Protein AF-0000000080437087 (afdb_homodimer)

Sequence (402 aa):
MSLYTFFGCLLLAYGPILSIFFLYIAPNAQYVLLMVSSAFFCLIALLLSSVIWYFAKSAQSMHFVSITYSVAIQEICRWGFYLLLNKAEAGLNTVSANPKSPFNRSVFALVSGFGYALMSSLVGYISLLVESIGPGVIMCPSCPKATLYFISAITTSLFSLMHIFWMMISFEGFSELPLMKGWLKIAWVIASHYGASFAVSMSLYTFFGCLLLAYGPILSIFFLYIAPNAQYVLLMVSSAFFCLIALLLSSVIWYFAKSAQSMHFVSITYSVAIQEICRWGFYLLLNKAEAGLNTVSANPKSPFNRSVFALVSGFGYALMSSLVGYISLLVESIGPGVIMCPSCPKATLYFISAITTSLFSLMHIFWMMISFEGFSELPLMKGWLKIAWVIASHYGASFAVS

Solvent-accessible surface area (backbone atoms only — not comparable to full-atom values): 20137 Å² total; per-residue (Å²): 110,31,62,61,52,31,54,51,33,49,45,54,27,39,40,68,62,51,49,47,37,67,73,60,34,62,81,36,40,62,44,43,42,45,17,41,29,32,20,39,43,39,46,50,25,52,48,54,39,50,52,51,45,68,70,32,65,72,39,66,75,34,66,68,56,48,50,52,54,34,52,51,40,41,51,51,37,50,52,52,49,48,54,48,46,61,65,27,41,69,52,52,30,68,57,39,95,58,51,84,46,85,56,51,63,55,49,50,24,39,38,29,8,44,15,33,15,50,42,52,38,48,72,70,39,46,66,58,49,58,48,40,54,44,92,62,79,59,62,22,87,88,42,80,90,42,43,40,55,52,54,49,16,51,50,39,30,52,49,28,54,44,37,20,50,40,33,35,43,36,52,54,11,63,70,40,54,88,39,66,68,12,52,50,37,38,48,48,42,55,50,48,51,51,50,54,55,62,71,77,105,110,32,61,59,49,31,54,51,33,48,45,56,28,39,40,67,62,51,50,48,36,67,73,59,34,63,81,36,41,63,44,44,42,45,14,41,29,32,21,39,42,41,45,50,25,52,49,53,39,50,50,51,46,68,71,32,65,73,41,66,75,34,66,67,57,48,50,52,54,34,52,50,40,40,52,53,37,50,51,51,49,47,54,47,45,60,64,27,41,66,50,51,29,66,59,39,96,57,50,85,45,86,56,51,63,55,50,53,25,40,37,30,8,43,14,32,16,51,42,53,37,49,72,70,38,46,67,58,49,58,49,40,53,43,92,61,78,56,64,22,88,87,42,81,90,42,42,40,56,51,54,51,16,51,51,37,28,52,49,27,53,44,37,20,49,41,34,35,44,36,51,54,9,62,70,41,54,91,39,67,70,12,53,50,38,39,51,47,43,54,50,48,49,50,50,53,55,60,71,76,104

InterPro domains:
  IPR009294 Gamma-secretase subunit Aph-1 [PF06105] (5-198)
  IPR009294 Gamma-secretase subunit Aph-1 [PTHR12889] (1-199)

Secondary structure (DSSP, 8-state):
-HHHHHHHHHHHHHHHHHHHIIIIITT-HHHHHHHHHHHHHHHHHHHHHHHHHHH-HHHHH-HHHHHHHHHHHHHHHHHHHHHHHHHHHHHHHHHSSSTT-TTHHHHHHHHHHHHHHHHHHHHHHHHHHHHTTSS---B-SS-TTSBHHHHHHHHHHHHHHHHHHHHHHHHHHHHTTTSHHHHHHHHHHHHHHHHHHHHH-/-HHHHHHHHHHHHHHHHHHHIIIIITT-HHHHHHHHHHHHHHHHHHHHHHHHHHH-HHHHH-HHHHHHHHHHHHHHHHHHHHHHHHHHHHHHHHHSSSTT-TTHHHHHHHHHHHHHHHHHHHHHHHHHHHHTTSS---B-SS-TTSBHHHHHHHHHHHHHHHHHHHHHHHHHHHHHTTSHHHHHHHHHHHHHHHHHHHHH-

pLDDT: mean 88.61, std 10.44, range [51.12, 97.44]

Structure (mmCIF, N/CA/C/O backbone):
data_AF-0000000080437087-model_v1
#
loop_
_entity.id
_entity.type
_entity.pdbx_description
1 polymer 'Gamma-secretase subunit Aph-1'
#
loop_
_atom_site.group_PDB
_atom_site.id
_atom_site.type_symbol
_atom_site.label_atom_id
_atom_site.label_alt_id
_atom_site.label_comp_id
_atom_site.label_asym_id
_atom_site.label_entity_id
_atom_site.label_seq_id
_atom_site.pdbx_PDB_ins_code
_atom_site.Cartn_x
_atom_site.Cartn_y
_atom_site.Cartn_z
_atom_site.occupancy
_atom_site.B_iso_or_equiv
_ato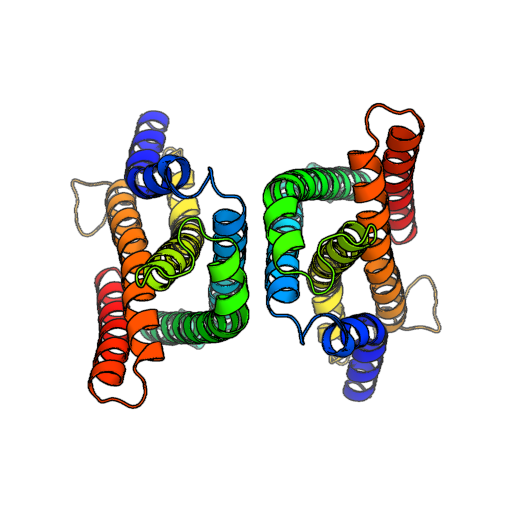m_site.auth_seq_id
_atom_site.auth_comp_id
_atom_site.auth_asym_id
_atom_site.auth_atom_id
_atom_site.pdbx_PDB_model_num
ATOM 1 N N . MET A 1 1 ? -21.672 -0.048 28.547 1 58.47 1 MET A N 1
ATOM 2 C CA . MET A 1 1 ? -22.484 -0.322 27.375 1 58.47 1 MET A CA 1
ATOM 3 C C . MET A 1 1 ? -21.75 0.039 26.094 1 58.47 1 MET A C 1
ATOM 5 O O . MET A 1 1 ? -21.844 -0.671 25.094 1 58.47 1 MET A O 1
ATOM 9 N N . SER A 1 2 ? -20.672 0.918 26.344 1 73.94 2 SER A N 1
ATOM 10 C CA . SER A 1 2 ? -19.984 1.504 25.203 1 73.94 2 SER A CA 1
ATOM 11 C C . SER A 1 2 ? -18.984 0.524 24.594 1 73.94 2 SER A C 1
ATOM 13 O O . SER A 1 2 ? -18.922 0.358 23.375 1 73.94 2 SER A O 1
ATOM 15 N N . LEU A 1 3 ? -18.5 -0.413 25.516 1 81.19 3 LEU A N 1
ATOM 16 C CA . LEU A 1 3 ? -17.5 -1.34 25 1 81.19 3 LEU A CA 1
ATOM 17 C C . LEU A 1 3 ? -18.172 -2.514 24.281 1 81.19 3 LEU A C 1
ATOM 19 O O . LEU A 1 3 ? -17.641 -3.006 23.281 1 81.19 3 LEU A O 1
ATOM 23 N N . TYR A 1 4 ? -19.297 -2.9 24.891 1 81.19 4 TYR A N 1
ATOM 24 C CA . TYR A 1 4 ? -20.031 -3.992 24.25 1 81.19 4 TYR A CA 1
ATOM 25 C C . TYR A 1 4 ? -20.5 -3.588 22.859 1 81.19 4 TYR A C 1
ATOM 27 O O . TYR A 1 4 ? -20.453 -4.391 21.938 1 81.19 4 TYR A O 1
ATOM 35 N N . THR A 1 5 ? -20.922 -2.371 22.828 1 82.62 5 THR A N 1
ATOM 36 C CA . THR A 1 5 ? -21.375 -1.868 21.531 1 82.62 5 THR A CA 1
ATOM 37 C C . THR A 1 5 ? -20.203 -1.767 20.547 1 82.62 5 THR A C 1
ATOM 39 O O . THR A 1 5 ? -20.344 -2.09 19.375 1 82.62 5 THR A O 1
ATOM 42 N N . PHE A 1 6 ? -19.141 -1.438 21.062 1 85.75 6 PHE A N 1
ATOM 43 C CA . PHE A 1 6 ? -17.953 -1.306 20.234 1 85.75 6 PHE A CA 1
ATOM 44 C C . PHE A 1 6 ? -17.547 -2.654 19.656 1 85.75 6 PHE A C 1
ATOM 46 O O . PHE A 1 6 ? -17.375 -2.785 18.438 1 85.75 6 PHE A O 1
ATOM 53 N N . PHE A 1 7 ? -17.438 -3.635 20.516 1 89.25 7 PHE A N 1
ATOM 54 C CA . PHE A 1 7 ? -16.984 -4.941 20.047 1 89.25 7 PHE A CA 1
ATOM 55 C C . PHE A 1 7 ? -18.062 -5.609 19.188 1 89.25 7 PHE A C 1
ATOM 57 O O . PHE A 1 7 ? -17.75 -6.352 18.266 1 89.25 7 PHE A O 1
ATOM 64 N N . GLY A 1 8 ? -19.25 -5.387 19.562 1 89.31 8 GLY A N 1
ATOM 65 C CA . GLY A 1 8 ? -20.328 -5.91 18.734 1 89.31 8 GLY A CA 1
ATOM 66 C C . GLY A 1 8 ? -20.312 -5.355 17.312 1 89.31 8 GLY A C 1
ATOM 67 O O . GLY A 1 8 ? -20.406 -6.113 16.344 1 89.31 8 GLY A O 1
ATOM 68 N N . CYS A 1 9 ? -20.141 -4.078 17.188 1 90.19 9 CYS A N 1
ATOM 69 C CA . CYS A 1 9 ? -20.109 -3.424 15.875 1 90.19 9 CYS A CA 1
ATOM 70 C C . CYS A 1 9 ? -18.844 -3.791 15.109 1 90.19 9 CYS A C 1
ATOM 72 O O . CYS A 1 9 ? -18.875 -3.951 13.891 1 90.19 9 CYS A O 1
ATOM 74 N N . LEU A 1 10 ? -17.797 -3.895 15.859 1 90.88 10 LEU A N 1
ATOM 75 C CA . LEU A 1 10 ? -16.531 -4.277 15.25 1 90.88 10 LEU A CA 1
ATOM 76 C C . LEU A 1 10 ? -16.625 -5.66 14.609 1 90.88 10 LEU A C 1
ATOM 78 O O . LEU A 1 10 ? -16.25 -5.836 13.445 1 90.88 10 LEU A O 1
ATOM 82 N N . LEU A 1 11 ? -17.203 -6.598 15.336 1 92.75 11 LEU A N 1
ATOM 83 C CA . LEU A 1 11 ? -17.281 -7.969 14.836 1 92.75 11 LEU A CA 1
ATOM 84 C C . LEU A 1 11 ? -18.328 -8.086 13.734 1 92.75 11 LEU A C 1
ATOM 86 O O . LEU A 1 11 ? -18.172 -8.883 12.812 1 92.75 11 LEU A O 1
ATOM 90 N N . LEU A 1 12 ? -19.281 -7.277 13.859 1 91.62 12 LEU A N 1
ATOM 91 C CA . LEU A 1 12 ? -20.297 -7.281 12.812 1 91.62 12 LEU A CA 1
ATOM 92 C C . LEU A 1 12 ? -19.75 -6.715 11.508 1 91.62 12 LEU A C 1
ATOM 94 O O . LEU A 1 12 ? -19.969 -7.281 10.438 1 91.62 12 LEU A O 1
ATOM 98 N N . ALA A 1 13 ? -19.078 -5.66 11.578 1 93.44 13 ALA A N 1
ATOM 99 C CA . ALA A 1 13 ? -18.578 -4.973 10.398 1 93.44 13 ALA A CA 1
ATOM 100 C C . ALA A 1 13 ? -17.438 -5.762 9.75 1 93.44 13 ALA A C 1
ATOM 102 O O . ALA A 1 13 ? -17.375 -5.883 8.523 1 93.44 13 ALA A O 1
ATOM 103 N N . TYR A 1 14 ? -16.594 -6.391 10.602 1 95.06 14 TYR A N 1
ATOM 104 C CA . TYR A 1 14 ? -15.359 -6.941 10.055 1 95.06 14 TYR A CA 1
ATOM 105 C C . TYR A 1 14 ? -15.312 -8.453 10.227 1 95.06 14 TYR A C 1
ATOM 107 O O . TYR A 1 14 ? -14.383 -9.109 9.758 1 95.06 14 TYR A O 1
ATOM 115 N N . GLY A 1 15 ? -16.266 -9.039 10.867 1 93 15 GLY A N 1
ATOM 116 C CA . GLY A 1 15 ? -16.297 -10.477 11.102 1 93 15 GLY A CA 1
ATOM 117 C C . GLY A 1 15 ? -16.062 -11.289 9.836 1 93 15 GLY A C 1
ATOM 118 O O . GLY A 1 15 ? -15.141 -12.094 9.773 1 93 15 GLY A O 1
ATOM 119 N N . PRO A 1 16 ? -16.812 -11.047 8.828 1 92.81 16 PRO A N 1
ATOM 120 C CA . PRO A 1 16 ? -16.688 -11.828 7.598 1 92.81 16 PRO A CA 1
ATOM 121 C C . PRO A 1 16 ? -15.32 -11.664 6.93 1 92.81 16 PRO A C 1
ATOM 123 O O . PRO A 1 16 ? -14.711 -12.648 6.508 1 92.81 16 PRO A O 1
ATOM 126 N N . ILE A 1 17 ? -14.805 -10.453 6.848 1 93.5 17 ILE A N 1
ATOM 127 C CA . ILE A 1 17 ? -13.539 -10.234 6.145 1 93.5 17 ILE A CA 1
ATOM 128 C C . ILE A 1 17 ? -12.383 -10.727 7 1 93.5 17 ILE A C 1
ATOM 130 O O . ILE A 1 17 ? -11.359 -11.188 6.477 1 93.5 17 ILE A O 1
ATOM 134 N N . LEU A 1 18 ? -12.547 -10.695 8.32 1 93.75 18 LEU A N 1
ATOM 135 C CA . LEU A 1 18 ? -11.516 -11.25 9.18 1 93.75 18 LEU A CA 1
ATOM 136 C C . LEU A 1 18 ? -11.422 -12.766 9.023 1 93.75 18 LEU A C 1
ATOM 138 O O . LEU A 1 18 ? -10.328 -13.328 9.031 1 93.75 18 LEU A O 1
ATOM 142 N N . SER A 1 19 ? -12.523 -13.398 8.852 1 94 19 SER A N 1
ATOM 143 C CA . SER A 1 19 ? -12.539 -14.844 8.641 1 94 19 SER A CA 1
ATOM 144 C C . SER A 1 19 ? -11.852 -15.219 7.332 1 94 19 SER A C 1
ATOM 146 O O . SER A 1 19 ? -11.047 -16.156 7.293 1 94 19 SER A O 1
ATOM 148 N N . ILE A 1 20 ? -12.148 -14.477 6.367 1 94.88 20 ILE A N 1
ATOM 149 C CA . ILE A 1 20 ? -11.539 -14.734 5.066 1 94.88 20 ILE A CA 1
ATOM 150 C C . ILE A 1 20 ? -10.031 -14.516 5.152 1 94.88 20 ILE A C 1
ATOM 152 O O . ILE A 1 20 ? -9.25 -15.305 4.621 1 94.88 20 ILE A O 1
ATOM 156 N N . PHE A 1 21 ? -9.609 -13.57 5.816 1 95.62 21 PHE A N 1
ATOM 157 C CA . PHE A 1 21 ? -8.195 -13.234 5.918 1 95.62 21 PHE A CA 1
ATOM 158 C C . PHE A 1 21 ? -7.43 -14.344 6.629 1 95.62 21 PHE A C 1
ATOM 160 O O . PHE A 1 21 ? -6.438 -14.852 6.105 1 95.62 21 PHE A O 1
ATOM 167 N N . PHE A 1 22 ? -7.871 -14.766 7.75 1 93.31 22 PHE A N 1
ATOM 168 C CA . PHE A 1 22 ? -7.113 -15.695 8.586 1 93.31 22 PHE A CA 1
ATOM 169 C C . PHE A 1 22 ? -7.191 -17.109 8.023 1 93.31 22 PHE A C 1
ATOM 171 O O . PHE A 1 22 ? -6.242 -17.891 8.148 1 93.31 22 PHE A O 1
ATOM 178 N N . LEU A 1 23 ? -8.289 -17.406 7.312 1 91.88 23 LEU A N 1
ATOM 179 C CA . LEU A 1 23 ? -8.484 -18.781 6.867 1 91.88 23 LEU A CA 1
ATOM 180 C C . LEU A 1 23 ? -7.918 -18.984 5.465 1 91.88 23 LEU A C 1
ATOM 182 O O . LEU A 1 23 ? -7.48 -20.078 5.121 1 91.88 23 LEU A O 1
ATOM 186 N N . TYR A 1 24 ? -7.852 -17.922 4.793 1 92.56 24 TYR A N 1
ATOM 187 C CA . TYR A 1 24 ? -7.555 -18.172 3.387 1 92.56 24 TYR A CA 1
ATOM 188 C C . TYR A 1 24 ? -6.367 -17.344 2.926 1 92.56 24 TYR A C 1
ATOM 190 O O . TYR A 1 24 ? -5.465 -17.844 2.254 1 92.56 24 TYR A O 1
ATOM 198 N N . ILE A 1 25 ? -6.191 -16.125 3.264 1 95 25 ILE A N 1
ATOM 199 C CA . ILE A 1 25 ? -5.219 -15.219 2.68 1 95 25 ILE A CA 1
ATOM 200 C C . ILE A 1 25 ? -3.932 -15.234 3.504 1 95 25 ILE A C 1
ATOM 202 O O . ILE A 1 25 ? -2.836 -15.367 2.953 1 95 25 ILE A O 1
ATOM 206 N N . ALA A 1 26 ? -4.02 -15.289 4.801 1 93.25 26 ALA A N 1
ATOM 207 C CA . ALA A 1 26 ? -2.906 -15.102 5.73 1 93.25 26 ALA A CA 1
ATOM 208 C C . ALA A 1 26 ? -1.861 -16.203 5.566 1 93.25 26 ALA A C 1
ATOM 210 O O . ALA A 1 26 ? -0.659 -15.938 5.645 1 93.25 26 ALA A O 1
ATOM 211 N N . PRO A 1 27 ? -2.254 -17.375 5.215 1 92.62 27 PRO A N 1
ATOM 212 C CA . PRO A 1 27 ? -1.251 -18.438 5.137 1 92.62 27 PRO A CA 1
ATOM 213 C C . PRO A 1 27 ? -0.368 -18.328 3.895 1 92.62 27 PRO A C 1
ATOM 215 O O . PRO A 1 27 ? 0.702 -18.938 3.838 1 92.62 27 PRO A O 1
ATOM 218 N N . ASN A 1 28 ? -0.803 -17.688 2.941 1 93.06 28 ASN A N 1
ATOM 219 C CA . ASN A 1 28 ? -0.053 -17.531 1.699 1 93.06 28 ASN A CA 1
ATOM 220 C C . ASN A 1 28 ? 0.519 -16.125 1.559 1 93.06 28 ASN A C 1
ATOM 222 O O . ASN A 1 28 ? -0.224 -15.172 1.33 1 93.06 28 ASN A O 1
ATOM 226 N N . ALA A 1 29 ? 1.855 -16.062 1.586 1 91.06 29 ALA A N 1
ATOM 227 C CA . ALA A 1 29 ? 2.531 -14.773 1.562 1 91.06 29 ALA A CA 1
ATOM 228 C C . ALA A 1 29 ? 2.287 -14.055 0.239 1 91.06 29 ALA A C 1
ATOM 230 O O . ALA A 1 29 ? 2.229 -12.82 0.197 1 91.06 29 ALA A O 1
ATOM 231 N N . GLN A 1 30 ? 2.123 -14.742 -0.811 1 91.62 30 GLN A N 1
ATOM 232 C CA . GLN A 1 30 ? 1.847 -14.141 -2.113 1 91.62 30 GLN A CA 1
ATOM 233 C C . GLN A 1 30 ? 0.497 -13.43 -2.115 1 91.62 30 GLN A C 1
ATOM 235 O O . GLN A 1 30 ? 0.366 -12.336 -2.676 1 91.62 30 GLN A O 1
ATOM 240 N N . TYR A 1 31 ? -0.429 -14.094 -1.474 1 95.19 31 TYR A N 1
ATOM 241 C CA . TYR A 1 31 ? -1.753 -13.484 -1.379 1 95.19 31 TYR A CA 1
ATOM 242 C C . TYR A 1 31 ? -1.715 -12.219 -0.533 1 95.19 31 TYR A C 1
ATOM 244 O O . TYR A 1 31 ? -2.373 -11.227 -0.858 1 95.19 31 TYR A O 1
ATOM 252 N N . VAL A 1 32 ? -0.887 -12.266 0.416 1 94.69 32 VAL A N 1
ATOM 253 C CA . VAL A 1 32 ? -0.794 -11.109 1.296 1 94.69 32 VAL A CA 1
ATOM 254 C C . VAL A 1 32 ? -0.158 -9.938 0.547 1 94.69 32 VAL A C 1
ATOM 256 O O . VAL A 1 32 ? -0.611 -8.797 0.663 1 94.69 32 VAL A O 1
ATOM 259 N N . LEU A 1 33 ? 0.833 -10.219 -0.233 1 94.5 33 LEU A N 1
ATOM 260 C CA . LEU A 1 33 ? 1.48 -9.18 -1.028 1 94.5 33 LEU A CA 1
ATOM 261 C C . LEU A 1 33 ? 0.503 -8.57 -2.029 1 94.5 33 LEU A C 1
ATOM 263 O O . LEU A 1 33 ? 0.458 -7.352 -2.195 1 94.5 33 LEU A O 1
ATOM 267 N N . LEU A 1 34 ? -0.252 -9.445 -2.588 1 95.44 34 LEU A N 1
ATOM 268 C CA . LEU A 1 34 ? -1.242 -8.992 -3.559 1 95.44 34 LEU A CA 1
ATOM 269 C C . LEU A 1 34 ? -2.318 -8.148 -2.885 1 95.44 34 LEU A C 1
ATOM 271 O O . LEU A 1 34 ? -2.684 -7.086 -3.389 1 95.44 34 LEU A O 1
ATOM 275 N N . MET A 1 35 ? -2.754 -8.602 -1.771 1 97 35 MET A N 1
ATOM 276 C CA . MET A 1 35 ? -3.771 -7.902 -0.999 1 97 35 MET A CA 1
ATOM 277 C C . MET A 1 35 ? -3.289 -6.508 -0.604 1 97 35 MET A C 1
ATOM 279 O O . MET A 1 35 ? -4.02 -5.527 -0.763 1 97 35 MET A O 1
ATOM 283 N N . VAL A 1 36 ? -2.07 -6.48 -0.133 1 95.88 36 VAL A N 1
ATOM 284 C CA . VAL A 1 36 ? -1.516 -5.211 0.334 1 95.88 36 VAL A CA 1
ATOM 285 C C . VAL A 1 36 ? -1.355 -4.254 -0.843 1 95.88 36 VAL A C 1
ATOM 287 O O . VAL A 1 36 ? -1.619 -3.055 -0.716 1 95.88 36 VAL A O 1
ATOM 290 N N . SER A 1 37 ? -0.962 -4.727 -1.962 1 95.81 37 SER A N 1
ATOM 291 C CA . SER A 1 37 ? -0.824 -3.9 -3.158 1 95.81 37 SER A CA 1
ATOM 292 C C . SER A 1 37 ? -2.166 -3.316 -3.584 1 95.81 37 SER A C 1
ATOM 294 O O . SER A 1 37 ? -2.256 -2.131 -3.912 1 95.81 37 SER A O 1
ATOM 296 N N . SER A 1 38 ? -3.131 -4.152 -3.561 1 97.44 38 SER A N 1
ATOM 297 C CA . SER A 1 38 ? -4.465 -3.684 -3.922 1 97.44 38 SER A CA 1
ATOM 298 C C . SER A 1 38 ? -4.988 -2.674 -2.904 1 97.44 38 SER A C 1
ATOM 300 O O . SER A 1 38 ? -5.652 -1.703 -3.273 1 97.44 38 SER A O 1
ATOM 302 N N . ALA A 1 39 ? -4.723 -2.979 -1.664 1 96.88 39 ALA A N 1
ATOM 303 C CA . ALA A 1 39 ? -5.109 -2.053 -0.604 1 96.88 39 ALA A CA 1
ATOM 304 C C . ALA A 1 39 ? -4.488 -0.676 -0.826 1 96.88 39 ALA A C 1
ATOM 306 O O . ALA A 1 39 ? -5.129 0.348 -0.573 1 96.88 39 ALA A O 1
ATOM 307 N N . PHE A 1 40 ? -3.312 -0.663 -1.306 1 96.12 40 PHE A N 1
ATOM 308 C CA . PHE A 1 40 ? -2.627 0.594 -1.581 1 96.12 40 PHE A CA 1
ATOM 309 C C . PHE A 1 40 ? -3.348 1.376 -2.672 1 96.12 40 PHE A C 1
ATOM 311 O O . PHE A 1 40 ? -3.551 2.586 -2.547 1 96.12 40 PHE A O 1
ATOM 318 N N . PHE A 1 41 ? -3.744 0.74 -3.691 1 95.38 41 PHE A N 1
ATOM 319 C CA . PHE A 1 41 ? -4.465 1.384 -4.785 1 95.38 41 PHE A CA 1
ATOM 320 C C . PHE A 1 41 ? -5.785 1.966 -4.293 1 95.38 41 PHE A C 1
ATOM 322 O O . PHE A 1 41 ? -6.164 3.07 -4.688 1 95.38 41 PHE A O 1
ATOM 329 N N . CYS A 1 42 ? -6.383 1.159 -3.445 1 95.62 42 CYS A N 1
ATOM 330 C CA . CYS A 1 42 ? -7.625 1.659 -2.871 1 95.62 42 CYS A CA 1
ATOM 331 C C . CYS A 1 42 ? -7.375 2.895 -2.016 1 95.62 42 CYS A C 1
ATOM 333 O O . CYS A 1 42 ? -8.125 3.867 -2.082 1 95.62 42 CYS A O 1
ATOM 335 N N . LEU A 1 43 ? -6.344 2.889 -1.265 1 93.94 43 LEU A N 1
ATOM 336 C CA . LEU A 1 43 ? -6.008 4.02 -0.408 1 93.94 43 LEU A CA 1
ATOM 337 C C . LEU A 1 43 ? -5.715 5.262 -1.241 1 93.94 43 LEU A C 1
ATOM 339 O O . LEU A 1 43 ? -6.137 6.367 -0.888 1 93.94 43 LEU A O 1
ATOM 343 N N . ILE A 1 44 ? -5.023 5.051 -2.324 1 93.5 44 ILE A N 1
ATOM 344 C CA . ILE A 1 44 ? -4.738 6.152 -3.236 1 93.5 44 ILE A CA 1
ATOM 345 C C . ILE A 1 44 ? -6.043 6.734 -3.773 1 93.5 44 ILE A C 1
ATOM 347 O O . ILE A 1 44 ? -6.211 7.953 -3.83 1 93.5 44 ILE A O 1
ATOM 351 N N . ALA A 1 45 ? -6.918 5.867 -4.137 1 95.31 45 ALA A N 1
ATOM 352 C CA . ALA A 1 45 ? -8.211 6.301 -4.66 1 95.31 45 ALA A CA 1
ATOM 353 C C . ALA A 1 45 ? -8.977 7.117 -3.625 1 95.31 45 ALA A C 1
ATOM 355 O O . ALA A 1 45 ? -9.523 8.172 -3.945 1 95.31 45 ALA A O 1
ATOM 356 N N . LEU A 1 46 ? -8.953 6.668 -2.426 1 93.25 46 LEU A N 1
ATOM 357 C CA . LEU A 1 46 ? -9.672 7.352 -1.354 1 93.25 46 LEU A CA 1
ATOM 358 C C . LEU A 1 46 ? -9 8.68 -1.016 1 93.25 46 LEU A C 1
ATOM 360 O O . LEU A 1 46 ? -9.68 9.672 -0.765 1 93.25 46 LEU A O 1
ATOM 364 N N . LEU A 1 47 ? -7.738 8.672 -1.038 1 90.25 47 LEU A N 1
ATOM 365 C CA . LEU A 1 47 ? -7 9.898 -0.752 1 90.25 47 LEU A CA 1
ATOM 366 C C . LEU A 1 47 ? -7.238 10.945 -1.834 1 90.25 47 LEU A C 1
ATOM 368 O O . LEU A 1 47 ? -7.469 12.117 -1.528 1 90.25 47 LEU A O 1
ATOM 372 N N . LEU A 1 48 ? -7.16 10.539 -3.078 1 91.75 48 LEU A N 1
ATOM 373 C CA . LEU A 1 48 ? -7.418 11.453 -4.184 1 91.75 48 LEU A CA 1
ATOM 374 C C . LEU A 1 48 ? -8.828 12.039 -4.09 1 91.75 48 LEU A C 1
ATOM 376 O O . LEU A 1 48 ? -9.016 13.242 -4.301 1 91.75 48 LEU A O 1
ATOM 380 N N . SER A 1 49 ? -9.75 11.18 -3.742 1 91.19 49 SER A N 1
ATOM 381 C CA . SER A 1 49 ? -11.125 11.633 -3.572 1 91.19 49 SER A CA 1
ATOM 382 C C . SER A 1 49 ? -11.234 12.648 -2.439 1 91.19 49 SER A C 1
ATOM 384 O O . SER A 1 49 ? -11.961 13.641 -2.553 1 91.19 49 SER A O 1
ATOM 386 N N . SER A 1 50 ? -10.492 12.414 -1.38 1 89.06 50 SER A N 1
ATOM 387 C CA . SER A 1 50 ? -10.531 13.312 -0.234 1 89.06 50 SER A CA 1
ATOM 388 C C . SER A 1 50 ? -9.891 14.664 -0.571 1 89.06 50 SER A C 1
ATOM 390 O O . SER A 1 50 ? -10.352 15.703 -0.105 1 89.06 50 SER A O 1
ATOM 392 N N . VAL A 1 51 ? -8.883 14.672 -1.326 1 85.38 51 VAL A N 1
ATOM 393 C CA . VAL A 1 51 ? -8.195 15.898 -1.735 1 85.38 51 VAL A CA 1
ATOM 394 C C . VAL A 1 51 ? -9.109 16.719 -2.643 1 85.38 51 VAL A C 1
ATOM 396 O O . VAL A 1 51 ? -9.195 17.938 -2.5 1 85.38 51 VAL A O 1
ATOM 399 N N . ILE A 1 52 ? -9.75 16.078 -3.564 1 87.56 52 ILE A N 1
ATOM 400 C CA . ILE A 1 52 ? -10.672 16.766 -4.457 1 87.56 52 ILE A CA 1
ATOM 401 C C . ILE A 1 52 ? -11.812 17.375 -3.643 1 87.56 52 ILE A C 1
ATOM 403 O O . ILE A 1 52 ? -12.234 18.5 -3.898 1 87.56 52 ILE A O 1
ATOM 407 N N . TRP A 1 53 ? -12.266 16.656 -2.662 1 85.75 53 TRP A N 1
ATOM 408 C CA . TRP A 1 53 ? -13.32 17.156 -1.79 1 85.75 53 TRP A CA 1
ATOM 409 C C . TRP A 1 53 ? -12.852 18.391 -1.007 1 85.75 53 TRP A C 1
ATOM 411 O O . TRP A 1 53 ? -13.617 19.328 -0.814 1 85.75 53 TRP A O 1
ATOM 421 N N . TYR A 1 54 ? -11.617 18.391 -0.578 1 82.75 54 TYR A N 1
ATOM 422 C CA . TYR A 1 54 ? -11.07 19.469 0.222 1 82.75 54 TYR A CA 1
ATOM 423 C C . TYR A 1 54 ? -10.922 20.75 -0.61 1 82.75 54 TYR A C 1
ATOM 425 O O . TYR A 1 54 ? -11.203 21.844 -0.129 1 82.75 54 TYR A O 1
ATOM 433 N N . PHE A 1 55 ? -10.578 20.688 -1.816 1 82.12 55 PHE A N 1
ATOM 434 C CA . PHE A 1 55 ? -10.328 21.844 -2.67 1 82.12 55 PHE A CA 1
ATOM 435 C C . PHE A 1 55 ? -11.617 22.312 -3.33 1 82.12 55 PHE A C 1
ATOM 437 O O . PHE A 1 55 ? -11.766 23.5 -3.645 1 82.12 55 PHE A O 1
ATOM 444 N N . ALA A 1 56 ? -12.422 21.438 -3.66 1 79.62 56 ALA A N 1
ATOM 445 C CA . ALA A 1 56 ? -13.664 21.812 -4.332 1 79.62 56 ALA A CA 1
ATOM 446 C C . ALA A 1 56 ? -14.758 22.141 -3.318 1 79.62 56 ALA A C 1
ATOM 448 O O . ALA A 1 56 ? -15.539 21.266 -2.934 1 79.62 56 ALA A O 1
ATOM 449 N N . LYS A 1 57 ? -14.828 23.469 -2.881 1 74.5 57 LYS A N 1
ATOM 450 C CA . LYS A 1 57 ? -15.828 23.953 -1.934 1 74.5 57 LYS A CA 1
ATOM 451 C C . LYS A 1 57 ? -17.234 23.641 -2.42 1 74.5 57 LYS A C 1
ATOM 453 O O . LYS A 1 57 ? -18.125 23.344 -1.617 1 74.5 57 LYS A O 1
ATOM 458 N N . SER A 1 58 ? -17.297 23.766 -3.775 1 69.25 58 SER A N 1
ATOM 459 C CA . SER A 1 58 ? -18.609 23.516 -4.344 1 69.25 58 SER A CA 1
ATOM 460 C C . SER A 1 58 ? -19.031 22.062 -4.152 1 69.25 58 SER A C 1
ATOM 462 O O . SER A 1 58 ? -20.219 21.766 -3.961 1 69.25 58 SER A O 1
ATOM 464 N N . ALA A 1 59 ? -18.125 21.141 -4.113 1 68.38 59 ALA A N 1
ATOM 465 C CA . ALA A 1 59 ? -18.375 19.719 -3.938 1 68.38 59 ALA A CA 1
ATOM 466 C C . ALA A 1 59 ? -18.828 19.422 -2.508 1 68.38 59 ALA A C 1
ATOM 468 O O . ALA A 1 59 ? -19.5 18.422 -2.26 1 68.38 59 ALA A O 1
ATOM 469 N N . GLN A 1 60 ? -18.469 20.203 -1.706 1 70.81 60 GLN A N 1
ATOM 470 C CA . GLN A 1 60 ? -18.812 20.016 -0.304 1 70.81 60 GLN A CA 1
ATOM 471 C C . GLN A 1 60 ? -20.312 20.203 -0.078 1 70.81 60 GLN A C 1
ATOM 473 O O . GLN A 1 60 ? -20.891 19.625 0.841 1 70.81 60 GLN A O 1
ATOM 478 N N . SER A 1 61 ? -20.859 20.938 -0.941 1 71.75 61 SER A N 1
ATOM 479 C CA . SER A 1 61 ? -22.266 21.25 -0.762 1 71.75 61 SER A CA 1
ATOM 480 C C . SER A 1 61 ? -23.156 20.219 -1.447 1 71.75 61 SER A C 1
ATOM 482 O O . SER A 1 61 ? -24.312 20.031 -1.058 1 71.75 61 SER A O 1
ATOM 484 N N . MET A 1 62 ? -22.531 19.547 -2.395 1 76.25 62 MET A N 1
ATOM 485 C CA . MET A 1 62 ? -23.328 18.578 -3.139 1 76.25 62 MET A CA 1
ATOM 486 C C . MET A 1 62 ? -22.781 17.156 -2.945 1 76.25 62 MET A C 1
ATOM 488 O O . MET A 1 62 ? -21.781 16.797 -3.545 1 76.25 62 MET A O 1
ATOM 492 N N . HIS A 1 63 ? -23.406 16.344 -2.133 1 80.88 63 HIS A N 1
ATOM 493 C CA . HIS A 1 63 ? -23.016 14.984 -1.819 1 80.88 63 HIS A CA 1
ATOM 494 C C . HIS A 1 63 ? -23 14.109 -3.07 1 80.88 63 HIS A C 1
ATOM 496 O O . HIS A 1 63 ? -22.156 13.219 -3.197 1 80.88 63 HIS A O 1
ATOM 502 N N . PHE A 1 64 ? -23.859 14.531 -4.02 1 85.25 64 PHE A N 1
ATOM 503 C CA . PHE A 1 64 ? -23.984 13.758 -5.25 1 85.25 64 PHE A CA 1
ATOM 504 C C . PHE A 1 64 ? -22.703 13.836 -6.066 1 85.25 64 PHE A C 1
ATOM 506 O O . PHE A 1 64 ? -22.25 12.836 -6.617 1 85.25 64 PHE A O 1
ATOM 513 N N . VAL A 1 65 ? -22.125 14.883 -6.09 1 86.69 65 VAL A N 1
ATOM 514 C CA . VAL A 1 65 ? -20.922 15.094 -6.891 1 86.69 65 VAL A CA 1
ATOM 515 C C . VAL A 1 65 ? -19.734 14.367 -6.246 1 86.69 65 VAL A C 1
ATOM 517 O O . VAL A 1 65 ? -18.922 13.766 -6.941 1 86.69 65 VAL A O 1
ATOM 520 N N . SER A 1 66 ? -19.719 14.336 -4.938 1 88.19 66 SER A N 1
ATOM 521 C CA . SER A 1 66 ? -18.625 13.68 -4.223 1 88.19 66 SER A CA 1
ATOM 522 C C . SER A 1 66 ? -18.641 12.172 -4.453 1 88.19 66 SER A C 1
ATOM 524 O O . SER A 1 66 ? -17.594 11.555 -4.641 1 88.19 66 SER A O 1
ATOM 526 N N . ILE A 1 67 ? -19.844 11.656 -4.473 1 91.44 67 ILE A N 1
ATOM 527 C CA . ILE A 1 67 ? -19.984 10.219 -4.684 1 91.44 67 ILE A CA 1
ATOM 528 C C . ILE A 1 67 ? -19.578 9.867 -6.113 1 91.44 67 ILE A C 1
ATOM 530 O O . ILE A 1 67 ? -18.875 8.883 -6.34 1 91.44 67 ILE A O 1
ATOM 534 N N . THR A 1 68 ? -19.969 10.688 -7.012 1 91.25 68 THR A N 1
ATOM 535 C CA . THR A 1 68 ? -19.734 10.414 -8.43 1 91.25 68 THR A CA 1
ATOM 536 C C . THR A 1 68 ? -18.234 10.359 -8.727 1 91.25 68 THR A C 1
ATOM 538 O O . THR A 1 68 ? -17.75 9.391 -9.305 1 91.25 68 THR A O 1
ATOM 541 N N . TYR A 1 69 ? -17.547 11.312 -8.312 1 92.69 69 TYR A N 1
ATOM 542 C CA . TYR A 1 69 ? -16.125 11.289 -8.664 1 92.69 69 TYR A CA 1
ATOM 543 C C . TYR A 1 69 ? -15.367 10.281 -7.812 1 92.69 69 TYR A C 1
ATOM 545 O O . TYR A 1 69 ? -14.367 9.719 -8.25 1 92.69 69 TYR A O 1
ATOM 553 N N . SER A 1 70 ? -15.781 10.047 -6.539 1 93.56 70 SER A N 1
ATOM 554 C CA . SER A 1 70 ? -15.117 9.07 -5.691 1 93.56 70 SER A CA 1
ATOM 555 C C . SER A 1 70 ? -15.211 7.664 -6.285 1 93.56 70 SER A C 1
ATOM 557 O O . SER A 1 70 ? -14.219 6.941 -6.34 1 93.56 70 SER A O 1
ATOM 559 N N . VAL A 1 71 ? -16.406 7.336 -6.754 1 95.12 71 VAL A N 1
ATOM 560 C CA . VAL A 1 71 ? -16.625 6.02 -7.348 1 95.12 71 VAL A CA 1
ATOM 561 C C . VAL A 1 71 ? -15.836 5.914 -8.656 1 95.12 71 VAL A C 1
ATOM 563 O O . VAL A 1 71 ? -15.227 4.879 -8.938 1 95.12 71 VAL A O 1
ATOM 566 N N . ALA A 1 72 ? -15.805 6.973 -9.422 1 95 72 ALA A N 1
ATOM 567 C CA . ALA A 1 72 ? -15.07 6.98 -10.68 1 95 72 ALA A CA 1
ATOM 568 C C . ALA A 1 72 ? -13.578 6.762 -10.445 1 95 72 ALA A C 1
ATOM 570 O O . ALA A 1 72 ? -12.938 5.969 -11.148 1 95 72 ALA A O 1
ATOM 571 N N . ILE A 1 73 ? -13.078 7.402 -9.453 1 95.62 73 ILE A N 1
ATOM 572 C CA . ILE A 1 73 ? -11.656 7.289 -9.148 1 95.62 73 ILE A CA 1
ATOM 573 C C . ILE A 1 73 ? -11.344 5.875 -8.664 1 95.62 73 ILE A C 1
ATOM 575 O O . ILE A 1 73 ? -10.328 5.293 -9.047 1 95.62 73 ILE A O 1
ATOM 579 N N . GLN A 1 74 ? -12.203 5.348 -7.867 1 95.62 74 GLN A N 1
ATOM 580 C CA . GLN A 1 74 ? -12.008 3.988 -7.375 1 95.62 74 GLN A CA 1
ATOM 581 C C . GLN A 1 74 ? -12.008 2.982 -8.523 1 95.62 74 GLN A C 1
ATOM 583 O O . GLN A 1 74 ? -11.219 2.039 -8.523 1 95.62 74 GLN A O 1
ATOM 588 N N . GLU A 1 75 ? -12.883 3.164 -9.484 1 95.62 75 GLU A N 1
ATOM 589 C CA . GLU A 1 75 ? -12.969 2.26 -10.633 1 95.62 75 GLU A CA 1
ATOM 590 C C . GLU A 1 75 ? -11.75 2.408 -11.539 1 95.62 75 GLU A C 1
ATOM 592 O O . GLU A 1 75 ? -11.273 1.426 -12.109 1 95.62 75 GLU A O 1
ATOM 597 N N . ILE A 1 76 ? -11.25 3.596 -11.688 1 95.44 76 ILE A N 1
ATOM 598 C CA . ILE A 1 76 ? -10.047 3.816 -12.477 1 95.44 76 ILE A CA 1
ATOM 599 C C . ILE A 1 76 ? -8.859 3.113 -11.828 1 95.44 76 ILE A C 1
ATOM 601 O O . ILE A 1 76 ? -8.047 2.486 -12.508 1 95.44 76 ILE A O 1
ATOM 605 N N . CYS A 1 77 ? -8.797 3.195 -10.508 1 95.81 77 CYS A N 1
ATOM 606 C CA . CYS A 1 77 ? -7.73 2.523 -9.773 1 95.81 77 CYS A CA 1
ATOM 607 C C . CYS A 1 77 ? -7.875 1.01 -9.867 1 95.81 77 CYS A C 1
ATOM 609 O O . CYS A 1 77 ? -6.879 0.289 -9.93 1 95.81 77 CYS A O 1
ATOM 611 N N . ARG A 1 78 ? -9.109 0.593 -9.82 1 96.44 78 ARG A N 1
ATOM 612 C CA . ARG A 1 78 ? -9.352 -0.835 -9.992 1 96.44 78 ARG A CA 1
ATOM 613 C C . ARG A 1 78 ? -8.852 -1.315 -11.352 1 96.44 78 ARG A C 1
ATOM 615 O O . ARG A 1 78 ? -8.242 -2.385 -11.453 1 96.44 78 ARG A O 1
ATOM 622 N N . TRP A 1 79 ? -9.094 -0.572 -12.352 1 95.5 79 TRP A N 1
ATOM 623 C CA . TRP A 1 79 ? -8.602 -0.887 -13.688 1 95.5 79 TRP A CA 1
ATOM 624 C C . TRP A 1 79 ? -7.078 -0.869 -13.719 1 95.5 79 TRP A C 1
ATOM 626 O O . TRP A 1 79 ? -6.457 -1.734 -14.344 1 95.5 79 TRP A O 1
ATOM 636 N N . GLY A 1 80 ? -6.516 0.104 -13.141 1 95.25 80 GLY A N 1
ATOM 637 C CA . GLY A 1 80 ? -5.062 0.163 -13.055 1 95.25 80 GLY A CA 1
ATOM 638 C C . GLY A 1 80 ? -4.457 -1.054 -12.375 1 95.25 80 GLY A C 1
ATOM 639 O O . GLY A 1 80 ? -3.438 -1.575 -12.836 1 95.25 80 GLY A O 1
ATOM 640 N N . PHE A 1 81 ? -5.062 -1.441 -11.305 1 96.44 81 PHE A N 1
ATOM 641 C CA . PHE A 1 81 ? -4.555 -2.613 -10.602 1 96.44 81 PHE A CA 1
ATOM 642 C C . PHE A 1 81 ? -4.699 -3.865 -11.461 1 96.44 81 PHE A C 1
ATOM 644 O O . PHE A 1 81 ? -3.854 -4.762 -11.406 1 96.44 81 PHE A O 1
ATOM 651 N N . TYR A 1 82 ? -5.789 -3.951 -12.172 1 95.88 82 TYR A N 1
ATOM 652 C CA . TYR A 1 82 ? -5.961 -5.078 -13.086 1 95.88 82 TYR A CA 1
ATOM 653 C C . TYR A 1 82 ? -4.812 -5.148 -14.086 1 95.88 82 TYR A C 1
ATOM 655 O O . TYR A 1 82 ? -4.301 -6.234 -14.375 1 95.88 82 TYR A O 1
ATOM 663 N N . LEU A 1 83 ? -4.43 -3.984 -14.609 1 94.88 83 LEU A N 1
ATOM 664 C CA . LEU A 1 83 ? -3.332 -3.947 -15.562 1 94.88 83 LEU A CA 1
ATOM 665 C C . LEU A 1 83 ? -2.045 -4.465 -14.938 1 94.88 83 LEU A C 1
ATOM 667 O O . LEU A 1 83 ? -1.289 -5.203 -15.578 1 94.88 83 LEU A O 1
ATOM 671 N N . LEU A 1 84 ? -1.877 -4.035 -13.773 1 93.5 84 LEU A N 1
ATOM 672 C CA . LEU A 1 84 ? -0.7 -4.492 -13.047 1 93.5 84 LEU A CA 1
ATOM 673 C C . LEU A 1 84 ? -0.755 -6 -12.812 1 93.5 84 LEU A C 1
ATOM 675 O O . LEU A 1 84 ? 0.233 -6.703 -13.031 1 93.5 84 LEU A O 1
ATOM 679 N N . LEU A 1 85 ? -1.871 -6.488 -12.352 1 93.62 85 LEU A N 1
ATOM 680 C CA . LEU A 1 85 ? -2.039 -7.91 -12.078 1 93.62 85 LEU A CA 1
ATOM 681 C C . LEU A 1 85 ? -1.889 -8.734 -13.352 1 93.62 85 LEU A C 1
ATOM 683 O O . LEU A 1 85 ? -1.3 -9.82 -13.328 1 93.62 85 LEU A O 1
ATOM 687 N N . ASN A 1 86 ? -2.457 -8.188 -14.383 1 93.56 86 ASN A N 1
ATOM 688 C CA . ASN A 1 86 ? -2.355 -8.891 -15.656 1 93.56 86 ASN A CA 1
ATOM 689 C C . ASN A 1 86 ? -0.902 -9.086 -16.078 1 93.56 86 ASN A C 1
ATOM 691 O O . ASN A 1 86 ? -0.541 -10.148 -16.594 1 93.56 86 ASN A O 1
ATOM 695 N N . LYS A 1 87 ? -0.109 -8.172 -15.859 1 92.81 87 LYS A N 1
ATOM 696 C CA . LYS A 1 87 ? 1.314 -8.266 -16.172 1 92.81 87 LYS A CA 1
ATOM 697 C C . LYS A 1 87 ? 2.021 -9.234 -15.227 1 92.81 87 LYS A C 1
ATOM 699 O O . LYS A 1 87 ? 3.004 -9.875 -15.617 1 92.81 87 LYS A O 1
ATOM 704 N N . ALA A 1 88 ? 1.513 -9.422 -14.086 1 92.56 88 ALA A N 1
ATOM 705 C CA . ALA A 1 88 ? 2.16 -10.242 -13.07 1 92.56 88 ALA A CA 1
ATOM 706 C C . ALA A 1 88 ? 1.571 -11.656 -13.047 1 92.56 88 ALA A C 1
ATOM 708 O O . ALA A 1 88 ? 2.076 -12.531 -12.344 1 92.56 88 ALA A O 1
ATOM 709 N N . GLU A 1 89 ? 0.553 -11.836 -13.766 1 91.62 89 GLU A N 1
ATOM 710 C CA . GLU A 1 89 ? -0.251 -13.055 -13.688 1 91.62 89 GLU A CA 1
ATOM 711 C C . GLU A 1 89 ? 0.59 -14.289 -13.984 1 91.62 89 GLU A C 1
ATOM 713 O O . GLU A 1 89 ? 0.456 -15.32 -13.312 1 91.62 89 GLU A O 1
ATOM 718 N N . ALA A 1 90 ? 1.445 -14.273 -14.961 1 90.06 90 ALA A N 1
ATOM 719 C CA . ALA A 1 90 ? 2.273 -15.414 -15.328 1 90.06 90 ALA A CA 1
ATOM 720 C C . ALA A 1 90 ? 3.16 -15.852 -14.164 1 90.06 90 ALA A C 1
ATOM 722 O O . ALA A 1 90 ? 3.27 -17.047 -13.867 1 90.06 90 ALA A O 1
ATOM 723 N N . GLY A 1 91 ? 3.762 -14.891 -13.5 1 87.75 91 GLY A N 1
ATOM 724 C CA . GLY A 1 91 ? 4.594 -15.188 -12.352 1 87.75 91 GLY A CA 1
ATOM 725 C C . GLY A 1 91 ? 3.811 -15.727 -11.172 1 87.75 91 GLY A C 1
ATOM 726 O O . GLY A 1 91 ? 4.254 -16.656 -10.492 1 87.75 91 GLY A O 1
ATOM 727 N N . LEU A 1 92 ? 2.652 -15.242 -11.023 1 89.88 92 LEU A N 1
ATOM 728 C CA . LEU A 1 92 ? 1.81 -15.68 -9.914 1 89.88 92 LEU A CA 1
ATOM 729 C C . LEU A 1 92 ? 1.309 -17.109 -10.141 1 89.88 92 LEU A C 1
ATOM 731 O O . LEU A 1 92 ? 1.249 -17.906 -9.203 1 89.88 92 LEU A O 1
ATOM 735 N N . ASN A 1 93 ? 0.997 -17.359 -11.328 1 91.88 93 ASN A N 1
ATOM 736 C CA . ASN A 1 93 ? 0.547 -18.703 -11.68 1 91.88 93 ASN A CA 1
ATOM 737 C C . ASN A 1 93 ? 1.645 -19.734 -11.453 1 91.88 93 ASN A C 1
ATOM 739 O O . ASN A 1 93 ? 1.369 -20.859 -11.016 1 91.88 93 ASN A O 1
ATOM 743 N N . THR A 1 94 ? 2.889 -19.344 -11.727 1 89.94 94 THR A N 1
ATOM 744 C CA . THR A 1 94 ? 4.012 -20.266 -11.578 1 89.94 94 THR A CA 1
ATOM 745 C C . THR A 1 94 ? 4.191 -20.656 -10.109 1 89.94 94 THR A C 1
ATOM 747 O O . THR A 1 94 ? 4.613 -21.781 -9.812 1 89.94 94 THR A O 1
ATOM 750 N N . VAL A 1 95 ? 3.857 -19.859 -9.258 1 89.06 95 VAL A N 1
ATOM 751 C CA . VAL A 1 95 ? 4.086 -20.109 -7.836 1 89.06 95 VAL A CA 1
ATOM 752 C C . VAL A 1 95 ? 2.85 -20.75 -7.211 1 89.06 95 VAL A C 1
ATOM 754 O O . VAL A 1 95 ? 2.914 -21.281 -6.105 1 89.06 95 VAL A O 1
ATOM 757 N N . SER A 1 96 ? 1.751 -20.75 -7.902 1 88.25 96 SER A N 1
ATOM 758 C CA . SER A 1 96 ? 0.514 -21.312 -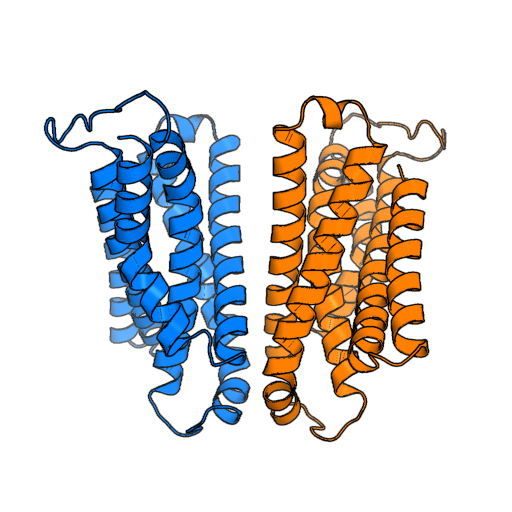7.371 1 88.25 96 SER A CA 1
ATOM 759 C C . SER A 1 96 ? 0.611 -22.828 -7.215 1 88.25 96 SER A C 1
ATOM 761 O O . SER A 1 96 ? 1.452 -23.469 -7.848 1 88.25 96 SER A O 1
ATOM 763 N N . ALA A 1 97 ? -0.18 -23.375 -6.266 1 85.12 97 ALA A N 1
ATOM 764 C CA . ALA A 1 97 ? -0.199 -24.828 -6.035 1 85.12 97 ALA A CA 1
ATOM 765 C C . ALA A 1 97 ? -0.529 -25.578 -7.32 1 85.12 97 ALA A C 1
ATOM 767 O O . ALA A 1 97 ? 0.058 -26.625 -7.598 1 85.12 97 ALA A O 1
ATOM 768 N N . ASN A 1 98 ? -1.539 -25.016 -7.984 1 87.69 98 ASN A N 1
ATOM 769 C CA . ASN A 1 98 ? -1.907 -25.531 -9.297 1 87.69 98 ASN A CA 1
ATOM 770 C C . ASN A 1 98 ? -1.729 -24.469 -10.383 1 87.69 98 ASN A C 1
ATOM 772 O O . ASN A 1 98 ? -2.664 -23.734 -10.703 1 87.69 98 ASN A O 1
ATOM 776 N N . PRO A 1 99 ? -0.595 -24.453 -10.953 1 86.5 99 PRO A N 1
ATOM 777 C CA . PRO A 1 99 ? -0.231 -23.406 -11.891 1 86.5 99 PRO A CA 1
ATOM 778 C C . PRO A 1 99 ? -1.142 -23.359 -13.117 1 86.5 99 PRO A C 1
ATOM 780 O O . PRO A 1 99 ? -1.296 -22.312 -13.742 1 86.5 99 PRO A O 1
ATOM 783 N N . LYS A 1 100 ? -1.746 -24.531 -13.5 1 87.94 100 LYS A N 1
ATOM 784 C CA . LYS A 1 100 ? -2.562 -24.562 -14.711 1 87.94 100 LYS A CA 1
ATOM 785 C C . LYS A 1 100 ? -4.047 -24.484 -14.375 1 87.94 100 LYS A C 1
ATOM 787 O O . LYS A 1 100 ? -4.898 -24.609 -15.258 1 87.94 100 LYS A O 1
ATOM 792 N N . SER A 1 101 ? -4.332 -24.156 -13.211 1 87.31 101 SER A N 1
ATOM 793 C CA . SER A 1 101 ? -5.734 -24.094 -12.82 1 87.31 101 SER A CA 1
ATOM 794 C C . SER A 1 101 ? -6.41 -22.844 -13.391 1 87.31 101 SER A C 1
ATOM 796 O O . SER A 1 101 ? -5.871 -21.75 -13.297 1 87.31 101 SER A O 1
ATOM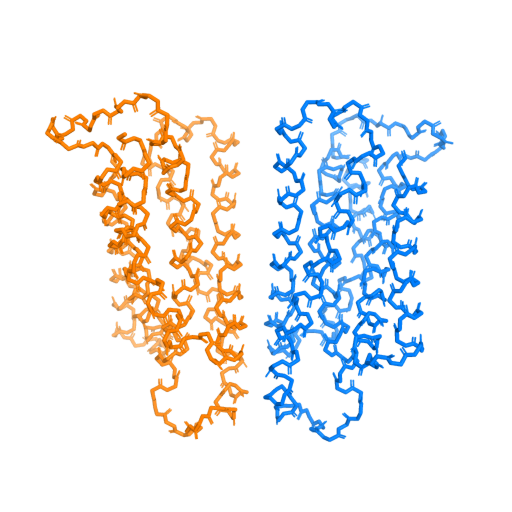 798 N N . PRO A 1 102 ? -7.656 -23 -13.953 1 85.75 102 PRO A N 1
ATOM 799 C CA . PRO A 1 102 ? -8.391 -21.844 -14.477 1 85.75 102 PRO A CA 1
ATOM 800 C C . PRO A 1 102 ? -8.93 -20.938 -13.375 1 85.75 102 PRO A C 1
ATOM 802 O O . PRO A 1 102 ? -9.344 -19.812 -13.648 1 85.75 102 PRO A O 1
ATOM 805 N N . PHE A 1 103 ? -8.828 -21.297 -12.148 1 86.25 103 PHE A N 1
ATOM 806 C CA . PHE A 1 103 ? -9.398 -20.547 -11.039 1 86.25 103 PHE A CA 1
ATOM 807 C C . PHE A 1 103 ? -8.359 -19.625 -10.422 1 86.25 103 PHE A C 1
ATOM 809 O O . PHE A 1 103 ? -8.672 -18.859 -9.508 1 86.25 103 PHE A O 1
ATOM 816 N N . ASN A 1 104 ? -7.18 -19.703 -10.891 1 91 104 ASN A N 1
ATOM 817 C CA . ASN A 1 104 ? -6.125 -18.875 -10.336 1 91 104 ASN A CA 1
ATOM 818 C C . ASN A 1 104 ? -6.461 -17.391 -10.461 1 91 104 ASN A C 1
ATOM 820 O O . ASN A 1 104 ? -6.312 -16.625 -9.5 1 91 104 ASN A O 1
ATOM 824 N N . ARG A 1 105 ? -6.988 -17.094 -11.586 1 90.81 105 ARG A N 1
ATOM 825 C CA . ARG A 1 105 ? -7.324 -15.703 -11.812 1 90.81 105 ARG A CA 1
ATOM 826 C C . ARG A 1 105 ? -8.43 -15.242 -10.867 1 90.81 105 ARG A C 1
ATOM 828 O O . ARG A 1 105 ? -8.398 -14.117 -10.359 1 90.81 105 ARG A O 1
ATOM 835 N N . SER A 1 106 ? -9.344 -16.078 -10.656 1 92.12 106 SER A N 1
ATOM 836 C CA . SER A 1 106 ? -10.445 -15.766 -9.75 1 92.12 106 SER A CA 1
ATOM 837 C C . SER A 1 106 ? -9.953 -15.602 -8.312 1 92.12 106 SER A C 1
ATOM 839 O O . SER A 1 106 ? -10.445 -14.742 -7.578 1 92.12 106 SER A O 1
ATOM 841 N N . VAL A 1 107 ? -9 -16.391 -7.992 1 93.69 107 VAL A N 1
ATOM 842 C CA . VAL A 1 107 ? -8.445 -16.312 -6.645 1 93.69 107 VAL A CA 1
ATOM 843 C C . VAL A 1 107 ? -7.668 -15.016 -6.473 1 93.69 107 VAL A C 1
ATOM 845 O O . VAL A 1 107 ? -7.805 -14.328 -5.457 1 93.69 107 VAL A O 1
ATOM 848 N N . PHE A 1 108 ? -6.965 -14.672 -7.469 1 95.38 108 PHE A N 1
ATOM 849 C CA . PHE A 1 108 ? -6.223 -13.414 -7.422 1 95.38 108 PHE A CA 1
ATOM 850 C C . PHE A 1 108 ? -7.168 -12.227 -7.336 1 95.38 108 PHE A C 1
ATOM 852 O O . PHE A 1 108 ? -6.902 -11.258 -6.617 1 95.38 108 PHE A O 1
ATOM 859 N N . ALA A 1 109 ? -8.227 -12.375 -8.031 1 96.06 109 ALA A N 1
ATOM 860 C CA . ALA A 1 109 ? -9.227 -11.312 -8.008 1 96.06 109 ALA A CA 1
ATOM 861 C C . ALA A 1 109 ? -9.875 -11.211 -6.629 1 96.06 109 ALA A C 1
ATOM 863 O O . ALA A 1 109 ? -10.141 -10.109 -6.137 1 96.06 109 ALA A O 1
ATOM 864 N N . LEU A 1 110 ? -10.109 -12.312 -6.066 1 95.81 110 LEU A N 1
ATOM 865 C CA . LEU A 1 110 ? -10.711 -12.352 -4.738 1 95.81 110 LEU A CA 1
ATOM 866 C C . LEU A 1 110 ? -9.797 -11.695 -3.709 1 95.81 110 LEU A C 1
ATOM 868 O O . LEU A 1 110 ? -10.242 -10.859 -2.924 1 95.81 110 LEU A O 1
ATOM 872 N N . VAL A 1 111 ? -8.547 -12.078 -3.787 1 96.5 111 VAL A N 1
ATOM 873 C CA . VAL A 1 111 ? -7.559 -11.547 -2.854 1 96.5 111 VAL A CA 1
ATOM 874 C C . VAL A 1 111 ? -7.395 -10.047 -3.068 1 96.5 111 VAL A C 1
ATOM 876 O O . VAL A 1 111 ? -7.32 -9.281 -2.105 1 96.5 111 VAL A O 1
ATOM 879 N N . SER A 1 112 ? -7.367 -9.633 -4.27 1 96.88 112 SER A N 1
ATOM 880 C CA . SER A 1 112 ? -7.27 -8.211 -4.602 1 96.88 112 SER A CA 1
ATOM 881 C C . SER A 1 112 ? -8.508 -7.449 -4.145 1 96.88 112 SER A C 1
ATOM 883 O O . SER A 1 112 ? -8.406 -6.324 -3.652 1 96.88 112 SER A O 1
ATOM 885 N N . GLY A 1 113 ? -9.633 -8.055 -4.395 1 97.12 113 GLY A N 1
ATOM 886 C CA . GLY A 1 113 ? -10.859 -7.445 -3.914 1 97.12 113 GLY A CA 1
ATOM 887 C C . GLY A 1 113 ? -10.906 -7.289 -2.406 1 97.12 113 GLY A C 1
ATOM 888 O O . GLY A 1 113 ? -11.438 -6.301 -1.894 1 97.12 113 GLY A O 1
ATOM 889 N N . PHE A 1 114 ? -10.336 -8.242 -1.726 1 96.94 114 PHE A N 1
ATOM 890 C CA . PHE A 1 114 ? -10.242 -8.172 -0.272 1 96.94 114 PHE A CA 1
ATOM 891 C C . PHE A 1 114 ? -9.453 -6.945 0.162 1 96.94 114 PHE A C 1
ATOM 893 O O . PHE A 1 114 ? -9.844 -6.254 1.106 1 96.94 114 PHE A O 1
ATOM 900 N N . GLY A 1 115 ? -8.375 -6.723 -0.549 1 96.25 115 GLY A N 1
ATOM 901 C CA . GLY A 1 115 ? -7.594 -5.535 -0.232 1 96.25 115 GLY A CA 1
ATOM 902 C C . GLY A 1 115 ? -8.391 -4.25 -0.361 1 96.25 115 GLY A C 1
ATOM 903 O O . GLY A 1 115 ? -8.32 -3.379 0.507 1 96.25 115 GLY A O 1
ATOM 904 N N . TYR A 1 116 ? -9.086 -4.148 -1.364 1 96.19 116 TYR A N 1
ATOM 905 C CA . TYR A 1 116 ? -9.961 -3.004 -1.594 1 96.19 116 TYR A CA 1
ATOM 906 C C . TYR A 1 116 ? -11.008 -2.885 -0.489 1 96.19 116 TYR A C 1
ATOM 908 O O . TYR A 1 116 ? -11.266 -1.787 0.013 1 96.19 116 TYR A O 1
ATOM 916 N N . ALA A 1 117 ? -11.578 -4.016 -0.17 1 96.06 117 ALA A N 1
ATOM 917 C CA . ALA A 1 117 ? -12.617 -4.062 0.858 1 96.06 117 ALA A CA 1
ATOM 918 C C . ALA A 1 117 ? -12.055 -3.648 2.217 1 96.06 117 ALA A C 1
ATOM 920 O O . ALA A 1 117 ? -12.688 -2.877 2.943 1 96.06 117 ALA A O 1
ATOM 921 N N . LEU A 1 118 ? -10.961 -4.102 2.475 1 95.06 118 LEU A N 1
ATOM 922 C CA . LEU A 1 118 ? -10.328 -3.824 3.764 1 95.06 118 LEU A CA 1
ATOM 923 C C . LEU A 1 118 ? -10.062 -2.332 3.926 1 95.06 118 LEU A C 1
ATOM 925 O O . LEU A 1 118 ? -10.43 -1.736 4.938 1 95.06 118 LEU A O 1
ATOM 929 N N . MET A 1 119 ? -9.469 -1.75 2.914 1 94.69 119 MET A N 1
ATOM 930 C CA . MET A 1 119 ? -9.102 -0.34 3.012 1 94.69 119 MET A CA 1
ATOM 931 C C . MET A 1 119 ? -10.344 0.548 2.986 1 94.69 119 MET A C 1
ATOM 933 O O . MET A 1 119 ? -10.438 1.504 3.756 1 94.69 119 MET A O 1
ATOM 937 N N . SER A 1 120 ? -11.312 0.24 2.168 1 93.75 120 SER A N 1
ATOM 938 C CA . SER A 1 120 ? -12.539 1.019 2.088 1 93.75 120 SER A CA 1
ATOM 939 C C . SER A 1 120 ? -13.305 0.977 3.404 1 93.75 120 SER A C 1
ATOM 941 O O . SER A 1 120 ? -13.828 1.999 3.861 1 93.75 120 SER A O 1
ATOM 943 N N . SER A 1 121 ? -13.352 -0.175 3.998 1 94.12 121 SER A N 1
ATOM 944 C CA . SER A 1 121 ? -14.102 -0.31 5.242 1 94.12 121 SER A CA 1
ATOM 945 C C . SER A 1 121 ? -13.359 0.335 6.41 1 94.12 121 SER A C 1
ATOM 947 O O . SER A 1 121 ? -13.977 0.903 7.309 1 94.12 121 SER A O 1
ATOM 949 N N . LEU A 1 122 ? -12.102 0.247 6.418 1 92.06 122 LEU A N 1
ATOM 950 C CA . LEU A 1 122 ? -11.32 0.859 7.488 1 92.06 122 LEU A CA 1
ATOM 951 C C . LEU A 1 122 ? -11.453 2.379 7.453 1 92.06 122 LEU A C 1
ATOM 953 O O . LEU A 1 122 ? -11.742 3.006 8.477 1 92.06 122 LEU A O 1
ATOM 957 N N . VAL A 1 123 ? -11.297 2.916 6.305 1 89.88 123 VAL A N 1
ATOM 958 C CA . VAL A 1 123 ? -11.328 4.367 6.164 1 89.88 123 VAL A CA 1
ATOM 959 C C . VAL A 1 123 ? -12.75 4.879 6.344 1 89.88 123 VAL A C 1
ATOM 961 O O . VAL A 1 123 ? -12.969 5.945 6.926 1 89.88 123 VAL A O 1
ATOM 964 N N . GLY A 1 124 ? -13.68 4.168 5.973 1 89.19 124 GLY A N 1
ATOM 965 C CA . GLY A 1 124 ? -15.055 4.637 5.953 1 89.19 124 GLY A CA 1
ATOM 966 C C . GLY A 1 124 ? -15.773 4.426 7.273 1 89.19 124 GLY A C 1
ATOM 967 O O . GLY A 1 124 ? -16.75 5.113 7.566 1 89.19 124 GLY A O 1
ATOM 968 N N . TYR A 1 125 ? -15.242 3.504 8.055 1 91.19 125 TYR A N 1
ATOM 969 C CA . TYR A 1 125 ? -16.094 3.115 9.18 1 91.19 125 TYR A CA 1
ATOM 970 C C . TYR A 1 125 ? -15.336 3.246 10.492 1 91.19 125 TYR A C 1
ATOM 972 O O . TYR A 1 125 ? -15.953 3.33 11.562 1 91.19 125 TYR A O 1
ATOM 980 N N . ILE A 1 126 ? -14.094 3.34 10.523 1 86.62 126 ILE A N 1
ATOM 981 C CA . ILE A 1 126 ? -13.328 3.293 11.766 1 86.62 126 ILE A CA 1
ATOM 982 C C . ILE A 1 126 ? -13.648 4.516 12.617 1 86.62 126 ILE A C 1
ATOM 984 O O . ILE A 1 126 ? -13.711 4.426 13.844 1 86.62 126 ILE A O 1
ATOM 988 N N . SER A 1 127 ? -13.828 5.66 12.008 1 84.69 127 SER A N 1
ATOM 989 C CA . SER A 1 127 ? -14.141 6.867 12.773 1 84.69 127 SER A CA 1
ATOM 990 C C . SER A 1 127 ? -15.461 6.73 13.516 1 84.69 127 SER A C 1
ATOM 992 O O . SER A 1 127 ? -15.555 7.066 14.695 1 84.69 127 SER A O 1
ATOM 994 N N . LEU A 1 128 ? -16.422 6.234 12.844 1 84.75 128 LEU A N 1
ATOM 995 C CA . LEU A 1 128 ? -17.734 6.023 13.445 1 84.75 128 LEU A CA 1
ATOM 996 C C . LEU A 1 128 ? -17.656 4.961 14.539 1 84.75 128 LEU A C 1
ATOM 998 O O . LEU A 1 128 ? -18.328 5.078 15.562 1 84.75 128 LEU A O 1
ATOM 1002 N N . LEU A 1 129 ? -16.875 3.973 14.312 1 85.56 129 LEU A N 1
ATOM 1003 C CA . LEU A 1 129 ? -16.719 2.891 15.281 1 85.56 129 LEU A CA 1
ATOM 1004 C C . LEU A 1 129 ? -16.078 3.402 16.562 1 85.56 129 LEU A C 1
ATOM 1006 O O . LEU A 1 129 ? -16.5 3.041 17.672 1 85.56 129 LEU A O 1
ATOM 1010 N N . VAL A 1 130 ? -15.078 4.27 16.469 1 82.12 130 VAL A N 1
ATOM 1011 C CA . VAL A 1 130 ? -14.391 4.82 17.625 1 82.12 130 VAL A CA 1
ATOM 1012 C C . VAL A 1 130 ? -15.336 5.746 18.391 1 82.12 130 VAL A C 1
ATOM 1014 O O . VAL A 1 130 ? -15.297 5.805 19.625 1 82.12 130 VAL A O 1
ATOM 1017 N N . GLU A 1 131 ? -16.172 6.48 17.672 1 82 131 GLU A N 1
ATOM 1018 C CA . GLU A 1 131 ? -17.141 7.379 18.297 1 82 131 GLU A CA 1
ATOM 1019 C C . GLU A 1 131 ? -18.172 6.605 19.109 1 82 131 GLU A C 1
ATOM 1021 O O . GLU A 1 131 ? -18.797 7.16 20.016 1 82 131 GLU A O 1
ATOM 1026 N N . SER A 1 132 ? -18.328 5.422 18.844 1 79.69 132 SER A N 1
ATOM 1027 C CA . SER A 1 132 ? -19.297 4.598 19.562 1 79.69 132 SER A CA 1
ATOM 1028 C C . SER A 1 132 ? -18.844 4.332 21 1 79.69 132 SER A C 1
ATOM 1030 O O . SER A 1 132 ? -19.656 3.949 21.844 1 79.69 132 SER A O 1
ATOM 1032 N N . ILE A 1 133 ? -17.562 4.453 21.219 1 77.81 133 ILE A N 1
ATOM 1033 C CA . ILE A 1 133 ? -17.031 4.277 22.562 1 77.81 133 ILE A CA 1
ATOM 1034 C C . ILE A 1 133 ? -17.469 5.453 23.438 1 77.81 133 ILE A C 1
ATOM 1036 O O . ILE A 1 133 ? -17.625 5.305 24.656 1 77.81 133 ILE A O 1
ATOM 1040 N N . GLY A 1 134 ? -17.688 6.598 22.781 1 70.69 134 GLY A N 1
ATOM 1041 C CA . GLY A 1 134 ? -18.062 7.785 23.531 1 70.69 134 GLY A CA 1
ATOM 1042 C C . GLY A 1 134 ? -19.516 7.766 24 1 70.69 134 GLY A C 1
ATOM 1043 O O . GLY A 1 134 ? -20.25 6.824 23.703 1 70.69 134 GLY A O 1
ATOM 1044 N N . PRO A 1 135 ? -19.859 8.562 25.031 1 63.34 135 PRO A N 1
ATOM 1045 C CA . PRO A 1 135 ? -21.188 8.617 25.656 1 63.34 135 PRO A CA 1
ATOM 1046 C C . PRO A 1 135 ? -22.281 8.938 24.641 1 63.34 135 PRO A C 1
ATOM 1048 O O . PRO A 1 135 ? -23.469 8.695 24.922 1 63.34 135 PRO A O 1
ATOM 1051 N N . GLY A 1 136 ? -22.016 9.453 23.469 1 57.81 136 GLY A N 1
ATOM 1052 C CA . GLY A 1 136 ? -23.062 9.953 22.609 1 57.81 136 GLY A CA 1
ATOM 1053 C C . GLY A 1 136 ? -23.656 8.891 21.703 1 57.81 136 GLY A C 1
ATOM 1054 O O . GLY A 1 136 ? -22.922 8.062 21.156 1 57.81 136 GLY A O 1
ATOM 1055 N N . VAL A 1 137 ? -24.906 8.492 22.078 1 57.53 137 VAL A N 1
ATOM 1056 C CA . VAL A 1 137 ? -25.656 7.602 21.203 1 57.53 137 VAL A CA 1
ATOM 1057 C C . VAL A 1 137 ? -26.219 8.391 20.016 1 57.53 137 VAL A C 1
ATOM 1059 O O . VAL A 1 137 ? -26.891 9.406 20.188 1 57.53 137 VAL A O 1
ATOM 1062 N N . ILE A 1 138 ? -25.453 8.492 18.875 1 57.66 138 ILE A N 1
ATOM 1063 C CA . ILE A 1 138 ? -26.078 9.141 17.719 1 57.66 138 ILE A CA 1
ATOM 1064 C C . ILE A 1 138 ? -27.078 8.188 17.078 1 57.66 138 ILE A C 1
ATOM 1066 O O . ILE A 1 138 ? -26.719 7.082 16.656 1 57.66 138 ILE A O 1
ATOM 1070 N N . MET A 1 139 ? -28.344 8.508 17.375 1 51.12 139 MET A N 1
ATOM 1071 C CA . MET A 1 139 ? -29.453 7.703 16.844 1 51.12 139 MET A CA 1
ATOM 1072 C C . MET A 1 139 ? -29.547 7.828 15.336 1 51.12 139 MET A C 1
ATOM 1074 O O . MET A 1 139 ? -29.188 8.859 14.766 1 51.12 139 MET A O 1
ATOM 1078 N N . CYS A 1 140 ? -29.719 6.812 14.586 1 53.03 140 CYS A N 1
ATOM 1079 C CA . CYS A 1 140 ? -29.938 6.859 13.148 1 53.03 140 CYS A CA 1
ATOM 1080 C C . CYS A 1 140 ? -31.266 7.555 12.828 1 53.03 140 CYS A C 1
ATOM 1082 O O . CYS A 1 140 ? -32.312 7.207 13.383 1 53.03 140 CYS A O 1
ATOM 1084 N N . PRO A 1 141 ? -31.25 8.703 12.18 1 52.03 141 PRO A N 1
ATOM 1085 C CA . PRO A 1 141 ? -32.531 9.391 11.891 1 52.03 141 PRO A CA 1
ATOM 1086 C C . PRO A 1 141 ? -33.531 8.484 11.203 1 52.03 141 PRO A C 1
ATOM 1088 O O . PRO A 1 141 ? -34.75 8.625 11.422 1 52.03 141 PRO A O 1
ATOM 1091 N N . SER A 1 142 ? -33.062 7.574 10.398 1 51.25 142 SER A N 1
ATOM 1092 C CA . SER A 1 142 ? -34 6.793 9.602 1 51.25 142 SER A CA 1
ATOM 1093 C C . SER A 1 142 ? -34.531 5.609 10.391 1 51.25 142 SER A C 1
ATOM 1095 O O . SER A 1 142 ? -35.594 5.07 10.047 1 51.25 142 SER A O 1
ATOM 1097 N N . CYS A 1 143 ? -33.719 5 11.289 1 52.5 143 CYS A N 1
ATOM 1098 C CA . CYS A 1 143 ? -34.219 3.908 12.102 1 52.5 143 CYS A CA 1
ATOM 1099 C C . CYS A 1 143 ? -34.125 4.234 13.586 1 52.5 143 CYS A C 1
ATOM 1101 O O . CYS A 1 143 ? -33.094 3.943 14.211 1 52.5 143 CYS A O 1
ATOM 1103 N N . PRO A 1 144 ? -35.156 4.871 14.18 1 56.56 144 PRO A N 1
ATOM 1104 C CA . PRO A 1 144 ? -35.156 5.34 15.562 1 56.56 144 PRO A CA 1
ATOM 1105 C C . PRO A 1 144 ? -34.688 4.273 16.547 1 56.56 144 PRO A C 1
ATOM 1107 O O . PRO A 1 144 ? -34.312 4.594 17.672 1 56.56 144 PRO A O 1
ATOM 1110 N N . LYS A 1 145 ? -34.844 2.984 16.219 1 55.09 145 LYS A N 1
ATOM 1111 C CA . LYS A 1 145 ? -34.594 1.973 17.25 1 55.09 145 LYS A CA 1
ATOM 1112 C C . LYS A 1 145 ? -33.156 1.442 17.156 1 55.09 145 LYS A C 1
ATOM 1114 O O . LYS A 1 145 ? -32.719 0.665 18 1 55.09 145 LYS A O 1
ATOM 1119 N N . ALA A 1 146 ? -32.406 1.854 15.977 1 60.69 146 ALA A N 1
ATOM 1120 C CA . ALA A 1 146 ? -31.047 1.307 15.836 1 60.69 146 ALA A CA 1
ATOM 1121 C C . ALA A 1 146 ? -30.016 2.42 15.805 1 60.69 146 ALA A C 1
ATOM 1123 O O . ALA A 1 146 ? -30.266 3.498 15.266 1 60.69 146 ALA A O 1
ATOM 1124 N N . THR A 1 147 ? -28.984 2.168 16.453 1 72.56 147 THR A N 1
ATOM 1125 C CA . THR A 1 147 ? -27.938 3.182 16.562 1 72.56 147 THR A CA 1
ATOM 1126 C C . THR A 1 147 ? -27.188 3.33 15.25 1 72.56 147 THR A C 1
ATOM 1128 O O . THR A 1 147 ? -27.125 2.391 14.453 1 72.56 147 THR A O 1
ATOM 1131 N N . LEU A 1 148 ? -26.969 4.488 14.82 1 79.12 148 LEU A N 1
ATOM 1132 C CA . LEU A 1 148 ? -26.219 4.812 13.617 1 79.12 148 LEU A CA 1
ATOM 1133 C C . LEU A 1 148 ? -24.953 3.955 13.516 1 79.12 148 LEU A C 1
ATOM 1135 O O . LEU A 1 148 ? -24.547 3.559 12.422 1 79.12 148 LEU A O 1
ATOM 1139 N N . TYR A 1 149 ? -24.562 3.492 14.633 1 81.88 149 TYR A N 1
ATOM 1140 C CA . TYR A 1 149 ? -23.344 2.688 14.672 1 81.88 149 TYR A CA 1
ATOM 1141 C C . TYR A 1 149 ? -23.609 1.271 14.172 1 81.88 149 TYR A C 1
ATOM 1143 O O . TYR A 1 149 ? -22.812 0.708 13.43 1 81.88 149 TYR A O 1
ATOM 1151 N N . PHE A 1 150 ? -24.797 0.845 14.539 1 83.88 150 PHE A N 1
ATOM 1152 C CA . PHE A 1 150 ? -25.141 -0.527 14.188 1 83.88 150 PHE A CA 1
ATOM 1153 C C . PHE A 1 150 ? -25.469 -0.644 12.703 1 83.88 150 PHE A C 1
ATOM 1155 O O . PHE A 1 150 ? -25 -1.566 12.031 1 83.88 150 PHE A O 1
ATOM 1162 N N . ILE A 1 151 ? -26.125 0.272 12.172 1 86.31 151 ILE A N 1
ATOM 1163 C CA . ILE A 1 151 ? -26.5 0.25 10.766 1 86.31 151 ILE A CA 1
ATOM 1164 C C . ILE A 1 151 ? -25.25 0.443 9.906 1 86.31 151 ILE A C 1
ATOM 1166 O O . ILE A 1 151 ? -25.094 -0.209 8.867 1 86.31 151 ILE A O 1
ATOM 1170 N N . SER A 1 152 ? -24.406 1.275 10.359 1 90.06 152 SER A N 1
ATOM 1171 C CA . SER A 1 152 ? -23.172 1.506 9.617 1 90.06 152 SER A CA 1
ATOM 1172 C C . SER A 1 152 ? -22.281 0.266 9.625 1 90.06 152 SER A C 1
ATOM 1174 O O . SER A 1 152 ? -21.562 0.005 8.664 1 90.06 152 SER A O 1
ATOM 1176 N N . ALA A 1 153 ? -22.422 -0.468 10.68 1 91.81 153 ALA A N 1
ATOM 1177 C CA . ALA A 1 153 ? -21.656 -1.707 10.758 1 91.81 153 ALA A CA 1
ATOM 1178 C C . ALA A 1 153 ? -22.156 -2.725 9.734 1 91.81 153 ALA A C 1
ATOM 1180 O O . ALA A 1 153 ? -21.344 -3.381 9.062 1 91.81 153 ALA A O 1
ATOM 1181 N N . ILE A 1 154 ? -23.422 -2.809 9.617 1 91.75 154 ILE A N 1
ATOM 1182 C CA . ILE A 1 154 ? -24.016 -3.738 8.664 1 91.75 154 ILE A CA 1
ATOM 1183 C C . ILE A 1 154 ? -23.688 -3.305 7.238 1 91.75 154 ILE A C 1
ATOM 1185 O O . ILE A 1 154 ? -23.281 -4.125 6.41 1 91.75 154 ILE A O 1
ATOM 1189 N N . THR A 1 155 ? -23.781 -2.059 7.004 1 92.25 155 THR A N 1
ATOM 1190 C CA . THR A 1 155 ? -23.516 -1.539 5.668 1 92.25 155 THR A CA 1
ATOM 1191 C C . THR A 1 155 ? -22.047 -1.715 5.312 1 92.25 155 THR A C 1
ATOM 1193 O O . THR A 1 155 ? -21.703 -2.031 4.168 1 92.25 155 THR A O 1
ATOM 1196 N N . THR A 1 156 ? -21.219 -1.505 6.266 1 94.12 156 THR A N 1
ATOM 1197 C CA . THR A 1 156 ? -19.797 -1.7 6.043 1 94.12 156 THR A CA 1
ATOM 1198 C C . THR A 1 156 ? -19.5 -3.152 5.688 1 94.12 156 THR A C 1
ATOM 1200 O O . THR A 1 156 ? -18.719 -3.426 4.77 1 94.12 156 THR A O 1
ATOM 1203 N N . SER A 1 157 ? -20.109 -4.102 6.41 1 94.94 157 SER A N 1
ATOM 1204 C CA . SER A 1 157 ? -19.922 -5.52 6.129 1 94.94 157 SER A CA 1
ATOM 1205 C C . SER A 1 157 ? -20.391 -5.871 4.719 1 94.94 157 SER A C 1
ATOM 1207 O O . SER A 1 157 ? -19.672 -6.551 3.977 1 94.94 157 SER A O 1
ATOM 1209 N N . LEU A 1 158 ? -21.516 -5.371 4.363 1 93.94 158 LEU A N 1
ATOM 1210 C CA . LEU A 1 158 ? -22.078 -5.66 3.049 1 93.94 158 LEU A CA 1
ATOM 1211 C C . LEU A 1 158 ? -21.25 -5.02 1.943 1 93.94 158 LEU A C 1
ATOM 1213 O O . LEU A 1 158 ? -20.984 -5.652 0.921 1 93.94 158 LEU A O 1
ATOM 1217 N N . PHE A 1 159 ? -20.812 -3.83 2.168 1 94.5 159 PHE A N 1
ATOM 1218 C CA . PHE A 1 159 ? -20.016 -3.133 1.168 1 94.5 159 PHE A CA 1
ATOM 1219 C C . PHE A 1 159 ? -18.656 -3.809 0.989 1 94.5 159 PHE A C 1
ATOM 1221 O O . PHE A 1 159 ? -18.109 -3.832 -0.115 1 94.5 159 PHE A O 1
ATOM 1228 N N . SER A 1 160 ? -18.125 -4.285 2.037 1 95.44 160 SER A N 1
ATOM 1229 C CA . SER A 1 160 ? -16.859 -5.004 1.949 1 95.44 160 SER A CA 1
ATOM 1230 C C . SER A 1 160 ? -16.969 -6.234 1.057 1 95.44 160 SER A C 1
ATOM 1232 O O . SER A 1 160 ? -16.109 -6.477 0.208 1 95.44 160 SER A O 1
ATOM 1234 N N . LEU A 1 161 ? -18.031 -6.941 1.251 1 94.75 161 LEU A N 1
ATOM 1235 C CA . LEU A 1 161 ? -18.25 -8.125 0.426 1 94.75 161 LEU A CA 1
ATOM 1236 C C . LEU A 1 161 ? -18.516 -7.734 -1.024 1 94.75 161 LEU A C 1
ATOM 1238 O O . LEU A 1 161 ? -18.078 -8.422 -1.948 1 94.75 161 LEU A O 1
ATOM 1242 N N . MET A 1 162 ? -19.188 -6.656 -1.135 1 95.81 162 MET A N 1
ATOM 1243 C CA . MET A 1 162 ? -19.484 -6.184 -2.484 1 95.81 162 MET A CA 1
ATOM 1244 C C . MET A 1 162 ? -18.203 -5.805 -3.219 1 95.81 162 MET A C 1
ATOM 1246 O O . MET A 1 162 ? -18.062 -6.078 -4.41 1 95.81 162 MET A O 1
ATOM 1250 N N . HIS A 1 163 ? -17.266 -5.195 -2.545 1 95.69 163 HIS A N 1
ATOM 1251 C CA . HIS A 1 163 ? -15.992 -4.836 -3.166 1 95.69 163 HIS A CA 1
ATOM 1252 C C . HIS A 1 163 ? -15.25 -6.074 -3.66 1 95.69 163 HIS A C 1
ATOM 1254 O O . HIS A 1 163 ? -14.594 -6.035 -4.703 1 95.69 163 HIS A O 1
ATOM 1260 N N . ILE A 1 164 ? -15.352 -7.117 -2.926 1 96.25 164 ILE A N 1
ATOM 1261 C CA . ILE A 1 164 ? -14.719 -8.367 -3.334 1 96.25 164 ILE A CA 1
ATOM 1262 C C . ILE A 1 164 ? -15.383 -8.891 -4.605 1 96.25 164 ILE A C 1
ATOM 1264 O O . ILE A 1 164 ? -14.703 -9.234 -5.574 1 96.25 164 ILE A O 1
ATOM 1268 N N . PHE A 1 165 ? -16.688 -8.82 -4.582 1 96 165 PHE A N 1
ATOM 1269 C CA . PHE A 1 165 ? -17.438 -9.312 -5.734 1 96 165 PHE A CA 1
ATOM 1270 C C . PHE A 1 165 ? -17.219 -8.414 -6.949 1 96 165 PHE A C 1
ATOM 1272 O O . PHE A 1 165 ? -17.062 -8.906 -8.07 1 96 165 PHE A O 1
ATOM 1279 N N . TRP A 1 166 ? -17.281 -7.176 -6.73 1 96.12 166 TRP A N 1
ATOM 1280 C CA . TRP A 1 166 ? -17.047 -6.238 -7.824 1 96.12 166 TRP A CA 1
ATOM 1281 C C . TRP A 1 166 ? -15.68 -6.465 -8.453 1 96.12 166 TRP A C 1
ATOM 1283 O O . TRP A 1 166 ? -15.523 -6.367 -9.68 1 96.12 166 TRP A O 1
ATOM 1293 N N . MET A 1 167 ? -14.719 -6.715 -7.629 1 96.56 167 MET A N 1
ATOM 1294 C CA . MET A 1 167 ? -13.383 -6.961 -8.156 1 96.56 167 MET A CA 1
ATOM 1295 C C . MET A 1 167 ? -13.352 -8.227 -9.008 1 96.56 167 MET A C 1
ATOM 1297 O O . MET A 1 167 ? -12.781 -8.227 -10.102 1 96.56 167 MET A O 1
ATOM 1301 N N . MET A 1 168 ? -14.023 -9.211 -8.516 1 95.81 168 MET A N 1
ATOM 1302 C CA . MET A 1 168 ? -14.047 -10.484 -9.234 1 95.81 168 MET A CA 1
ATOM 1303 C C . MET A 1 168 ? -14.734 -10.328 -10.586 1 95.81 168 MET A C 1
ATOM 1305 O O . MET A 1 168 ? -14.234 -10.805 -11.602 1 95.81 168 MET A O 1
ATOM 1309 N N . ILE A 1 169 ? -15.789 -9.688 -10.562 1 96.06 169 ILE A N 1
ATOM 1310 C CA . ILE A 1 169 ? -16.562 -9.5 -11.789 1 96.06 169 ILE A CA 1
ATOM 1311 C C . ILE A 1 169 ? -15.812 -8.57 -12.734 1 96.06 169 ILE A C 1
ATOM 1313 O O . ILE A 1 169 ? -15.766 -8.805 -13.945 1 96.06 169 ILE A O 1
ATOM 1317 N N . SER A 1 170 ? -15.258 -7.562 -12.219 1 95.62 170 SER A N 1
ATOM 1318 C CA . SER A 1 170 ? -14.516 -6.613 -13.039 1 95.62 170 SER A CA 1
ATOM 1319 C C . SER A 1 170 ? -13.32 -7.277 -13.711 1 95.62 170 SER A C 1
ATOM 1321 O O . SER A 1 170 ? -13.047 -7.043 -14.891 1 95.62 170 SER A O 1
ATOM 1323 N N . PHE A 1 171 ? -12.68 -8.016 -12.93 1 94.88 171 PHE A N 1
ATOM 1324 C CA . PHE A 1 171 ? -11.516 -8.688 -13.484 1 94.88 171 PHE A CA 1
ATOM 1325 C C . PHE A 1 171 ? -11.922 -9.648 -14.602 1 94.88 171 PHE A C 1
ATOM 1327 O O . PHE A 1 171 ? -11.242 -9.742 -15.625 1 94.88 171 PHE A O 1
ATOM 1334 N N . GLU A 1 172 ? -13.031 -10.367 -14.414 1 93.69 172 GLU A N 1
ATOM 1335 C CA . GLU A 1 172 ? -13.555 -11.219 -15.477 1 93.69 172 GLU A CA 1
ATOM 1336 C C . GLU A 1 172 ? -13.984 -10.383 -16.688 1 93.69 172 GLU A C 1
ATOM 1338 O O . GLU A 1 172 ? -13.758 -10.781 -17.828 1 93.69 172 GLU A O 1
ATOM 1343 N N . GLY A 1 173 ? -14.508 -9.305 -16.391 1 94.69 173 GLY A N 1
ATOM 1344 C CA . GLY A 1 173 ? -14.938 -8.422 -17.453 1 94.69 173 GLY A CA 1
ATOM 1345 C C . GLY A 1 173 ? -13.781 -7.855 -18.266 1 94.69 173 GLY A C 1
ATOM 1346 O O . GLY A 1 173 ? -13.812 -7.859 -19.5 1 94.69 173 GLY A O 1
ATOM 1347 N N . PHE A 1 174 ? -12.789 -7.43 -17.609 1 94.25 174 PHE A N 1
ATOM 1348 C CA . PHE A 1 174 ? -11.625 -6.863 -18.281 1 94.25 174 PHE A CA 1
ATOM 1349 C C . PHE A 1 174 ? -10.922 -7.918 -19.141 1 94.25 174 PHE A C 1
ATOM 1351 O O . PHE A 1 174 ? -10.383 -7.609 -20.203 1 94.25 174 PHE A O 1
ATOM 1358 N N . SER A 1 175 ? -10.938 -9.133 -18.641 1 91.12 175 SER A N 1
ATOM 1359 C CA . SER A 1 175 ? -10.258 -10.211 -19.344 1 91.12 175 SER A CA 1
ATOM 1360 C C . SER A 1 175 ? -11.008 -10.602 -20.625 1 91.12 175 SER A C 1
ATOM 1362 O O . SER A 1 175 ? -10.422 -11.148 -21.562 1 91.12 175 SER A O 1
ATOM 1364 N N . GLU A 1 176 ? -12.25 -10.289 -20.625 1 92.88 176 GLU A N 1
ATOM 1365 C CA . GLU A 1 176 ? -13.086 -10.695 -21.75 1 92.88 176 GLU A CA 1
ATOM 1366 C C . GLU A 1 176 ? -13.242 -9.555 -22.766 1 92.88 176 GLU A C 1
ATOM 1368 O O . GLU A 1 176 ? -13.898 -9.711 -23.797 1 92.88 176 GLU A O 1
ATOM 1373 N N . LEU A 1 177 ? -12.672 -8.492 -22.484 1 89.88 177 LEU A N 1
ATOM 1374 C CA . LEU A 1 177 ? -12.727 -7.395 -23.438 1 89.88 177 LEU A CA 1
ATOM 1375 C C . LEU A 1 177 ? -11.961 -7.75 -24.719 1 89.88 177 LEU A C 1
ATOM 1377 O O . LEU A 1 177 ? -10.969 -8.477 -24.672 1 89.88 177 LEU A O 1
ATOM 1381 N N . PRO A 1 178 ? -12.625 -7.355 -25.875 1 91.5 178 PRO A N 1
ATOM 1382 C CA . PRO A 1 178 ? -13.664 -6.371 -26.172 1 91.5 178 PRO A CA 1
ATOM 1383 C C . PRO A 1 178 ? -15.023 -7.012 -26.453 1 91.5 178 PRO A C 1
ATOM 1385 O O . PRO A 1 178 ? -15.836 -6.449 -27.188 1 91.5 178 PRO A O 1
ATOM 1388 N N . LEU A 1 179 ? -15.211 -8.219 -25.953 1 91.5 179 LEU A N 1
ATOM 1389 C CA . LEU A 1 179 ? -16.5 -8.875 -26.125 1 91.5 179 LEU A CA 1
ATOM 1390 C C . LEU A 1 179 ? -17.594 -8.109 -25.391 1 91.5 179 LEU A C 1
ATOM 1392 O O . LEU A 1 179 ? -17.328 -7.465 -24.375 1 91.5 179 LEU A O 1
ATOM 1396 N N . MET A 1 180 ? -18.766 -8.188 -25.938 1 93.62 180 MET A N 1
ATOM 1397 C CA . MET A 1 180 ? -19.906 -7.496 -25.328 1 93.62 180 MET A CA 1
ATOM 1398 C C . MET A 1 180 ? -20.141 -7.957 -23.906 1 93.62 180 MET A C 1
ATOM 1400 O O . MET A 1 180 ? -20.5 -7.164 -23.031 1 93.62 180 MET A O 1
ATOM 1404 N N . LYS A 1 181 ? -19.938 -9.203 -23.75 1 93.25 181 LYS A N 1
ATOM 1405 C CA . LYS A 1 181 ? -20.109 -9.75 -22.406 1 93.25 181 LYS A CA 1
ATOM 1406 C C . LYS A 1 181 ? -19.188 -9.07 -21.406 1 93.25 181 LYS A C 1
ATOM 1408 O O . LYS A 1 181 ? -19.562 -8.828 -20.25 1 93.25 181 LYS A O 1
ATOM 1413 N N . GLY A 1 182 ? -18.031 -8.766 -21.797 1 93.94 182 GLY A N 1
ATOM 1414 C CA . GLY A 1 182 ? -17.078 -8.062 -20.938 1 93.94 182 GLY A CA 1
ATOM 1415 C C . GLY A 1 182 ? -17.516 -6.656 -20.594 1 93.94 182 GLY A C 1
ATOM 1416 O O . GLY A 1 182 ? -17.453 -6.25 -19.422 1 93.94 182 GLY A O 1
ATOM 1417 N N . TRP A 1 183 ? -17.969 -5.988 -21.578 1 93.75 183 TRP A N 1
ATOM 1418 C CA . TRP A 1 183 ? -18.453 -4.629 -21.359 1 93.75 183 TRP A CA 1
ATOM 1419 C C . TRP A 1 183 ? -19.672 -4.617 -20.438 1 93.75 183 TRP A C 1
ATOM 1421 O O . TRP A 1 183 ? -19.812 -3.713 -19.609 1 93.75 183 TRP A O 1
ATOM 1431 N N . LEU A 1 184 ? -20.453 -5.574 -20.562 1 94.62 184 LEU A N 1
ATOM 1432 C CA . LEU A 1 184 ? -21.656 -5.66 -19.734 1 94.62 184 LEU A CA 1
ATOM 1433 C C . LEU A 1 184 ? -21.281 -5.898 -18.281 1 94.62 184 LEU A C 1
ATOM 1435 O O . LEU A 1 184 ? -21.906 -5.332 -17.375 1 94.62 184 LEU A O 1
ATOM 1439 N N . LYS A 1 185 ? -20.359 -6.727 -18.125 1 95.62 185 LYS A N 1
ATOM 1440 C CA . LYS A 1 185 ? -19.906 -6.992 -16.766 1 95.62 185 LYS A CA 1
ATOM 1441 C C . LYS A 1 185 ? -19.328 -5.734 -16.125 1 95.62 185 LYS A C 1
ATOM 1443 O O . LYS A 1 185 ? -19.641 -5.422 -14.969 1 95.62 185 LYS A O 1
ATOM 1448 N N . ILE A 1 186 ? -18.531 -5.078 -16.844 1 95.69 186 ILE A N 1
ATOM 1449 C CA . ILE A 1 186 ? -17.906 -3.852 -16.359 1 95.69 186 ILE A CA 1
ATOM 1450 C C . ILE A 1 186 ? -18.984 -2.809 -16.062 1 95.69 186 ILE A C 1
ATOM 1452 O O . ILE A 1 186 ? -18.969 -2.152 -15.023 1 95.69 186 ILE A O 1
ATOM 1456 N N . ALA A 1 187 ? -19.875 -2.656 -16.953 1 95.44 187 ALA A N 1
ATOM 1457 C CA . ALA A 1 187 ? -20.969 -1.706 -16.781 1 95.44 187 ALA A CA 1
ATOM 1458 C C . ALA A 1 187 ? -21.812 -2.051 -15.562 1 95.44 187 ALA A C 1
ATOM 1460 O O . ALA A 1 187 ? -22.266 -1.158 -14.836 1 95.44 187 ALA A O 1
ATOM 1461 N N . TRP A 1 188 ? -22 -3.293 -15.391 1 95.31 188 TRP A N 1
ATOM 1462 C CA . TRP A 1 188 ? -22.766 -3.738 -14.227 1 95.31 188 TRP A CA 1
ATOM 1463 C C . TRP A 1 188 ? -22.062 -3.354 -12.93 1 95.31 188 TRP A C 1
ATOM 1465 O O . TRP A 1 188 ? -22.703 -2.908 -11.977 1 95.31 188 TRP A O 1
ATOM 1475 N N . VAL A 1 189 ? -20.812 -3.559 -12.906 1 96.44 189 VAL A N 1
ATOM 1476 C CA . VAL A 1 189 ? -20.031 -3.236 -11.711 1 96.44 189 VAL A CA 1
ATOM 1477 C C . VAL A 1 189 ? -20.109 -1.737 -11.438 1 96.44 189 VAL A C 1
ATOM 1479 O O . VAL A 1 189 ? -20.391 -1.323 -10.305 1 96.44 189 VAL A O 1
ATOM 1482 N N . ILE A 1 190 ? -19.922 -0.923 -12.445 1 95.5 190 ILE A N 1
ATOM 1483 C CA . ILE A 1 190 ? -19.953 0.528 -12.305 1 95.5 190 ILE A CA 1
ATOM 1484 C C . ILE A 1 190 ? -21.344 0.979 -11.867 1 95.5 190 ILE A C 1
ATOM 1486 O O . ILE A 1 190 ? -21.484 1.759 -10.922 1 95.5 190 ILE A O 1
ATOM 1490 N N . ALA A 1 191 ? -22.312 0.443 -12.469 1 95.56 191 ALA A N 1
ATOM 1491 C CA . ALA A 1 191 ? -23.688 0.819 -12.172 1 95.56 191 ALA A CA 1
ATOM 1492 C C . ALA A 1 191 ? -24.094 0.385 -10.766 1 95.56 191 ALA A C 1
ATOM 1494 O O . ALA A 1 191 ? -24.703 1.152 -10.023 1 95.56 191 ALA A O 1
ATOM 1495 N N . SER A 1 192 ? -23.734 -0.791 -10.445 1 95.56 192 SER A N 1
ATOM 1496 C CA . SER A 1 192 ? -24.094 -1.296 -9.125 1 95.56 192 SER A CA 1
ATOM 1497 C C . SER A 1 192 ? -23.312 -0.583 -8.031 1 95.56 192 SER A C 1
ATOM 1499 O O . SER A 1 192 ? -23.828 -0.368 -6.93 1 95.56 192 SER A O 1
ATOM 1501 N N . HIS A 1 193 ? -22.125 -0.286 -8.312 1 95.31 193 HIS A N 1
ATOM 1502 C CA . HIS A 1 193 ? -21.328 0.465 -7.348 1 95.31 193 HIS A CA 1
ATOM 1503 C C . HIS A 1 193 ? -21.922 1.842 -7.09 1 95.31 193 HIS A C 1
ATOM 1505 O O . HIS A 1 193 ? -22.109 2.24 -5.938 1 95.31 193 HIS A O 1
ATOM 1511 N N . TYR A 1 194 ? -22.25 2.551 -8.156 1 94.38 194 TYR A N 1
ATOM 1512 C CA . TYR A 1 194 ? -22.906 3.838 -8.016 1 94.38 194 TYR A CA 1
ATOM 1513 C C . TYR A 1 194 ? -24.25 3.68 -7.312 1 94.38 194 TYR A C 1
ATOM 1515 O O . TYR A 1 194 ? -24.594 4.449 -6.406 1 94.38 194 TYR A O 1
ATOM 1523 N N . GLY A 1 195 ? -25.016 2.721 -7.754 1 93.56 195 GLY A N 1
ATOM 1524 C CA . GLY A 1 195 ? -26.312 2.469 -7.137 1 93.56 195 GLY A CA 1
ATOM 1525 C C . GLY A 1 195 ? -26.219 2.201 -5.645 1 93.56 195 GLY A C 1
ATOM 1526 O O . GLY A 1 195 ? -26.953 2.787 -4.855 1 93.56 195 GLY A O 1
ATOM 1527 N N . ALA A 1 196 ? -25.312 1.321 -5.266 1 93.12 196 ALA A N 1
ATOM 1528 C CA . ALA A 1 196 ? -25.125 0.991 -3.855 1 93.12 196 ALA A CA 1
ATOM 1529 C C . ALA A 1 196 ? -24.641 2.205 -3.064 1 93.12 196 ALA A C 1
ATOM 1531 O O . ALA A 1 196 ? -25.109 2.447 -1.947 1 93.12 196 ALA A O 1
ATOM 1532 N N . SER A 1 197 ? -23.734 3.01 -3.629 1 91.94 197 SER A N 1
ATOM 1533 C CA . SER A 1 197 ? -23.188 4.18 -2.957 1 91.94 197 SER A CA 1
ATOM 1534 C C . SER A 1 197 ? -24.234 5.258 -2.764 1 91.94 197 SER A C 1
ATOM 1536 O O . SER A 1 197 ? -24.297 5.898 -1.71 1 91.94 197 SER A O 1
ATOM 1538 N N . PHE A 1 198 ? -25.094 5.422 -3.75 1 90.38 198 PHE A N 1
ATOM 1539 C CA . PHE A 1 198 ? -26.156 6.422 -3.65 1 90.38 198 PHE A CA 1
ATOM 1540 C C . PHE A 1 198 ? -27.266 5.949 -2.719 1 90.38 198 PHE A C 1
ATOM 1542 O O . PHE A 1 198 ? -27.891 6.758 -2.043 1 90.38 198 PHE A O 1
ATOM 1549 N N . ALA A 1 199 ? -27.422 4.641 -2.582 1 87.81 199 ALA A N 1
ATOM 1550 C CA . ALA A 1 199 ? -28.484 4.074 -1.743 1 87.81 199 ALA A CA 1
ATOM 1551 C C . ALA A 1 199 ? -28.156 4.258 -0.262 1 87.81 199 ALA A C 1
ATOM 1553 O O . ALA A 1 199 ? -29.062 4.391 0.563 1 87.81 199 ALA A O 1
ATOM 1554 N N . VAL A 1 200 ? -26.875 4.254 0.102 1 81.69 200 VAL A N 1
ATOM 1555 C CA . VAL A 1 200 ? -26.5 4.355 1.509 1 81.69 200 VAL A CA 1
ATOM 1556 C C . VAL A 1 200 ? -26.266 5.816 1.878 1 81.69 200 VAL A C 1
ATOM 1558 O O . VAL A 1 200 ? -26.031 6.141 3.045 1 81.69 200 VAL A O 1
ATOM 1561 N N . SER A 1 201 ? -26.125 6.824 0.932 1 74.5 201 SER A N 1
ATOM 1562 C CA . SER A 1 201 ? -25.922 8.242 1.2 1 74.5 201 SER A CA 1
ATOM 1563 C C . SER A 1 201 ? -27.25 8.945 1.516 1 74.5 201 SER A C 1
ATOM 1565 O O . SER A 1 201 ? -27.297 9.828 2.375 1 74.5 201 SER A O 1
ATOM 1567 N N . MET B 1 1 ? 9.531 32.219 -12.867 1 59.84 1 MET B N 1
ATOM 1568 C CA . MET B 1 1 ? 10.633 31.719 -12.031 1 59.84 1 MET B CA 1
ATOM 1569 C C . MET B 1 1 ? 10.172 30.578 -11.148 1 59.84 1 MET B C 1
ATOM 1571 O O . MET B 1 1 ? 10.891 29.578 -10.984 1 59.84 1 MET B O 1
ATOM 1575 N N . SER B 1 2 ? 8.781 30.578 -10.938 1 75 2 SER B N 1
ATOM 1576 C CA . SER B 1 2 ? 8.219 29.641 -9.977 1 75 2 SER B CA 1
ATOM 1577 C C . SER B 1 2 ? 8.117 28.234 -10.578 1 75 2 SER B C 1
ATOM 1579 O O . SER B 1 2 ? 8.484 27.25 -9.93 1 75 2 SER B O 1
ATOM 1581 N N . LEU B 1 3 ? 8.016 28.234 -11.961 1 81.75 3 LEU B N 1
ATOM 1582 C CA . LEU B 1 3 ? 7.863 26.922 -12.57 1 81.75 3 LEU B CA 1
ATOM 1583 C C . LEU B 1 3 ? 9.219 26.25 -12.773 1 81.75 3 LEU B C 1
ATOM 1585 O O . LEU B 1 3 ? 9.336 25.031 -12.625 1 81.75 3 LEU B O 1
ATOM 1589 N N . TYR B 1 4 ? 10.156 27.125 -13.141 1 81.25 4 TYR B N 1
ATOM 1590 C CA . TYR B 1 4 ? 11.5 26.594 -13.312 1 81.25 4 TYR B CA 1
ATOM 1591 C C . TYR B 1 4 ? 12.039 26.031 -12 1 81.25 4 TYR B C 1
ATOM 1593 O O . TYR B 1 4 ? 12.688 24.984 -11.984 1 81.25 4 TYR B O 1
ATOM 1601 N N . THR B 1 5 ? 11.719 26.766 -10.977 1 82.81 5 THR B N 1
ATOM 1602 C CA . THR B 1 5 ? 12.156 26.312 -9.656 1 82.81 5 THR B CA 1
ATOM 1603 C C . THR B 1 5 ? 11.438 25.016 -9.273 1 82.81 5 THR B C 1
ATOM 1605 O O . THR B 1 5 ? 12.047 24.109 -8.711 1 82.81 5 THR B O 1
ATOM 1608 N N . PHE B 1 6 ? 10.273 24.953 -9.664 1 85.81 6 PHE B N 1
ATOM 1609 C CA . PHE B 1 6 ? 9.477 23.781 -9.359 1 85.81 6 PHE B CA 1
ATOM 1610 C C . PHE B 1 6 ? 10.047 22.547 -10.062 1 85.81 6 PHE B C 1
ATOM 1612 O O . PHE B 1 6 ? 10.305 21.531 -9.422 1 85.81 6 PHE B O 1
ATOM 1619 N N . PHE B 1 7 ? 10.25 22.672 -11.336 1 89.38 7 PHE B N 1
ATOM 1620 C CA . PHE B 1 7 ? 10.727 21.516 -12.094 1 89.38 7 PHE B CA 1
ATOM 1621 C C . PHE B 1 7 ? 12.18 21.203 -11.734 1 89.38 7 PHE B C 1
ATOM 1623 O O . PHE B 1 7 ? 12.586 20.031 -11.75 1 89.38 7 PHE B O 1
ATOM 1630 N N . GLY B 1 8 ? 12.906 22.188 -11.492 1 89.31 8 GLY B N 1
ATOM 1631 C CA . GLY B 1 8 ? 14.273 21.953 -11.039 1 89.31 8 GLY B CA 1
ATOM 1632 C C . GLY B 1 8 ? 14.336 21.172 -9.734 1 89.31 8 GLY B C 1
ATOM 1633 O O . GLY B 1 8 ? 15.078 20.203 -9.633 1 89.31 8 GLY B O 1
ATOM 1634 N N . CYS B 1 9 ? 13.539 21.562 -8.781 1 90.25 9 CYS B N 1
ATOM 1635 C CA . CYS B 1 9 ? 13.516 20.891 -7.48 1 90.25 9 CYS B CA 1
ATOM 1636 C C . CYS B 1 9 ? 12.914 19.5 -7.594 1 90.25 9 CYS B C 1
ATOM 1638 O O . CYS B 1 9 ? 13.359 18.562 -6.918 1 90.25 9 CYS B O 1
ATOM 1640 N N . LEU B 1 10 ? 11.93 19.406 -8.43 1 90.88 10 LEU B N 1
ATOM 1641 C CA . LEU B 1 10 ? 11.297 18.125 -8.656 1 90.88 10 LEU B CA 1
ATOM 1642 C C . LEU B 1 10 ? 12.297 17.109 -9.203 1 90.88 10 LEU B C 1
ATOM 1644 O O . LEU B 1 10 ? 12.414 16 -8.68 1 90.88 10 LEU B O 1
ATOM 1648 N N . LEU B 1 11 ? 13.078 17.531 -10.188 1 92.75 11 LEU B N 1
ATOM 1649 C CA . LEU B 1 11 ? 14.023 16.609 -10.828 1 92.75 11 LEU B CA 1
ATOM 1650 C C . LEU B 1 11 ? 15.211 16.344 -9.914 1 92.75 11 LEU B C 1
ATOM 1652 O O . LEU B 1 11 ? 15.773 15.242 -9.93 1 92.75 11 LEU B O 1
ATOM 1656 N N . LEU B 1 12 ? 15.492 17.297 -9.156 1 91.56 12 LEU B N 1
ATOM 1657 C CA . LEU B 1 12 ? 16.594 17.094 -8.211 1 91.56 12 LEU B CA 1
ATOM 1658 C C . LEU B 1 12 ? 16.188 16.109 -7.113 1 91.56 12 LEU B C 1
ATOM 1660 O O . LEU B 1 12 ? 16.953 15.211 -6.766 1 91.56 12 LEU B O 1
ATOM 1664 N N . ALA B 1 13 ? 15.062 16.281 -6.582 1 93.44 13 ALA B N 1
ATOM 1665 C CA . ALA B 1 13 ? 14.602 15.453 -5.469 1 93.44 13 ALA B CA 1
ATOM 1666 C C . ALA B 1 13 ? 14.297 14.031 -5.93 1 93.44 13 ALA B C 1
ATOM 1668 O O . ALA B 1 13 ? 14.648 13.062 -5.25 1 93.44 13 ALA B O 1
ATOM 1669 N N . TYR B 1 14 ? 13.742 13.898 -7.148 1 95.06 14 TYR B N 1
ATOM 1670 C CA . TYR B 1 14 ? 13.203 12.594 -7.531 1 95.06 14 TYR B CA 1
ATOM 1671 C C . TYR B 1 14 ? 13.953 12.031 -8.734 1 95.06 14 TYR B C 1
ATOM 1673 O O . TYR B 1 14 ? 13.695 10.898 -9.156 1 95.06 14 TYR B O 1
ATOM 1681 N N . GLY B 1 15 ? 14.852 12.75 -9.305 1 93 15 GLY B N 1
ATOM 1682 C CA . GLY B 1 15 ? 15.594 12.305 -10.477 1 93 15 GLY B CA 1
ATOM 1683 C C . GLY B 1 15 ? 16.188 10.922 -10.312 1 93 15 GLY B C 1
ATOM 1684 O O . GLY B 1 15 ? 15.914 10.023 -11.102 1 93 15 GLY B O 1
ATOM 1685 N N . PRO B 1 16 ? 16.922 10.703 -9.289 1 92.69 16 PRO B N 1
ATOM 1686 C CA . PRO B 1 16 ? 17.578 9.406 -9.094 1 92.69 16 PRO B CA 1
ATOM 1687 C C . PRO B 1 16 ? 16.578 8.266 -8.914 1 92.69 16 PRO B C 1
ATOM 1689 O O . PRO B 1 16 ? 16.734 7.199 -9.516 1 92.69 16 PRO B O 1
ATOM 1692 N N . ILE B 1 17 ? 15.531 8.453 -8.141 1 93.44 17 ILE B N 1
ATOM 1693 C CA . ILE B 1 17 ? 14.602 7.359 -7.871 1 93.44 17 ILE B CA 1
ATOM 1694 C C . ILE B 1 17 ? 13.711 7.129 -9.094 1 93.44 17 ILE B C 1
ATOM 1696 O O . ILE B 1 17 ? 13.289 6 -9.352 1 93.44 17 ILE B O 1
ATOM 1700 N N . LEU B 1 18 ? 13.477 8.172 -9.867 1 93.69 18 LEU B N 1
ATOM 1701 C CA . LEU B 1 18 ? 12.727 7.992 -11.102 1 93.69 18 LEU B CA 1
ATOM 1702 C C . LEU B 1 18 ? 13.516 7.168 -12.102 1 93.69 18 LEU B C 1
ATOM 1704 O O . LEU B 1 18 ? 12.953 6.332 -12.812 1 93.69 18 LEU B O 1
ATOM 1708 N N . SER B 1 19 ? 14.773 7.359 -12.164 1 93.88 19 SER B N 1
ATOM 1709 C CA . SER B 1 19 ? 15.633 6.582 -13.055 1 93.88 19 SER B CA 1
ATOM 1710 C C . SER B 1 19 ? 15.641 5.109 -12.664 1 93.88 19 SER B C 1
ATOM 1712 O O . SER B 1 19 ? 15.523 4.23 -13.523 1 93.88 19 SER B O 1
ATOM 1714 N N . ILE B 1 20 ? 15.75 4.902 -11.422 1 94.94 20 ILE B N 1
ATOM 1715 C CA . ILE B 1 20 ? 15.75 3.527 -10.93 1 94.94 20 ILE B CA 1
ATOM 1716 C C . ILE B 1 20 ? 14.406 2.867 -11.242 1 94.94 20 ILE B C 1
ATOM 1718 O O . ILE B 1 20 ? 14.359 1.717 -11.68 1 94.94 20 ILE B O 1
ATOM 1722 N N . PHE B 1 21 ? 13.383 3.531 -11.102 1 95.62 21 PHE B N 1
ATOM 1723 C CA . PHE B 1 21 ? 12.047 2.984 -11.32 1 95.62 21 PHE B CA 1
ATOM 1724 C C . PHE B 1 21 ? 11.852 2.592 -12.781 1 95.62 21 PHE B C 1
ATOM 1726 O O . PHE B 1 21 ? 11.477 1.455 -13.078 1 95.62 21 PHE B O 1
ATOM 1733 N N . PHE B 1 22 ? 12.133 3.455 -13.68 1 93.31 22 PHE B N 1
ATOM 1734 C CA . PHE B 1 22 ? 11.805 3.236 -15.086 1 93.31 22 PHE B CA 1
ATOM 1735 C C . PHE B 1 22 ? 12.789 2.262 -15.727 1 93.31 22 PHE B C 1
ATOM 1737 O O . PHE B 1 22 ? 12.422 1.499 -16.625 1 93.31 22 PHE B O 1
ATOM 1744 N N . LEU B 1 23 ? 14.016 2.203 -15.172 1 91.88 23 LEU B N 1
ATOM 1745 C CA . LEU B 1 23 ? 15.039 1.387 -15.82 1 91.88 23 LEU B CA 1
ATOM 1746 C C . LEU B 1 23 ? 15.078 -0.014 -15.219 1 91.88 23 LEU B C 1
ATOM 1748 O O . LEU B 1 23 ? 15.43 -0.979 -15.906 1 91.88 23 LEU B O 1
ATOM 1752 N N . TYR B 1 24 ? 14.625 -0.069 -14.047 1 92.62 24 TYR B N 1
ATOM 1753 C CA . TYR B 1 24 ? 14.898 -1.344 -13.398 1 92.62 24 TYR B CA 1
ATOM 1754 C C . TYR B 1 24 ? 13.625 -1.953 -12.828 1 92.62 24 TYR B C 1
ATOM 1756 O O . TYR B 1 24 ? 13.367 -3.146 -13.008 1 92.62 24 TYR B O 1
ATOM 1764 N N . ILE B 1 25 ? 12.75 -1.284 -12.227 1 95.06 25 ILE B N 1
ATOM 1765 C CA . ILE B 1 25 ? 11.641 -1.83 -11.453 1 95.06 25 ILE B CA 1
ATOM 1766 C C . ILE B 1 25 ? 10.406 -1.948 -12.344 1 95.06 25 ILE B C 1
ATOM 1768 O O . ILE B 1 25 ? 9.758 -2.998 -12.391 1 95.06 25 ILE B O 1
ATOM 1772 N N . ALA B 1 26 ? 10.148 -0.992 -13.203 1 93.19 26 ALA B N 1
ATOM 1773 C CA . ALA B 1 26 ? 8.914 -0.851 -13.969 1 93.19 26 ALA B CA 1
ATOM 1774 C C . ALA B 1 26 ? 8.727 -2.018 -14.93 1 93.19 26 ALA B C 1
ATOM 1776 O O . ALA B 1 26 ? 7.605 -2.498 -15.125 1 93.19 26 ALA B O 1
ATOM 1777 N N . PRO 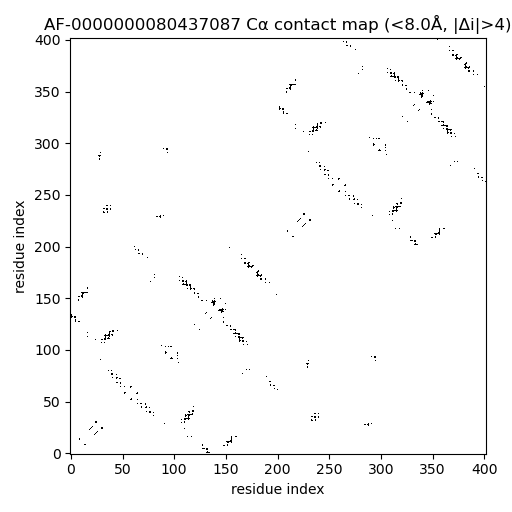B 1 27 ? 9.773 -2.576 -15.438 1 92.69 27 PRO B N 1
ATOM 1778 C CA . PRO B 1 27 ? 9.578 -3.645 -16.422 1 92.69 27 PRO B CA 1
ATOM 1779 C C . PRO B 1 27 ? 9.156 -4.965 -15.773 1 92.69 27 PRO B C 1
ATOM 1781 O O . PRO B 1 27 ? 8.656 -5.855 -16.469 1 92.69 27 PRO B O 1
ATOM 1784 N N . ASN B 1 28 ? 9.398 -5.125 -14.586 1 93.12 28 ASN B N 1
ATOM 1785 C CA . ASN B 1 28 ? 9.055 -6.355 -13.883 1 93.12 28 ASN B CA 1
ATOM 1786 C C . ASN B 1 28 ? 7.871 -6.148 -12.945 1 93.12 28 ASN B C 1
ATOM 1788 O O . ASN B 1 28 ? 8 -5.496 -11.906 1 93.12 28 ASN B O 1
ATOM 1792 N N . ALA B 1 29 ? 6.77 -6.82 -13.289 1 91.06 29 ALA B N 1
ATOM 1793 C CA . ALA B 1 29 ? 5.531 -6.637 -12.531 1 91.06 29 ALA B CA 1
ATOM 1794 C C . ALA B 1 29 ? 5.688 -7.141 -11.102 1 91.06 29 ALA B C 1
ATOM 1796 O O . ALA B 1 29 ? 5.07 -6.598 -10.18 1 91.06 29 ALA B O 1
ATOM 1797 N N . GLN B 1 30 ? 6.477 -8.109 -10.867 1 91.75 30 GLN B N 1
ATOM 1798 C CA . GLN B 1 30 ? 6.715 -8.633 -9.523 1 91.75 30 GLN B CA 1
ATOM 1799 C C . GLN B 1 30 ? 7.402 -7.598 -8.648 1 91.75 30 GLN B C 1
ATOM 1801 O O . GLN B 1 30 ? 7.062 -7.449 -7.469 1 91.75 30 GLN B O 1
ATOM 1806 N N . TYR B 1 31 ? 8.336 -6.926 -9.281 1 95.25 31 TYR B N 1
ATOM 1807 C CA . TYR B 1 31 ? 9.031 -5.875 -8.547 1 95.25 31 TYR B CA 1
ATOM 1808 C C . TYR B 1 31 ? 8.086 -4.734 -8.203 1 95.25 31 TYR B C 1
ATOM 1810 O O . TYR B 1 31 ? 8.156 -4.176 -7.102 1 95.25 31 TYR B O 1
ATOM 1818 N N . VAL B 1 32 ? 7.199 -4.516 -9.07 1 94.75 32 VAL B N 1
ATOM 1819 C CA . VAL B 1 32 ? 6.258 -3.424 -8.828 1 94.75 32 VAL B CA 1
ATOM 1820 C C . VAL B 1 32 ? 5.316 -3.793 -7.684 1 94.75 32 VAL B C 1
ATOM 1822 O O . VAL B 1 32 ? 5.027 -2.965 -6.82 1 94.75 32 VAL B O 1
ATOM 1825 N N . LEU B 1 33 ? 4.895 -5.012 -7.652 1 94.38 33 LEU B N 1
ATOM 1826 C CA . LEU B 1 33 ? 4.031 -5.48 -6.574 1 94.38 33 LEU B CA 1
ATOM 1827 C C . LEU B 1 33 ? 4.746 -5.398 -5.23 1 94.38 33 LEU B C 1
ATOM 1829 O O . LEU B 1 33 ? 4.16 -4.961 -4.234 1 94.38 33 LEU B O 1
ATOM 1833 N N . LEU B 1 34 ? 5.969 -5.777 -5.289 1 95.44 34 LEU B N 1
ATOM 1834 C CA . LEU B 1 34 ? 6.77 -5.738 -4.07 1 95.44 34 LEU B CA 1
ATOM 1835 C C . LEU B 1 34 ? 6.984 -4.301 -3.605 1 95.44 34 LEU B C 1
ATOM 1837 O O . LEU B 1 34 ? 6.832 -3.998 -2.42 1 95.44 34 LEU B O 1
ATOM 1841 N N . MET B 1 35 ? 7.281 -3.459 -4.523 1 97.06 35 MET B N 1
ATOM 1842 C CA . MET B 1 35 ? 7.496 -2.045 -4.238 1 97.06 35 MET B CA 1
ATOM 1843 C C . MET B 1 35 ? 6.25 -1.415 -3.625 1 97.06 35 MET B C 1
ATOM 1845 O O . MET B 1 35 ? 6.34 -0.702 -2.625 1 97.06 35 MET B O 1
ATOM 1849 N N . VAL B 1 36 ? 5.137 -1.727 -4.242 1 95.94 36 VAL B N 1
ATOM 1850 C CA . VAL B 1 36 ? 3.883 -1.14 -3.787 1 95.94 36 VAL B CA 1
ATOM 1851 C C . VAL B 1 36 ? 3.551 -1.649 -2.387 1 95.94 36 VAL B C 1
ATOM 1853 O O . VAL B 1 36 ? 3.074 -0.891 -1.539 1 95.94 36 VAL B O 1
ATOM 1856 N N . SER B 1 37 ? 3.801 -2.877 -2.107 1 95.81 37 SER B N 1
ATOM 1857 C CA . SER B 1 37 ? 3.566 -3.449 -0.786 1 95.81 37 SER B CA 1
ATOM 1858 C C . SER B 1 37 ? 4.426 -2.766 0.272 1 95.81 37 SER B C 1
ATOM 1860 O O . SER B 1 37 ? 3.941 -2.432 1.354 1 95.81 37 SER B O 1
ATOM 1862 N N . SER B 1 38 ? 5.645 -2.586 -0.083 1 97.44 38 SER B N 1
ATOM 1863 C CA . SER B 1 38 ? 6.539 -1.913 0.85 1 97.44 38 SER B CA 1
ATOM 1864 C C . SER B 1 38 ? 6.133 -0.458 1.058 1 97.44 38 SER B C 1
ATOM 1866 O O . SER B 1 38 ? 6.23 0.067 2.168 1 97.44 38 SER B O 1
ATOM 1868 N N . ALA B 1 39 ? 5.754 0.147 -0.03 1 96.88 39 ALA B N 1
ATOM 1869 C CA . ALA B 1 39 ? 5.266 1.521 0.052 1 96.88 39 ALA B CA 1
ATOM 1870 C C . ALA B 1 39 ? 4.086 1.627 1.012 1 96.88 39 ALA B C 1
ATOM 1872 O O . ALA B 1 39 ? 3.965 2.604 1.754 1 96.88 39 ALA B O 1
ATOM 1873 N N . PHE B 1 40 ? 3.273 0.654 1.014 1 96.19 40 PHE B N 1
ATOM 1874 C CA . PHE B 1 40 ? 2.119 0.632 1.904 1 96.19 40 PHE B CA 1
ATOM 1875 C C . PHE B 1 40 ? 2.562 0.587 3.361 1 96.19 40 PHE B C 1
ATOM 1877 O O . PHE B 1 40 ? 2.029 1.316 4.199 1 96.19 40 PHE B O 1
ATOM 1884 N N . PHE B 1 41 ? 3.502 -0.204 3.666 1 95.44 41 PHE B N 1
ATOM 1885 C CA . PHE B 1 41 ? 4.02 -0.312 5.027 1 95.44 41 PHE B CA 1
ATOM 1886 C C . PHE B 1 41 ? 4.613 1.013 5.484 1 95.44 41 PHE B C 1
ATOM 1888 O O . PHE B 1 41 ? 4.422 1.422 6.633 1 95.44 41 PHE B O 1
ATOM 1895 N N . CYS B 1 42 ? 5.297 1.591 4.531 1 95.56 42 CYS B N 1
ATOM 1896 C CA . CYS B 1 42 ? 5.852 2.898 4.859 1 95.56 42 CYS B CA 1
ATOM 1897 C C . CYS B 1 42 ? 4.746 3.912 5.125 1 95.56 42 CYS B C 1
ATOM 1899 O O . CYS B 1 42 ? 4.832 4.699 6.07 1 95.56 42 CYS B O 1
ATOM 1901 N N . LEU B 1 43 ? 3.73 3.885 4.355 1 93.94 43 LEU B N 1
ATOM 1902 C CA . LEU B 1 43 ? 2.615 4.812 4.523 1 93.94 43 LEU B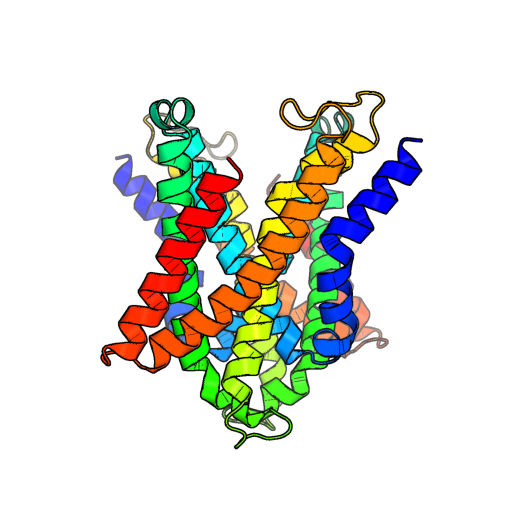 CA 1
ATOM 1903 C C . LEU B 1 43 ? 1.929 4.598 5.867 1 93.94 43 LEU B C 1
ATOM 1905 O O . LEU B 1 43 ? 1.565 5.562 6.543 1 93.94 43 LEU B O 1
ATOM 1909 N N . ILE B 1 44 ? 1.795 3.357 6.227 1 93.5 44 ILE B N 1
ATOM 1910 C CA . ILE B 1 44 ? 1.214 3.025 7.523 1 93.5 44 ILE B CA 1
ATOM 1911 C C . ILE B 1 44 ? 2.08 3.605 8.641 1 93.5 44 ILE B C 1
ATOM 1913 O O . ILE B 1 44 ? 1.564 4.188 9.594 1 93.5 44 ILE B O 1
ATOM 1917 N N . ALA B 1 45 ? 3.346 3.438 8.477 1 95.38 45 ALA B N 1
ATOM 1918 C CA . ALA B 1 45 ? 4.277 3.953 9.477 1 95.38 45 ALA B CA 1
ATOM 1919 C C . ALA B 1 45 ? 4.156 5.469 9.609 1 95.38 45 ALA B C 1
ATOM 1921 O O . ALA B 1 45 ? 4.102 6 10.719 1 95.38 45 ALA B O 1
ATOM 1922 N N . LEU B 1 46 ? 4.062 6.125 8.508 1 93.25 46 LEU B N 1
ATOM 1923 C CA . LEU B 1 46 ? 3.963 7.582 8.508 1 93.25 46 LEU B CA 1
ATOM 1924 C C . LEU B 1 46 ? 2.617 8.039 9.062 1 93.25 46 LEU B C 1
ATOM 1926 O O . LEU B 1 46 ? 2.545 9.023 9.797 1 93.25 46 LEU B O 1
ATOM 1930 N N . LEU B 1 47 ? 1.634 7.328 8.727 1 90.12 47 LEU B N 1
ATOM 1931 C CA . LEU B 1 47 ? 0.301 7.66 9.219 1 90.12 47 LEU B CA 1
ATOM 1932 C C . LEU B 1 47 ? 0.22 7.48 10.734 1 90.12 47 LEU B C 1
ATOM 1934 O O . LEU B 1 47 ? -0.314 8.336 11.438 1 90.12 47 LEU B O 1
ATOM 1938 N N . LEU B 1 48 ? 0.719 6.375 11.227 1 91.88 48 LEU B N 1
ATOM 1939 C CA . LEU B 1 48 ? 0.727 6.125 12.664 1 91.88 48 LEU B CA 1
ATOM 1940 C C . LEU B 1 48 ? 1.496 7.211 13.406 1 91.88 48 LEU B C 1
ATOM 1942 O O . LEU B 1 48 ? 1.055 7.688 14.453 1 91.88 48 LEU B O 1
ATOM 1946 N N . SER B 1 49 ? 2.604 7.574 12.812 1 91.19 49 SER B N 1
ATOM 1947 C CA . SER B 1 49 ? 3.4 8.648 13.398 1 91.19 49 SER B CA 1
ATOM 1948 C C . SER B 1 49 ? 2.631 9.961 13.43 1 91.19 49 SER B C 1
ATOM 1950 O O . SER B 1 49 ? 2.701 10.703 14.406 1 91.19 49 SER B O 1
ATOM 1952 N N . SER B 1 50 ? 1.875 10.227 12.375 1 88.94 50 SER B N 1
ATOM 1953 C CA . SER B 1 50 ? 1.102 11.461 12.297 1 88.94 50 SER B CA 1
ATOM 1954 C C . SER B 1 50 ? -0.044 11.461 13.305 1 88.94 50 SER B C 1
ATOM 1956 O O . SER B 1 50 ? -0.375 12.5 13.875 1 88.94 50 SER B O 1
ATOM 1958 N N . VAL B 1 51 ? -0.64 10.375 13.523 1 85.25 51 VAL B N 1
ATOM 1959 C CA . VAL B 1 51 ? -1.738 10.242 14.469 1 85.25 51 VAL B CA 1
ATOM 1960 C C . VAL B 1 51 ? -1.22 10.453 15.891 1 85.25 51 VAL B C 1
ATOM 1962 O O . VAL B 1 51 ? -1.855 11.133 16.703 1 85.25 51 VAL B O 1
ATOM 1965 N N . ILE B 1 52 ? -0.112 9.852 16.203 1 87.25 52 ILE B N 1
ATOM 1966 C CA . ILE B 1 52 ? 0.489 10.016 17.531 1 87.25 52 ILE B CA 1
ATOM 1967 C C . ILE B 1 52 ? 0.841 11.484 17.75 1 87.25 52 ILE B C 1
ATOM 1969 O O . ILE B 1 52 ? 0.622 12.023 18.844 1 87.25 52 ILE B O 1
ATOM 1973 N N . TRP B 1 53 ? 1.316 12.109 16.734 1 85.62 53 TRP B N 1
ATOM 1974 C CA . TRP B 1 53 ? 1.649 13.523 16.812 1 85.62 53 TRP B CA 1
ATOM 1975 C C . TRP B 1 53 ? 0.4 14.367 17.062 1 85.62 53 TRP B C 1
ATOM 1977 O O . TRP B 1 53 ? 0.433 15.336 17.828 1 85.62 53 TRP B O 1
ATOM 1987 N N . TYR B 1 54 ? -0.7 14.008 16.453 1 82.5 54 TYR B N 1
ATOM 1988 C CA . TYR B 1 54 ? -1.944 14.758 16.562 1 82.5 54 TYR B CA 1
ATOM 1989 C C . TYR B 1 54 ? -2.525 14.641 17.969 1 82.5 54 TYR B C 1
ATOM 1991 O O . TYR B 1 54 ? -3.033 15.617 18.516 1 82.5 54 TYR B O 1
ATOM 1999 N N . PHE B 1 55 ? -2.449 13.555 18.594 1 81.94 55 PHE B N 1
ATOM 2000 C CA . PHE B 1 55 ? -3.045 13.312 19.906 1 81.94 55 PHE B CA 1
ATOM 2001 C C . PHE B 1 55 ? -2.102 13.742 21.031 1 81.94 55 PHE B C 1
ATOM 2003 O O . PHE B 1 55 ? -2.545 14.109 22.109 1 81.94 55 PHE B O 1
ATOM 2010 N N . ALA B 1 56 ? -0.903 13.578 20.828 1 79.38 56 ALA B N 1
ATOM 2011 C CA . ALA B 1 56 ? 0.062 13.938 21.859 1 79.38 56 ALA B CA 1
ATOM 2012 C C . ALA B 1 56 ? 0.477 15.398 21.734 1 79.38 56 ALA B C 1
ATOM 2014 O O . ALA B 1 56 ? 1.459 15.719 21.062 1 79.38 56 ALA B O 1
ATOM 2015 N N . LYS B 1 57 ? -0.335 16.328 22.422 1 74.56 57 LYS B N 1
ATOM 2016 C CA . LYS B 1 57 ? -0.063 17.75 22.422 1 74.56 57 LYS B CA 1
ATOM 2017 C C . LYS B 1 57 ? 1.354 18.047 22.906 1 74.56 57 LYS B C 1
ATOM 2019 O O . LYS B 1 57 ? 2.008 18.969 22.422 1 74.56 57 LYS B O 1
ATOM 2024 N N . SER B 1 58 ? 1.699 17.172 23.875 1 69.44 58 SER B N 1
ATOM 2025 C CA . SER B 1 58 ? 3.031 17.375 24.438 1 69.44 58 SER B CA 1
ATOM 2026 C C . SER B 1 58 ? 4.113 17.109 23.406 1 69.44 58 SER B C 1
ATOM 2028 O O . SER B 1 58 ? 5.156 17.766 23.391 1 69.44 58 SER B O 1
ATOM 2030 N N . ALA B 1 59 ? 3.898 16.234 22.484 1 69 59 ALA B N 1
ATOM 2031 C CA . ALA B 1 59 ? 4.844 15.867 21.438 1 69 59 ALA B CA 1
ATOM 2032 C C . ALA B 1 59 ? 4.984 17 20.406 1 69 59 ALA B C 1
ATOM 2034 O O . ALA B 1 59 ? 6.004 17.094 19.719 1 69 59 ALA B O 1
ATOM 2035 N N . GLN B 1 60 ? 4.051 17.734 20.344 1 70.19 60 GLN B N 1
ATOM 2036 C CA . GLN B 1 60 ? 4.07 18.828 19.391 1 70.19 60 GLN B CA 1
ATOM 2037 C C . GLN B 1 60 ? 5.086 19.891 19.797 1 70.19 60 GLN B C 1
ATOM 2039 O O . GLN B 1 60 ? 5.625 20.609 18.938 1 70.19 60 GLN B O 1
ATOM 2044 N N . SER B 1 61 ? 5.367 19.891 21.016 1 71.88 61 SER B N 1
ATOM 2045 C CA . SER B 1 61 ? 6.266 20.922 21.5 1 71.88 61 SER B CA 1
ATOM 2046 C C . SER B 1 61 ? 7.719 20.469 21.453 1 71.88 61 SER B C 1
ATOM 2048 O O . SER B 1 61 ? 8.633 21.297 21.391 1 71.88 61 SER B O 1
ATOM 2050 N N . MET B 1 62 ? 7.832 19.172 21.391 1 76 62 MET B N 1
ATOM 2051 C CA . MET B 1 62 ? 9.195 18.641 21.391 1 76 62 MET B CA 1
ATOM 2052 C C . MET B 1 62 ? 9.477 17.875 20.109 1 76 62 MET B C 1
ATOM 2054 O O . MET B 1 62 ? 9.031 16.734 19.953 1 76 62 MET B O 1
ATOM 2058 N N . HIS B 1 63 ? 10.195 18.438 19.188 1 81 63 HIS B N 1
ATOM 2059 C CA . HIS B 1 63 ? 10.531 17.844 17.891 1 81 63 HIS B CA 1
ATOM 2060 C C . HIS B 1 63 ? 11.328 16.562 18.062 1 81 63 HIS B C 1
ATOM 2062 O O . HIS B 1 63 ? 11.172 15.617 17.281 1 81 63 HIS B O 1
ATOM 2068 N N . PHE B 1 64 ? 12.055 16.516 19.188 1 85.06 64 PHE B N 1
ATOM 2069 C CA . PHE B 1 64 ? 12.906 15.359 19.453 1 85.06 64 PHE B CA 1
ATOM 2070 C C . PHE B 1 64 ? 12.062 14.109 19.703 1 85.06 64 PHE B C 1
ATOM 2072 O O . PHE B 1 64 ? 12.391 13.023 19.219 1 85.06 64 PHE B O 1
ATOM 2079 N N . VAL B 1 65 ? 11.039 14.234 20.328 1 86.81 65 VAL B N 1
ATOM 2080 C CA . VAL B 1 65 ? 10.188 13.102 20.672 1 86.81 65 VAL B CA 1
ATOM 2081 C C . VAL B 1 65 ? 9.469 12.602 19.422 1 86.81 65 VAL B C 1
ATOM 2083 O O . VAL B 1 65 ? 9.328 11.398 19.219 1 86.81 65 VAL B O 1
ATOM 2086 N N . SER B 1 66 ? 9.102 13.531 18.547 1 88.25 66 SER B N 1
ATOM 2087 C CA . SER B 1 66 ? 8.398 13.156 17.328 1 88.25 66 SER B CA 1
ATOM 2088 C C . SER B 1 66 ? 9.297 12.344 16.406 1 88.25 66 SER B C 1
ATOM 2090 O O . SER B 1 66 ? 8.852 11.367 15.797 1 88.25 66 SER B O 1
ATOM 2092 N N . ILE B 1 67 ? 10.539 12.758 16.375 1 91.38 67 ILE B N 1
ATOM 2093 C CA . ILE B 1 67 ? 11.484 12.055 15.516 1 91.38 67 ILE B CA 1
ATOM 2094 C C . ILE B 1 67 ? 11.75 10.656 16.078 1 91.38 67 ILE B C 1
ATOM 2096 O O . ILE B 1 67 ? 11.789 9.68 15.32 1 91.38 67 ILE B O 1
ATOM 2100 N N . THR B 1 68 ? 11.844 10.586 17.344 1 91.25 68 THR B N 1
ATOM 2101 C CA . THR B 1 68 ? 12.195 9.328 17.984 1 91.25 68 THR B CA 1
ATOM 2102 C C . THR B 1 68 ? 11.117 8.273 17.734 1 91.25 68 THR B C 1
ATOM 2104 O O . THR B 1 68 ? 11.414 7.164 17.297 1 91.25 68 THR B O 1
ATOM 2107 N N . TYR B 1 69 ? 9.938 8.602 17.969 1 92.69 69 TYR B N 1
ATOM 2108 C CA . TYR B 1 69 ? 8.922 7.57 17.797 1 92.69 69 TYR B CA 1
ATOM 2109 C C . TYR B 1 69 ? 8.641 7.328 16.312 1 92.69 69 TYR B C 1
ATOM 2111 O O . TYR B 1 69 ? 8.273 6.219 15.922 1 92.69 69 TYR B O 1
ATOM 2119 N N . SER B 1 70 ? 8.75 8.367 15.445 1 93.56 70 SER B N 1
ATOM 2120 C CA . SER B 1 70 ? 8.523 8.188 14.016 1 93.56 70 SER B CA 1
ATOM 2121 C C . SER B 1 70 ? 9.523 7.203 13.414 1 93.56 70 SER B C 1
ATOM 2123 O O . SER B 1 70 ? 9.148 6.309 12.656 1 93.56 70 SER B O 1
ATOM 2125 N N . VAL B 1 71 ? 10.781 7.367 13.805 1 95.19 71 VAL B N 1
ATOM 2126 C CA . VAL B 1 71 ? 11.828 6.48 13.305 1 95.19 71 VAL B CA 1
ATOM 2127 C C . VAL B 1 71 ? 11.617 5.07 13.852 1 95.19 71 VAL B C 1
ATOM 2129 O O . VAL B 1 71 ? 11.773 4.086 13.125 1 95.19 71 VAL B O 1
ATOM 2132 N N . ALA B 1 72 ? 11.219 4.969 15.102 1 94.94 72 ALA B N 1
ATOM 2133 C CA . ALA B 1 72 ? 10.977 3.668 15.719 1 94.94 72 ALA B CA 1
ATOM 2134 C C . ALA B 1 72 ? 9.844 2.93 15.008 1 94.94 72 ALA B C 1
ATOM 2136 O O . ALA B 1 72 ? 9.961 1.736 14.711 1 94.94 72 ALA B O 1
ATOM 2137 N N . ILE B 1 73 ? 8.828 3.66 14.695 1 95.5 73 ILE B N 1
ATOM 2138 C CA . ILE B 1 73 ? 7.68 3.061 14.023 1 95.5 73 ILE B CA 1
ATOM 2139 C C . ILE B 1 73 ? 8.07 2.621 12.617 1 95.5 73 ILE B C 1
ATOM 2141 O O . ILE B 1 73 ? 7.684 1.54 12.164 1 95.5 73 ILE B O 1
ATOM 2145 N N . GLN B 1 74 ? 8.82 3.418 11.961 1 95.56 74 GLN B N 1
ATOM 2146 C CA . GLN B 1 74 ? 9.273 3.074 10.617 1 95.56 74 GLN B CA 1
ATOM 2147 C C . GLN B 1 74 ? 10.133 1.812 10.633 1 95.56 74 GLN B C 1
ATOM 2149 O O . GLN B 1 74 ? 10.016 0.966 9.742 1 95.56 74 GLN B O 1
ATOM 2154 N N . GLU B 1 75 ? 10.984 1.674 11.625 1 95.5 75 GLU B N 1
ATOM 2155 C CA . GLU B 1 75 ? 11.852 0.503 11.734 1 95.5 75 GLU B CA 1
ATOM 2156 C C . GLU B 1 75 ? 11.047 -0.744 12.094 1 95.5 75 GLU B C 1
ATOM 2158 O O . GLU B 1 75 ? 11.359 -1.843 11.625 1 95.5 75 GLU B O 1
ATOM 2163 N N . ILE B 1 76 ? 10.055 -0.595 12.906 1 95.38 76 ILE B N 1
ATOM 2164 C CA . ILE B 1 76 ? 9.188 -1.722 13.242 1 95.38 76 ILE B CA 1
ATOM 2165 C C . ILE B 1 76 ? 8.453 -2.205 11.992 1 95.38 76 ILE B C 1
ATOM 2167 O O . ILE B 1 76 ? 8.336 -3.41 11.766 1 95.38 76 ILE B O 1
ATOM 2171 N N . CYS B 1 77 ? 8 -1.256 11.188 1 95.75 77 CYS B N 1
ATOM 2172 C CA . CYS B 1 77 ? 7.324 -1.604 9.945 1 95.75 77 CYS B CA 1
ATOM 2173 C C . CYS B 1 77 ? 8.289 -2.25 8.961 1 95.75 77 CYS B C 1
ATOM 2175 O O . CYS B 1 77 ? 7.906 -3.152 8.211 1 95.75 77 CYS B O 1
ATOM 2177 N N . ARG B 1 78 ? 9.484 -1.744 8.961 1 96.44 78 ARG B N 1
ATOM 2178 C CA . ARG B 1 78 ? 10.5 -2.361 8.117 1 96.44 78 ARG B CA 1
ATOM 2179 C C . ARG B 1 78 ? 10.727 -3.816 8.516 1 96.44 78 ARG B C 1
ATOM 2181 O O . ARG B 1 78 ? 10.859 -4.688 7.648 1 96.44 78 ARG B O 1
ATOM 2188 N N . TRP B 1 79 ? 10.789 -4.082 9.75 1 95.44 79 TRP B N 1
ATOM 2189 C CA . TRP B 1 79 ? 10.922 -5.445 10.25 1 95.44 79 TRP B CA 1
ATOM 2190 C C . TRP B 1 79 ? 9.711 -6.293 9.875 1 95.44 79 TRP B C 1
ATOM 2192 O O . TRP B 1 79 ? 9.859 -7.453 9.484 1 95.44 79 TRP B O 1
ATOM 2202 N N . GLY B 1 80 ? 8.578 -5.746 10.047 1 95.12 80 GLY B N 1
ATOM 2203 C CA . GLY B 1 80 ? 7.371 -6.441 9.633 1 95.12 80 GLY B CA 1
ATOM 2204 C C . GLY B 1 80 ? 7.371 -6.824 8.164 1 95.12 80 GLY B C 1
ATOM 2205 O O . GLY B 1 80 ? 6.965 -7.934 7.809 1 95.12 80 GLY B O 1
ATOM 2206 N N . PHE B 1 81 ? 7.777 -5.898 7.359 1 96.44 81 PHE B N 1
ATOM 2207 C CA . PHE B 1 81 ? 7.824 -6.184 5.93 1 96.44 81 PHE B CA 1
ATOM 2208 C C . PHE B 1 81 ? 8.852 -7.27 5.629 1 96.44 81 PHE B C 1
ATOM 2210 O O . PHE B 1 81 ? 8.656 -8.086 4.727 1 96.44 81 PHE B O 1
ATOM 2217 N N . TYR B 1 82 ? 9.953 -7.238 6.332 1 96 82 TYR B N 1
ATOM 2218 C CA . TYR B 1 82 ? 10.945 -8.289 6.164 1 96 82 TYR B CA 1
ATOM 2219 C C . TYR B 1 82 ? 10.344 -9.664 6.441 1 96 82 TYR B C 1
ATOM 2221 O O . TYR B 1 82 ? 10.609 -10.625 5.711 1 96 82 TYR B O 1
ATOM 2229 N N . LEU B 1 83 ? 9.539 -9.734 7.504 1 94.94 83 LEU B N 1
ATOM 2230 C CA . LEU B 1 83 ? 8.906 -11 7.848 1 94.94 83 LEU B CA 1
ATOM 2231 C C . LEU B 1 83 ? 7.996 -11.477 6.719 1 94.94 83 LEU B C 1
ATOM 2233 O O . LEU B 1 83 ? 7.969 -12.664 6.395 1 94.94 83 LEU B O 1
ATOM 2237 N N . LEU B 1 84 ? 7.32 -10.547 6.23 1 93.5 84 LEU B N 1
ATOM 2238 C CA . LEU B 1 84 ? 6.438 -10.859 5.109 1 93.5 84 LEU B CA 1
ATOM 2239 C C . LEU B 1 84 ? 7.238 -11.32 3.898 1 93.5 84 LEU B C 1
ATOM 2241 O O . LEU B 1 84 ? 6.898 -12.32 3.27 1 93.5 84 LEU B O 1
ATOM 2245 N N . LEU B 1 85 ? 8.266 -10.602 3.555 1 93.62 85 LEU B N 1
ATOM 2246 C CA . LEU B 1 85 ? 9.102 -10.93 2.404 1 93.62 85 LEU B CA 1
ATOM 2247 C C . LEU B 1 85 ? 9.773 -12.289 2.59 1 93.62 85 LEU B C 1
ATOM 2249 O O . LEU B 1 85 ? 9.891 -13.062 1.639 1 93.62 85 LEU B O 1
ATOM 2253 N N . ASN B 1 86 ? 10.203 -12.484 3.801 1 93.69 86 ASN B N 1
ATOM 2254 C CA . ASN B 1 86 ? 10.852 -13.766 4.086 1 93.69 86 ASN B CA 1
ATOM 2255 C C . ASN B 1 86 ? 9.914 -14.938 3.814 1 93.69 86 ASN B C 1
ATOM 2257 O O . ASN B 1 86 ? 10.344 -15.969 3.287 1 93.69 86 ASN B O 1
ATOM 2261 N N . LYS B 1 87 ? 8.727 -14.805 4.125 1 92.88 87 LYS B N 1
ATOM 2262 C CA . LYS B 1 87 ? 7.727 -15.836 3.871 1 92.88 87 LYS B CA 1
ATOM 2263 C C . LYS B 1 87 ? 7.445 -15.977 2.379 1 92.88 87 LYS B C 1
ATOM 2265 O O . LYS B 1 87 ? 7.117 -17.062 1.898 1 92.88 87 LYS B O 1
ATOM 2270 N N . ALA B 1 88 ? 7.637 -14.961 1.648 1 92.69 88 ALA B N 1
ATOM 2271 C CA . ALA B 1 88 ? 7.301 -14.938 0.226 1 92.69 88 ALA B CA 1
ATOM 2272 C C . ALA B 1 88 ? 8.531 -15.219 -0.631 1 92.69 88 ALA B C 1
ATOM 2274 O O . ALA B 1 88 ? 8.43 -15.367 -1.85 1 92.69 88 ALA B O 1
ATOM 2275 N N . GLU B 1 89 ? 9.641 -15.273 -0.013 1 91.88 89 GLU B N 1
ATOM 2276 C CA . GLU B 1 89 ? 10.922 -15.305 -0.712 1 91.88 89 GLU B CA 1
ATOM 2277 C C . GLU B 1 89 ? 11.008 -16.516 -1.638 1 91.88 89 GLU B C 1
ATOM 2279 O O . GLU B 1 89 ? 11.492 -16.406 -2.768 1 91.88 89 GLU B O 1
ATOM 2284 N N . ALA B 1 90 ? 10.586 -17.672 -1.241 1 90.25 90 ALA B N 1
ATOM 2285 C CA . ALA B 1 90 ? 10.648 -18.875 -2.053 1 90.25 90 ALA B CA 1
ATOM 2286 C C . ALA B 1 90 ? 9.867 -18.719 -3.354 1 90.25 90 ALA B C 1
ATOM 2288 O O . ALA B 1 90 ? 10.352 -19.078 -4.426 1 90.25 90 ALA B O 1
ATOM 2289 N N . GLY B 1 91 ? 8.688 -18.156 -3.25 1 87.94 91 GLY B N 1
ATOM 2290 C CA . GLY B 1 91 ? 7.875 -17.906 -4.43 1 87.94 91 GLY B CA 1
ATOM 2291 C C . GLY B 1 91 ? 8.477 -16.875 -5.359 1 87.94 91 GLY B C 1
ATOM 2292 O O . GLY B 1 91 ? 8.453 -17.031 -6.582 1 87.94 91 GLY B O 1
ATOM 2293 N N . LEU B 1 92 ? 9.094 -15.914 -4.781 1 90 92 LEU B N 1
ATOM 2294 C CA . LEU B 1 92 ? 9.711 -14.859 -5.57 1 90 92 LEU B CA 1
ATOM 2295 C C . LEU B 1 92 ? 10.945 -15.367 -6.309 1 90 92 LEU B C 1
ATOM 2297 O O . LEU B 1 92 ? 11.172 -15.016 -7.465 1 90 92 LEU B O 1
ATOM 2301 N N . ASN B 1 93 ? 11.641 -16.172 -5.648 1 92 93 ASN B N 1
ATOM 2302 C CA . ASN B 1 93 ? 12.82 -16.766 -6.258 1 92 93 ASN B CA 1
ATOM 2303 C C . ASN B 1 93 ? 12.453 -17.656 -7.445 1 92 93 ASN B C 1
ATOM 2305 O O . ASN B 1 93 ? 13.156 -17.672 -8.453 1 92 93 ASN B O 1
ATOM 2309 N N . THR B 1 94 ? 11.336 -18.359 -7.328 1 90.06 94 THR B N 1
ATOM 2310 C CA . THR B 1 94 ? 10.906 -19.25 -8.391 1 90.06 94 THR B CA 1
ATOM 2311 C C . THR B 1 94 ? 10.586 -18.484 -9.664 1 90.06 94 THR B C 1
ATOM 2313 O O . THR B 1 94 ? 10.781 -18.984 -10.773 1 90.06 94 THR B O 1
ATOM 2316 N N . VAL B 1 95 ? 10.188 -17.328 -9.555 1 89.12 95 VAL B N 1
ATOM 2317 C CA . VAL B 1 95 ? 9.758 -16.547 -10.703 1 89.12 95 VAL B CA 1
ATOM 2318 C C . VAL B 1 95 ? 10.922 -15.703 -11.219 1 89.12 95 VAL B C 1
ATOM 2320 O O . VAL B 1 95 ? 10.859 -15.172 -12.328 1 89.12 95 VAL B O 1
ATOM 2323 N N . SER B 1 96 ? 11.984 -15.602 -10.469 1 88.62 96 SER B N 1
ATOM 2324 C CA . SER B 1 96 ? 13.125 -14.789 -10.875 1 88.62 96 SER B CA 1
ATOM 2325 C C . SER B 1 96 ? 13.828 -15.391 -12.086 1 88.62 96 SER B C 1
ATOM 2327 O O . SER B 1 96 ? 13.68 -16.578 -12.375 1 88.62 96 SER B O 1
ATOM 2329 N N . ALA B 1 97 ? 14.516 -14.539 -12.867 1 85.25 97 ALA B N 1
ATOM 2330 C CA . ALA B 1 97 ? 15.258 -14.984 -14.047 1 85.25 97 ALA B CA 1
ATOM 2331 C C . ALA B 1 97 ? 16.266 -16.062 -13.672 1 85.25 97 ALA B C 1
ATOM 2333 O O . ALA B 1 97 ? 16.453 -17.031 -14.414 1 85.25 97 ALA B O 1
ATOM 2334 N N . ASN B 1 98 ? 16.938 -15.766 -12.555 1 88.19 98 ASN B N 1
ATOM 2335 C CA . ASN B 1 98 ? 17.844 -16.75 -11.977 1 88.19 98 ASN B CA 1
ATOM 2336 C C . ASN B 1 98 ? 17.406 -17.156 -10.57 1 88.19 98 ASN B C 1
ATOM 2338 O O . ASN B 1 98 ? 17.844 -16.547 -9.586 1 88.19 98 ASN B O 1
ATOM 2342 N N . PRO B 1 99 ? 16.656 -18.172 -10.523 1 86.81 99 PRO B N 1
ATOM 2343 C CA . PRO B 1 99 ? 16.031 -18.578 -9.258 1 86.81 99 PRO B CA 1
ATOM 2344 C C . PRO B 1 99 ? 17.062 -18.938 -8.188 1 86.81 99 PRO B C 1
ATOM 2346 O O . PRO B 1 99 ? 16.766 -18.844 -6.992 1 86.81 99 PRO B O 1
ATOM 2349 N N . LYS B 1 100 ? 18.25 -19.438 -8.609 1 88.12 100 LYS B N 1
ATOM 2350 C CA . LYS B 1 100 ? 19.234 -19.875 -7.633 1 88.12 100 LYS B CA 1
ATOM 2351 C C . LYS B 1 100 ? 20.297 -18.797 -7.391 1 88.12 100 LYS B C 1
ATOM 2353 O O . LYS B 1 100 ? 21.266 -19.031 -6.68 1 88.12 100 LYS B O 1
ATOM 2358 N N . SER B 1 101 ? 20.062 -17.656 -7.836 1 87.56 101 SER B N 1
ATOM 2359 C CA . SER B 1 101 ? 21.031 -16.578 -7.656 1 87.56 101 SER B CA 1
ATOM 2360 C C . SER B 1 101 ? 21.047 -16.078 -6.219 1 87.56 101 SER B C 1
ATOM 2362 O O . SER B 1 101 ? 20 -15.828 -5.637 1 87.56 101 SER B O 1
ATOM 2364 N N . PRO B 1 102 ? 22.266 -15.883 -5.609 1 85.88 102 PRO B N 1
ATOM 2365 C CA . PRO B 1 102 ? 22.359 -15.359 -4.246 1 85.88 102 PRO B CA 1
ATOM 2366 C C . PRO B 1 102 ? 22 -13.875 -4.164 1 85.88 102 PRO B C 1
ATOM 2368 O O . PRO B 1 102 ? 21.797 -13.352 -3.068 1 85.88 102 PRO B O 1
ATOM 2371 N N . PHE B 1 103 ? 21.812 -13.203 -5.254 1 86.31 103 PHE B N 1
ATOM 2372 C CA . PHE B 1 103 ? 21.562 -11.773 -5.277 1 86.31 103 PHE B CA 1
ATOM 2373 C C . PHE B 1 103 ? 20.078 -11.477 -5.309 1 86.31 103 PHE B C 1
ATOM 2375 O O . PHE B 1 103 ? 19.672 -10.312 -5.27 1 86.31 103 PHE B O 1
ATOM 2382 N N . ASN B 1 104 ? 19.297 -12.477 -5.387 1 91.19 104 ASN B N 1
ATOM 2383 C CA . ASN B 1 104 ? 17.859 -12.273 -5.441 1 91.19 104 ASN B CA 1
ATOM 2384 C C . ASN B 1 104 ? 17.344 -11.523 -4.211 1 91.19 104 ASN B C 1
ATOM 2386 O O . ASN B 1 104 ? 16.562 -10.586 -4.336 1 91.19 104 ASN B O 1
ATOM 2390 N N . ARG B 1 105 ? 17.906 -11.93 -3.135 1 91.06 105 ARG B N 1
ATOM 2391 C CA . ARG B 1 105 ? 17.469 -11.297 -1.895 1 91.06 105 ARG B CA 1
ATOM 2392 C C . ARG B 1 105 ? 17.844 -9.82 -1.87 1 91.06 105 ARG B C 1
ATOM 2394 O O . ARG B 1 105 ? 17.078 -8.984 -1.404 1 91.06 105 ARG B O 1
ATOM 2401 N N . SER B 1 106 ? 18.969 -9.539 -2.371 1 92.31 106 SER B N 1
ATOM 2402 C CA . SER B 1 106 ? 19.438 -8.156 -2.428 1 92.31 106 SER B CA 1
ATOM 2403 C C . SER B 1 106 ? 18.578 -7.32 -3.367 1 92.31 106 SER B C 1
ATOM 2405 O O . SER B 1 106 ? 18.297 -6.148 -3.096 1 92.31 106 SER B O 1
ATOM 2407 N N . VAL B 1 107 ? 18.156 -7.941 -4.398 1 93.94 107 VAL B N 1
ATOM 2408 C CA . VAL B 1 107 ? 17.312 -7.246 -5.367 1 93.94 107 VAL B CA 1
ATOM 2409 C C . VAL B 1 107 ? 15.938 -6.977 -4.762 1 93.94 107 VAL B C 1
ATOM 2411 O O . VAL B 1 107 ? 15.398 -5.875 -4.891 1 93.94 107 VAL B O 1
ATOM 2414 N N . PHE B 1 108 ? 15.469 -7.918 -4.059 1 95.56 108 PHE B N 1
ATOM 2415 C CA . PHE B 1 108 ? 14.188 -7.742 -3.396 1 95.56 108 PHE B CA 1
ATOM 2416 C C . PHE B 1 108 ? 14.266 -6.645 -2.344 1 95.56 108 PHE B C 1
ATOM 2418 O O . PHE B 1 108 ? 13.328 -5.852 -2.191 1 95.56 108 PHE B O 1
ATOM 2425 N N . ALA B 1 109 ? 15.367 -6.633 -1.705 1 96.19 109 ALA B N 1
ATOM 2426 C CA . ALA B 1 109 ? 15.562 -5.602 -0.69 1 96.19 109 ALA B CA 1
ATOM 2427 C C . ALA B 1 109 ? 15.664 -4.219 -1.327 1 96.19 109 ALA B C 1
ATOM 2429 O O . ALA B 1 109 ? 15.141 -3.242 -0.786 1 96.19 109 ALA B O 1
ATOM 2430 N N . LEU B 1 110 ? 16.297 -4.176 -2.416 1 95.88 110 LEU B N 1
ATOM 2431 C CA . LEU B 1 110 ? 16.438 -2.916 -3.141 1 95.88 110 LEU B CA 1
ATOM 2432 C C . LEU B 1 110 ? 15.078 -2.387 -3.58 1 95.88 110 LEU B C 1
ATOM 2434 O O . LEU B 1 110 ? 14.758 -1.214 -3.365 1 95.88 110 LEU B O 1
ATOM 2438 N N . VAL B 1 111 ? 14.312 -3.279 -4.145 1 96.56 111 VAL B N 1
ATOM 2439 C CA . VAL B 1 111 ? 12.984 -2.918 -4.641 1 96.56 111 VAL B CA 1
ATOM 2440 C C . VAL B 1 111 ? 12.094 -2.506 -3.475 1 96.56 111 VAL B C 1
ATOM 2442 O O . VAL B 1 111 ? 11.352 -1.523 -3.568 1 96.56 111 VAL B O 1
ATOM 2445 N N . SER B 1 112 ? 12.172 -3.197 -2.404 1 96.88 112 SER B N 1
ATOM 2446 C CA . SER B 1 112 ? 11.406 -2.871 -1.205 1 96.88 112 SER B CA 1
ATOM 2447 C C . SER B 1 112 ? 11.852 -1.539 -0.611 1 96.88 112 SER B C 1
ATOM 2449 O O . SER B 1 112 ? 11.016 -0.749 -0.155 1 96.88 112 SER B O 1
ATOM 2451 N N . GLY B 1 113 ? 13.141 -1.367 -0.579 1 97.19 113 GLY B N 1
ATOM 2452 C CA . GLY B 1 113 ? 13.648 -0.089 -0.111 1 97.19 113 GLY B CA 1
ATOM 2453 C C . GLY B 1 113 ? 13.195 1.083 -0.958 1 97.19 113 GLY B C 1
ATOM 2454 O O . GLY B 1 113 ? 12.938 2.172 -0.438 1 97.19 113 GLY B O 1
ATOM 2455 N N . PHE B 1 114 ? 13.078 0.845 -2.238 1 97 114 PHE B N 1
ATOM 2456 C CA . PHE B 1 114 ? 12.586 1.87 -3.148 1 97 114 PHE B CA 1
ATOM 2457 C C . PHE B 1 114 ? 11.172 2.291 -2.768 1 97 114 PHE B C 1
ATOM 2459 O O . PHE B 1 114 ? 10.844 3.48 -2.779 1 97 114 PHE B O 1
ATOM 2466 N N . GLY B 1 115 ? 10.383 1.29 -2.443 1 96.25 115 GLY B N 1
ATOM 2467 C CA . GLY B 1 115 ? 9.039 1.616 -2.012 1 96.25 115 GLY B CA 1
ATOM 2468 C C . GLY B 1 115 ? 9 2.518 -0.792 1 96.25 115 GLY B C 1
ATOM 2469 O O . GLY B 1 115 ? 8.234 3.48 -0.747 1 96.25 115 GLY B O 1
ATOM 2470 N N . TYR B 1 116 ? 9.766 2.232 0.123 1 96.25 116 TYR B N 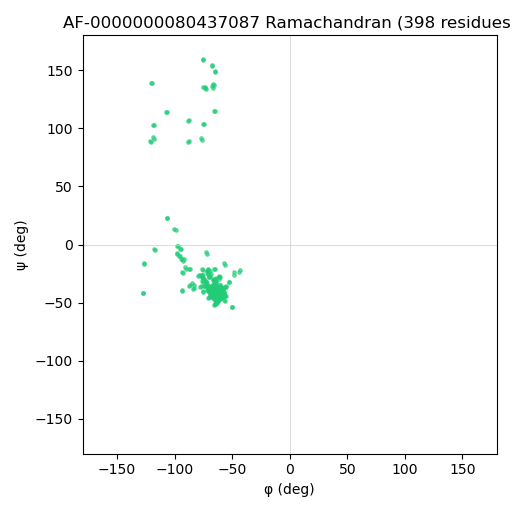1
ATOM 2471 C CA . TYR B 1 116 ? 9.898 3.043 1.328 1 96.25 116 TYR B CA 1
ATOM 2472 C C . TYR B 1 116 ? 10.367 4.453 0.987 1 96.25 116 TYR B C 1
ATOM 2474 O O . TYR B 1 116 ? 9.836 5.434 1.519 1 96.25 116 TYR B O 1
ATOM 2482 N N . ALA B 1 117 ? 11.352 4.484 0.13 1 96.06 117 ALA B N 1
ATOM 2483 C CA . ALA B 1 117 ? 11.93 5.762 -0.286 1 96.06 117 ALA B CA 1
ATOM 2484 C C . ALA B 1 117 ? 10.898 6.617 -1.015 1 96.06 117 ALA B C 1
ATOM 2486 O O . ALA B 1 117 ? 10.781 7.816 -0.756 1 96.06 117 ALA B O 1
ATOM 2487 N N . LEU B 1 118 ? 10.195 6.004 -1.811 1 95.06 118 LEU B N 1
ATOM 2488 C CA . LEU B 1 118 ? 9.195 6.711 -2.611 1 95.06 118 LEU B CA 1
ATOM 2489 C C . LEU B 1 118 ? 8.133 7.336 -1.724 1 95.06 118 LEU B C 1
ATOM 2491 O O . LEU B 1 118 ? 7.832 8.523 -1.848 1 95.06 118 LEU B O 1
ATOM 2495 N N . MET B 1 119 ? 7.617 6.555 -0.811 1 94.75 119 MET B N 1
ATOM 2496 C CA . MET B 1 119 ? 6.535 7.047 0.037 1 94.75 119 MET B CA 1
ATOM 2497 C C . MET B 1 119 ? 7.051 8.086 1.025 1 94.75 119 MET B C 1
ATOM 2499 O O . MET B 1 119 ? 6.406 9.117 1.242 1 94.75 119 MET B O 1
ATOM 2503 N N . SER B 1 120 ? 8.195 7.898 1.589 1 93.81 120 SER B N 1
ATOM 2504 C CA . SER B 1 120 ? 8.781 8.844 2.531 1 93.81 120 SER B CA 1
ATOM 2505 C C . SER B 1 120 ? 9.062 10.188 1.862 1 93.81 120 SER B C 1
ATOM 2507 O O . SER B 1 120 ? 8.797 11.242 2.441 1 93.81 120 SER B O 1
ATOM 2509 N N . SER B 1 121 ? 9.562 10.125 0.661 1 94.12 121 SER B N 1
ATOM 2510 C CA . SER B 1 121 ? 9.898 11.367 -0.035 1 94.12 121 SER B CA 1
ATOM 2511 C C . SER B 1 121 ? 8.648 12.078 -0.524 1 94.12 121 SER B C 1
ATOM 2513 O O . SER B 1 121 ? 8.586 13.312 -0.525 1 94.12 121 SER B O 1
ATOM 2515 N N . LEU B 1 122 ? 7.688 11.359 -0.931 1 92.12 122 LEU B N 1
ATOM 2516 C CA . LEU B 1 122 ? 6.449 11.977 -1.395 1 92.12 122 LEU B CA 1
ATOM 2517 C C . LEU B 1 122 ? 5.734 12.688 -0.25 1 92.12 122 LEU B C 1
ATOM 2519 O O . LEU B 1 122 ? 5.352 13.852 -0.379 1 92.12 122 LEU B O 1
ATOM 2523 N N . VAL B 1 123 ? 5.633 12.023 0.828 1 89.94 123 VAL B N 1
ATOM 2524 C CA . VAL B 1 123 ? 4.898 12.578 1.965 1 89.94 123 VAL B CA 1
ATOM 2525 C C . VAL B 1 123 ? 5.711 13.703 2.605 1 89.94 123 VAL B C 1
ATOM 2527 O O . VAL B 1 123 ? 5.148 14.703 3.053 1 89.94 123 VAL B O 1
ATOM 2530 N N . GLY B 1 124 ? 6.938 13.617 2.586 1 89.38 124 GLY B N 1
ATOM 2531 C CA . GLY B 1 124 ? 7.785 14.555 3.307 1 89.38 124 GLY B CA 1
ATOM 2532 C C . GLY B 1 124 ? 8.117 15.805 2.506 1 89.38 124 GLY B C 1
ATOM 2533 O O . GLY B 1 124 ? 8.438 16.844 3.076 1 89.38 124 GLY B O 1
ATOM 2534 N N . TYR B 1 125 ? 7.984 15.672 1.206 1 91.38 125 TYR B N 1
ATOM 2535 C CA . TYR B 1 125 ? 8.562 16.766 0.435 1 91.38 125 TYR B CA 1
ATOM 2536 C C . TYR B 1 125 ? 7.543 17.359 -0.523 1 91.38 125 TYR B C 1
ATOM 2538 O O . TYR B 1 125 ? 7.695 18.5 -0.981 1 91.38 125 TYR B O 1
ATOM 2546 N N . ILE B 1 126 ? 6.488 16.75 -0.81 1 86.75 126 ILE B N 1
ATOM 2547 C CA . ILE B 1 126 ? 5.57 17.203 -1.851 1 86.75 126 ILE B CA 1
ATOM 2548 C C . ILE B 1 126 ? 4.934 18.531 -1.442 1 86.75 126 ILE B C 1
ATOM 2550 O O . ILE B 1 126 ? 4.703 19.391 -2.285 1 86.75 126 ILE B O 1
ATOM 2554 N N . SER B 1 127 ? 4.629 18.703 -0.186 1 84.81 127 SER B N 1
ATOM 2555 C CA . SER B 1 127 ? 4.012 19.938 0.264 1 84.81 127 SER B CA 1
ATOM 2556 C C . SER B 1 127 ? 4.941 21.125 0.037 1 84.81 127 SER B C 1
ATOM 2558 O O . SER B 1 127 ? 4.516 22.172 -0.461 1 84.81 127 SER B O 1
ATOM 2560 N N . LEU B 1 128 ? 6.156 20.953 0.384 1 84.75 128 LEU B N 1
ATOM 2561 C CA . LEU B 1 128 ? 7.152 22 0.196 1 84.75 128 LEU B CA 1
ATOM 2562 C C . LEU B 1 128 ? 7.383 22.266 -1.287 1 84.75 128 LEU B C 1
ATOM 2564 O O . LEU B 1 128 ? 7.578 23.422 -1.688 1 84.75 128 LEU B O 1
ATOM 2568 N N . LEU B 1 129 ? 7.344 21.25 -2.062 1 85.81 129 LEU B N 1
ATOM 2569 C CA . LEU B 1 129 ? 7.547 21.375 -3.502 1 85.81 129 LEU B CA 1
ATOM 2570 C C . LEU B 1 129 ? 6.414 22.172 -4.141 1 85.81 129 LEU B C 1
ATOM 2572 O O . LEU B 1 129 ? 6.66 23.031 -4.992 1 85.81 129 LEU B O 1
ATOM 2576 N N . VAL B 1 130 ? 5.184 21.938 -3.723 1 82.38 130 VAL B N 1
ATOM 2577 C CA . VAL B 1 130 ? 4.027 22.641 -4.266 1 82.38 130 VAL B CA 1
ATOM 2578 C C . VAL B 1 130 ? 4.07 24.109 -3.85 1 82.38 130 VAL B C 1
ATOM 2580 O O . VAL B 1 130 ? 3.682 25 -4.617 1 82.38 130 VAL B O 1
ATOM 2583 N N . GLU B 1 131 ? 4.535 24.375 -2.645 1 82.25 131 GLU B N 1
ATOM 2584 C CA . GLU B 1 131 ? 4.648 25.75 -2.15 1 82.25 131 GLU B CA 1
ATOM 2585 C C . GLU B 1 131 ? 5.676 26.547 -2.955 1 82.25 131 GLU B C 1
ATOM 2587 O O . GLU B 1 131 ? 5.641 27.781 -2.973 1 82.25 131 GLU B O 1
ATOM 2592 N N . SER B 1 132 ? 6.516 25.906 -3.588 1 79.94 132 SER B N 1
ATOM 2593 C CA . SER B 1 132 ? 7.543 26.578 -4.379 1 79.94 132 SER B CA 1
ATOM 2594 C C . SER B 1 132 ? 6.945 27.234 -5.617 1 79.94 132 SER B C 1
ATOM 2596 O O . SER B 1 132 ? 7.57 28.109 -6.223 1 79.94 132 SER B O 1
ATOM 2598 N N . ILE B 1 133 ? 5.801 26.766 -6.008 1 78.19 133 ILE B N 1
ATOM 2599 C CA . ILE B 1 133 ? 5.113 27.359 -7.145 1 78.19 133 ILE B CA 1
ATOM 2600 C C . ILE B 1 133 ? 4.598 28.75 -6.762 1 78.19 133 ILE B C 1
ATOM 2602 O O . ILE B 1 133 ? 4.473 29.625 -7.613 1 78.19 133 ILE B O 1
ATOM 2606 N N . GLY B 1 134 ? 4.328 28.906 -5.445 1 70.81 134 GLY B N 1
ATOM 2607 C CA . GLY B 1 134 ? 3.785 30.172 -4.984 1 70.81 134 GLY B CA 1
ATOM 2608 C C . GLY B 1 134 ? 4.82 31.281 -4.914 1 70.81 134 GLY B C 1
ATOM 2609 O O . GLY B 1 134 ? 6.004 31.047 -5.184 1 70.81 134 GLY B O 1
ATOM 2610 N N . PRO B 1 135 ? 4.371 32.562 -4.918 1 63.31 135 PRO B N 1
ATOM 2611 C CA . PRO B 1 135 ? 5.234 33.75 -4.926 1 63.31 135 PRO B CA 1
ATOM 2612 C C . PRO B 1 135 ? 6.203 33.781 -3.744 1 63.31 135 PRO B C 1
ATOM 2614 O O . PRO B 1 135 ? 7.191 34.5 -3.771 1 63.31 135 PRO B O 1
ATOM 2617 N N . GLY B 1 136 ? 6.023 33 -2.691 1 57.44 136 GLY B N 1
ATOM 2618 C CA . GLY B 1 136 ? 6.82 33.156 -1.487 1 57.44 136 GLY B CA 1
ATOM 2619 C C . GLY B 1 136 ? 8.117 32.375 -1.51 1 57.44 136 GLY B C 1
ATOM 2620 O O . GLY B 1 136 ? 8.141 31.234 -1.951 1 57.44 136 GLY B O 1
ATOM 2621 N N . VAL B 1 137 ? 9.227 33.125 -1.674 1 57.62 137 VAL B N 1
ATOM 2622 C CA . VAL B 1 137 ? 10.547 32.5 -1.534 1 57.62 137 VAL B CA 1
ATOM 2623 C C . VAL B 1 137 ? 10.867 32.312 -0.056 1 57.62 137 VAL B C 1
ATOM 2625 O O . VAL B 1 137 ? 10.789 33.25 0.738 1 57.62 137 VAL B O 1
ATOM 2628 N N . ILE B 1 138 ? 10.523 31.141 0.514 1 57.06 138 ILE B N 1
ATOM 2629 C CA . ILE B 1 138 ? 10.969 30.922 1.887 1 57.06 138 ILE B CA 1
ATOM 2630 C C . ILE B 1 138 ? 12.461 30.609 1.899 1 57.06 138 ILE B C 1
ATOM 2632 O O . ILE B 1 138 ? 12.898 29.641 1.273 1 57.06 138 ILE B O 1
ATOM 2636 N N . MET B 1 139 ? 13.188 31.625 2.297 1 51.78 139 MET B N 1
ATOM 2637 C CA . MET B 1 139 ? 14.641 31.5 2.363 1 51.78 139 MET B CA 1
ATOM 2638 C C . MET B 1 139 ? 15.047 30.516 3.455 1 51.78 139 MET B C 1
ATOM 2640 O O . MET B 1 139 ? 14.344 30.375 4.457 1 51.78 139 MET B O 1
ATOM 2644 N N . CYS B 1 140 ? 15.953 29.641 3.254 1 53.94 140 CYS B N 1
ATOM 2645 C CA . CYS B 1 140 ? 16.484 28.734 4.273 1 53.94 140 CYS B CA 1
ATOM 2646 C C . CYS B 1 140 ? 17.234 29.516 5.344 1 53.94 140 CYS B C 1
ATOM 2648 O O . CYS B 1 140 ? 18.109 30.328 5.031 1 53.94 140 CYS B O 1
ATOM 2650 N N . PRO B 1 141 ? 16.781 29.547 6.594 1 52.47 141 PRO B N 1
ATOM 2651 C CA . PRO B 1 141 ? 17.484 30.312 7.625 1 52.47 141 PRO B CA 1
ATOM 2652 C C . PRO B 1 141 ? 18.969 29.969 7.707 1 52.47 141 PRO B C 1
ATOM 2654 O O . PRO B 1 141 ? 19.797 30.844 8 1 52.47 141 PRO B O 1
ATOM 2657 N N . SER B 1 142 ? 19.281 28.719 7.418 1 52.28 142 SER B N 1
ATOM 2658 C CA . SER B 1 142 ? 20.656 28.312 7.629 1 52.28 142 SER B CA 1
ATOM 2659 C C . SER B 1 142 ? 21.531 28.688 6.438 1 52.28 142 SER B C 1
ATOM 2661 O O . SER B 1 142 ? 22.75 28.797 6.562 1 52.28 142 SER B O 1
ATOM 2663 N N . CYS B 1 143 ? 20.984 28.641 5.184 1 53.66 143 CYS B N 1
ATOM 2664 C CA . CYS B 1 143 ? 21.766 29.047 4.016 1 53.66 143 CYS B CA 1
ATOM 2665 C C . CYS B 1 143 ? 21.094 30.188 3.273 1 53.66 143 CYS B C 1
ATOM 2667 O O . CYS B 1 143 ? 20.266 29.953 2.391 1 53.66 143 CYS B O 1
ATOM 2669 N N . PRO B 1 144 ? 21.406 31.453 3.668 1 57.06 144 PRO B N 1
ATOM 2670 C CA . PRO B 1 144 ? 20.781 32.656 3.115 1 57.06 144 PRO B CA 1
ATOM 2671 C C . PRO B 1 144 ? 20.75 32.656 1.59 1 57.06 144 PRO B C 1
ATOM 2673 O O . PRO B 1 144 ? 19.984 33.406 0.988 1 57.06 144 PRO B O 1
ATOM 2676 N N . LYS B 1 145 ? 21.625 31.922 0.892 1 56.78 145 LYS B N 1
ATOM 2677 C CA . LYS B 1 145 ? 21.719 32.062 -0.559 1 56.78 145 LYS B CA 1
ATOM 2678 C C . LYS B 1 145 ? 20.891 31 -1.271 1 56.78 145 LYS B C 1
ATOM 2680 O O . LYS B 1 145 ? 20.734 31.031 -2.494 1 56.78 145 LYS B O 1
ATOM 2685 N N . ALA B 1 146 ? 20.375 29.938 -0.41 1 62.75 146 ALA B N 1
ATOM 2686 C CA . ALA B 1 146 ? 19.625 28.859 -1.073 1 62.75 146 ALA B CA 1
ATOM 2687 C C . ALA B 1 146 ? 18.203 28.766 -0.536 1 62.75 146 ALA B C 1
ATOM 2689 O O . ALA B 1 146 ? 17.969 28.969 0.657 1 62.75 146 ALA B O 1
ATOM 2690 N N . THR B 1 147 ? 17.375 28.562 -1.423 1 74 147 THR B N 1
ATOM 2691 C CA . THR B 1 147 ? 15.969 28.516 -1.047 1 74 147 THR B CA 1
ATOM 2692 C C . THR B 1 147 ? 15.641 27.219 -0.295 1 74 147 THR B C 1
ATOM 2694 O O . THR B 1 147 ? 16.328 26.219 -0.468 1 74 147 THR B O 1
ATOM 2697 N N . LEU B 1 148 ? 14.938 27.297 0.729 1 79.62 148 LEU B N 1
ATOM 2698 C CA . LEU B 1 148 ? 14.477 26.172 1.526 1 79.62 148 LEU B CA 1
ATOM 2699 C C . LEU B 1 148 ? 13.977 25.047 0.632 1 79.62 148 LEU B C 1
ATOM 2701 O O . LEU B 1 148 ? 14.172 23.859 0.942 1 79.62 148 LEU B O 1
ATOM 2705 N N . TYR B 1 149 ? 13.609 25.422 -0.527 1 81.94 149 TYR B N 1
ATOM 2706 C CA . TYR B 1 149 ? 13.07 24.438 -1.46 1 81.94 149 TYR B CA 1
ATOM 2707 C C . TYR B 1 149 ? 14.18 23.609 -2.078 1 81.94 149 TYR B C 1
ATOM 2709 O O . TYR B 1 149 ? 14.055 22.391 -2.217 1 81.94 149 TYR B O 1
ATOM 2717 N N . PHE B 1 150 ? 15.266 24.312 -2.295 1 84.12 150 PHE B N 1
ATOM 2718 C CA . PHE B 1 150 ? 16.391 23.656 -2.953 1 84.12 150 PHE B CA 1
ATOM 2719 C C . PHE B 1 150 ? 17.109 22.719 -1.988 1 84.12 150 PHE B C 1
ATOM 2721 O O . PHE B 1 150 ? 17.422 21.578 -2.338 1 84.12 150 PHE B O 1
ATOM 2728 N N . ILE B 1 151 ? 17.266 23.109 -0.822 1 86.31 151 ILE B N 1
ATOM 2729 C CA . ILE B 1 151 ? 17.953 22.297 0.174 1 86.31 151 ILE B CA 1
ATOM 2730 C C . ILE B 1 151 ? 17.094 21.094 0.533 1 86.31 151 ILE B C 1
ATOM 2732 O O . ILE B 1 151 ? 17.609 19.984 0.692 1 86.31 151 ILE B O 1
ATOM 2736 N N . SER B 1 152 ? 15.852 21.312 0.611 1 90 152 SER B N 1
ATOM 2737 C CA . SER B 1 152 ? 14.938 20.219 0.918 1 90 152 SER B CA 1
ATOM 2738 C C . SER B 1 152 ? 14.906 19.203 -0.214 1 90 152 SER B C 1
ATOM 2740 O O . SER B 1 152 ? 14.734 18 0.028 1 90 152 SER B O 1
ATOM 2742 N N . ALA B 1 153 ? 15.125 19.719 -1.368 1 91.81 153 ALA B N 1
ATOM 2743 C CA . ALA B 1 153 ? 15.172 18.812 -2.512 1 91.81 153 ALA B CA 1
ATOM 2744 C C . ALA B 1 153 ? 16.391 17.891 -2.445 1 91.81 153 ALA B C 1
ATOM 2746 O O . ALA B 1 153 ? 16.297 16.688 -2.701 1 91.81 153 ALA B O 1
ATOM 2747 N N . ILE B 1 154 ? 17.469 18.469 -2.09 1 91.62 154 ILE B N 1
ATOM 2748 C CA . ILE B 1 154 ? 18.719 17.703 -1.976 1 91.62 154 ILE B CA 1
ATOM 2749 C C . ILE B 1 154 ? 18.594 16.688 -0.842 1 91.62 154 ILE B C 1
ATOM 2751 O O . ILE B 1 154 ? 18.938 15.516 -1.009 1 91.62 154 ILE B O 1
ATOM 2755 N N . THR B 1 155 ? 18.078 17.125 0.234 1 92.12 155 THR B N 1
ATOM 2756 C CA . THR B 1 155 ? 17.938 16.234 1.388 1 92.12 155 THR B CA 1
ATOM 2757 C C . THR B 1 155 ? 16.953 15.109 1.089 1 92.12 155 THR B C 1
ATOM 2759 O O . THR B 1 155 ? 17.172 13.969 1.507 1 92.12 155 THR B O 1
ATOM 2762 N N . THR B 1 156 ? 15.93 15.438 0.4 1 94.06 156 THR B N 1
ATOM 2763 C CA . THR B 1 156 ? 14.961 14.414 0.015 1 94.06 156 THR B CA 1
ATOM 2764 C C . THR B 1 156 ? 15.609 13.359 -0.877 1 94.06 156 THR B C 1
ATOM 2766 O O . THR B 1 156 ? 15.391 12.164 -0.692 1 94.06 156 THR B O 1
ATOM 2769 N N . SER B 1 157 ? 16.422 13.805 -1.848 1 94.94 157 SER B N 1
ATOM 2770 C CA . SER B 1 157 ? 17.109 12.883 -2.734 1 94.94 157 SER B CA 1
ATOM 2771 C C . SER B 1 157 ? 18.062 11.969 -1.953 1 94.94 157 SER B C 1
ATOM 2773 O O . SER B 1 157 ? 18.062 10.75 -2.156 1 94.94 157 SER B O 1
ATOM 2775 N N . LEU B 1 158 ? 18.781 12.539 -1.062 1 93.94 158 LEU B N 1
ATOM 2776 C CA . LEU B 1 158 ? 19.734 11.781 -0.27 1 93.94 158 LEU B CA 1
ATOM 2777 C C . LEU B 1 158 ? 19.016 10.812 0.671 1 93.94 158 LEU B C 1
ATOM 2779 O O . LEU B 1 158 ? 19.422 9.656 0.802 1 93.94 158 LEU B O 1
ATOM 2783 N N . PHE B 1 159 ? 17.969 11.266 1.261 1 94.5 159 PHE B N 1
ATOM 2784 C CA . PHE B 1 159 ? 17.219 10.414 2.184 1 94.5 159 PHE B CA 1
ATOM 2785 C C . PHE B 1 159 ? 16.562 9.258 1.444 1 94.5 159 PHE B C 1
ATOM 2787 O O . PHE B 1 159 ? 16.438 8.156 1.988 1 94.5 159 PHE B O 1
ATOM 2794 N N . SER B 1 160 ? 16.109 9.5 0.285 1 95.5 160 SER B N 1
ATOM 2795 C CA . SER B 1 160 ? 15.523 8.438 -0.52 1 95.5 160 SER B CA 1
ATOM 2796 C C . SER B 1 160 ? 16.531 7.32 -0.789 1 95.5 160 SER B C 1
ATOM 2798 O O . SER B 1 160 ? 16.203 6.141 -0.652 1 95.5 160 SER B O 1
ATOM 2800 N N . LEU B 1 161 ? 17.703 7.73 -1.13 1 94.81 161 LEU B N 1
ATOM 2801 C CA . LEU B 1 161 ? 18.734 6.738 -1.385 1 94.81 161 LEU B CA 1
ATOM 2802 C C . LEU B 1 161 ? 19.125 6.016 -0.099 1 94.81 161 LEU B C 1
ATOM 2804 O O . LEU B 1 161 ? 19.406 4.816 -0.116 1 94.81 161 LEU B O 1
ATOM 2808 N N . MET B 1 162 ? 19.109 6.77 0.924 1 95.88 162 MET B N 1
ATOM 2809 C CA . MET B 1 162 ? 19.438 6.168 2.213 1 95.88 162 MET B CA 1
ATOM 2810 C C . MET B 1 162 ? 18.406 5.117 2.605 1 95.88 162 MET B C 1
ATOM 2812 O O . MET B 1 162 ? 18.766 4.062 3.137 1 95.88 162 MET B O 1
ATOM 2816 N N . HIS B 1 163 ? 17.156 5.367 2.354 1 95.62 163 HIS B N 1
ATOM 2817 C CA . HIS B 1 163 ? 16.109 4.395 2.662 1 95.62 163 HIS B CA 1
ATOM 2818 C C . HIS B 1 163 ? 16.328 3.094 1.896 1 95.62 163 HIS B C 1
ATOM 2820 O O . HIS B 1 163 ? 16.062 2.008 2.42 1 95.62 163 HIS B O 1
ATOM 2826 N N . ILE B 1 164 ? 16.781 3.207 0.703 1 96.31 164 ILE B N 1
ATOM 2827 C CA . ILE B 1 164 ? 17.062 2.023 -0.1 1 96.31 164 ILE B CA 1
ATOM 2828 C C . ILE B 1 164 ? 18.219 1.243 0.526 1 96.31 164 ILE B C 1
ATOM 2830 O O . ILE B 1 164 ? 18.125 0.031 0.729 1 96.31 164 ILE B O 1
ATOM 2834 N N . PHE B 1 165 ? 19.219 1.999 0.921 1 96.06 165 PHE B N 1
ATOM 2835 C CA . PHE B 1 165 ? 20.391 1.359 1.511 1 96.06 165 PHE B CA 1
ATOM 2836 C C . PHE B 1 165 ? 20.047 0.77 2.875 1 96.06 165 PHE B C 1
ATOM 2838 O O . PHE B 1 165 ? 20.484 -0.334 3.205 1 96.06 165 PHE B O 1
ATOM 2845 N N . TRP B 1 166 ? 19.359 1.496 3.639 1 96.19 166 TRP B N 1
ATOM 2846 C CA . TRP B 1 166 ? 18.953 0.999 4.953 1 96.19 166 TRP B CA 1
ATOM 2847 C C . TRP B 1 166 ? 18.156 -0.295 4.824 1 96.19 166 TRP B C 1
ATOM 2849 O O . TRP B 1 166 ? 18.312 -1.207 5.641 1 96.19 166 TRP B O 1
ATOM 2859 N N . MET B 1 167 ? 17.312 -0.332 3.854 1 96.56 167 MET B N 1
ATOM 2860 C CA . MET B 1 167 ? 16.531 -1.545 3.652 1 96.56 167 MET B CA 1
ATOM 2861 C C . MET B 1 167 ? 17.422 -2.723 3.293 1 96.56 167 MET B C 1
ATOM 2863 O O . MET B 1 167 ? 17.266 -3.816 3.84 1 96.56 167 MET B O 1
ATOM 2867 N N . MET B 1 168 ? 18.359 -2.443 2.449 1 95.88 168 MET B N 1
ATOM 2868 C CA . MET B 1 168 ? 19.266 -3.506 2.012 1 95.88 168 MET B CA 1
ATOM 2869 C C . MET B 1 168 ? 20.094 -4.027 3.18 1 95.88 168 MET B C 1
ATOM 2871 O O . MET B 1 168 ? 20.219 -5.238 3.361 1 95.88 168 MET B O 1
ATOM 2875 N N . ILE B 1 169 ? 20.578 -3.158 3.896 1 96.25 169 ILE B N 1
ATOM 2876 C CA . ILE B 1 169 ? 21.422 -3.531 5.027 1 96.25 169 ILE B CA 1
ATOM 2877 C C . ILE B 1 169 ? 20.578 -4.211 6.102 1 96.25 169 ILE B C 1
ATOM 2879 O O . ILE B 1 169 ? 21 -5.203 6.699 1 96.25 169 ILE B O 1
ATOM 2883 N N . SER B 1 170 ? 19.453 -3.697 6.355 1 95.75 170 SER B N 1
ATOM 2884 C CA . SER B 1 170 ? 18.562 -4.273 7.363 1 95.75 170 SER B CA 1
ATOM 2885 C C . SER B 1 170 ? 18.156 -5.695 6.992 1 95.75 170 SER B C 1
ATOM 2887 O O . SER B 1 170 ? 18.141 -6.586 7.848 1 95.75 170 SER B O 1
ATOM 2889 N N . PHE B 1 171 ? 17.844 -5.812 5.785 1 95.06 171 PHE B N 1
ATOM 2890 C CA . PHE B 1 171 ? 17.438 -7.141 5.344 1 95.06 171 PHE B CA 1
ATOM 2891 C C . PHE B 1 171 ? 18.578 -8.133 5.488 1 95.06 171 PHE B C 1
ATOM 2893 O O . PHE B 1 171 ? 18.359 -9.281 5.898 1 95.06 171 PHE B O 1
ATOM 2900 N N . GLU B 1 172 ? 19.797 -7.719 5.148 1 93.88 172 GLU B N 1
ATOM 2901 C CA . GLU B 1 172 ? 20.969 -8.57 5.371 1 93.88 172 GLU B CA 1
ATOM 2902 C C . GLU B 1 172 ? 21.188 -8.836 6.855 1 93.88 172 GLU B C 1
ATOM 2904 O O . GLU B 1 172 ? 21.531 -9.953 7.25 1 93.88 172 GLU B O 1
ATOM 2909 N N . GLY B 1 173 ? 20.938 -7.859 7.578 1 94.88 173 GLY B N 1
ATOM 2910 C CA . GLY B 1 173 ? 21.094 -8.008 9.016 1 94.88 173 GLY B CA 1
ATOM 2911 C C . GLY B 1 173 ? 20.078 -8.969 9.625 1 94.88 173 GLY B C 1
ATOM 2912 O O . GLY B 1 173 ? 20.453 -9.836 10.422 1 94.88 173 GLY B O 1
ATOM 2913 N N . PHE B 1 174 ? 18.891 -8.859 9.25 1 94.31 174 PHE B N 1
ATOM 2914 C CA . PHE B 1 174 ? 17.844 -9.727 9.773 1 94.31 174 PHE B CA 1
ATOM 2915 C C . PHE B 1 174 ? 18.078 -11.18 9.375 1 94.31 174 PHE B C 1
ATOM 2917 O O . PHE B 1 174 ? 17.781 -12.102 10.133 1 94.31 174 PHE B O 1
ATOM 2924 N N . SER B 1 175 ? 18.609 -11.352 8.172 1 91.25 175 SER B N 1
ATOM 2925 C CA . SER B 1 175 ? 18.844 -12.703 7.672 1 91.25 175 SER B CA 1
ATOM 2926 C C . SER B 1 175 ? 20 -13.367 8.414 1 91.25 175 SER B C 1
ATOM 2928 O O . SER B 1 175 ? 20.078 -14.602 8.469 1 91.25 175 SER B O 1
ATOM 2930 N N . GLU B 1 176 ? 20.828 -12.562 8.984 1 93 176 GLU B N 1
ATOM 2931 C CA . GLU B 1 176 ? 22.016 -13.094 9.641 1 93 176 GLU B CA 1
ATOM 2932 C C . GLU B 1 176 ? 21.797 -13.234 11.148 1 93 176 GLU B C 1
ATOM 2934 O O . GLU B 1 176 ? 22.672 -13.703 11.867 1 93 176 GLU B O 1
ATOM 2939 N N . LEU B 1 177 ? 20.688 -12.867 11.578 1 90.19 177 LEU B N 1
ATOM 2940 C CA . LEU B 1 177 ? 20.391 -13.047 12.992 1 90.19 177 LEU B CA 1
ATOM 2941 C C . LEU B 1 177 ? 20.312 -14.531 13.352 1 90.19 177 LEU B C 1
ATOM 2943 O O . LEU B 1 177 ? 19.906 -15.352 12.531 1 90.19 177 LEU B O 1
ATOM 2947 N N . PRO B 1 178 ? 20.953 -14.828 14.562 1 91.62 178 PRO B N 1
ATOM 2948 C CA . PRO B 1 178 ? 21.328 -14.062 15.75 1 91.62 178 PRO B CA 1
ATOM 2949 C C . PRO B 1 178 ? 22.844 -13.805 15.836 1 91.62 178 PRO B C 1
ATOM 2951 O O . PRO B 1 178 ? 23.375 -13.648 16.938 1 91.62 178 PRO B O 1
ATOM 2954 N N . LEU B 1 179 ? 23.5 -13.867 14.688 1 91.56 179 LEU B N 1
ATOM 2955 C CA . LEU B 1 179 ? 24.922 -13.57 14.672 1 91.56 179 LEU B CA 1
ATOM 2956 C C . LEU B 1 179 ? 25.172 -12.109 15.039 1 91.56 179 LEU B C 1
ATOM 2958 O O . LEU B 1 179 ? 24.344 -11.242 14.773 1 91.56 179 LEU B O 1
ATOM 2962 N N . MET B 1 180 ? 26.297 -11.898 15.672 1 93.81 180 MET B N 1
ATOM 2963 C CA . MET B 1 180 ? 26.656 -10.547 16.094 1 93.81 180 MET B CA 1
ATOM 2964 C C . MET B 1 180 ? 26.703 -9.594 14.891 1 93.81 180 MET B C 1
ATOM 2966 O O . MET B 1 180 ? 26.328 -8.43 15.008 1 93.81 180 MET B O 1
ATOM 2970 N N . LYS B 1 181 ? 27.172 -10.125 13.844 1 93.5 181 LYS B N 1
ATOM 2971 C CA . LYS B 1 181 ? 27.25 -9.32 12.633 1 93.5 181 LYS B CA 1
ATOM 2972 C C . LYS B 1 181 ? 25.859 -8.805 12.234 1 93.5 181 LYS B C 1
ATOM 2974 O O . LYS B 1 181 ? 25.734 -7.672 11.766 1 93.5 181 LYS B O 1
ATOM 2979 N N . GLY B 1 182 ? 24.891 -9.578 12.391 1 94.19 182 GLY B N 1
ATOM 2980 C CA . GLY B 1 182 ? 23.516 -9.18 12.086 1 94.19 182 GLY B CA 1
ATOM 2981 C C . GLY B 1 182 ? 23.016 -8.078 12.984 1 94.19 182 GLY B C 1
ATOM 2982 O O . GLY B 1 182 ? 22.406 -7.105 12.516 1 94.19 182 GLY B O 1
ATOM 2983 N N . TRP B 1 183 ? 23.281 -8.234 14.234 1 94 183 TRP B N 1
ATOM 2984 C CA . TRP B 1 183 ? 22.875 -7.227 15.203 1 94 183 TRP B CA 1
ATOM 2985 C C . TRP B 1 183 ? 23.578 -5.898 14.938 1 94 183 TRP B C 1
ATOM 2987 O O . TRP B 1 183 ? 22.984 -4.832 15.102 1 94 183 TRP B O 1
ATOM 2997 N N . LEU B 1 184 ? 24.75 -5.996 14.547 1 94.69 184 LEU B N 1
ATOM 2998 C CA . LEU B 1 184 ? 25.531 -4.785 14.281 1 94.69 184 LEU B CA 1
ATOM 2999 C C . LEU B 1 184 ? 24.969 -4.043 13.07 1 94.69 184 LEU B C 1
ATOM 3001 O O . LEU B 1 184 ? 24.906 -2.811 13.062 1 94.69 184 LEU B O 1
ATOM 3005 N N . LYS B 1 185 ? 24.641 -4.789 12.125 1 95.69 185 LYS B N 1
ATOM 3006 C CA . LYS B 1 185 ? 24.062 -4.176 10.938 1 95.69 185 LYS B CA 1
ATOM 3007 C C . LYS B 1 185 ? 22.75 -3.48 11.266 1 95.69 185 LYS B C 1
ATOM 3009 O O . LYS B 1 185 ? 22.5 -2.352 10.836 1 95.69 185 LYS B O 1
ATOM 3014 N N . ILE B 1 186 ? 21.938 -4.156 11.992 1 95.75 186 ILE B N 1
ATOM 3015 C CA . ILE B 1 186 ? 20.641 -3.605 12.383 1 95.75 186 ILE B CA 1
ATOM 3016 C C . ILE B 1 186 ? 20.859 -2.361 13.242 1 95.75 186 ILE B C 1
ATOM 3018 O O . ILE B 1 186 ? 20.203 -1.337 13.031 1 95.75 186 ILE B O 1
ATOM 3022 N N . ALA B 1 187 ? 21.719 -2.438 14.164 1 95.56 187 ALA B N 1
ATOM 3023 C CA . ALA B 1 187 ? 22.031 -1.305 15.031 1 95.56 187 ALA B CA 1
ATOM 3024 C C . ALA B 1 187 ? 22.547 -0.12 14.227 1 95.56 187 ALA B C 1
ATOM 3026 O O . ALA B 1 187 ? 22.234 1.033 14.531 1 95.56 187 ALA B O 1
ATOM 3027 N N . TRP B 1 188 ? 23.344 -0.44 13.273 1 95.44 188 TRP B N 1
ATOM 3028 C CA . TRP B 1 188 ? 23.875 0.611 12.422 1 95.44 188 TRP B CA 1
ATOM 3029 C C . TRP B 1 188 ? 22.75 1.326 11.672 1 95.44 188 TRP B C 1
ATOM 3031 O O . TRP B 1 188 ? 22.766 2.555 11.547 1 95.44 188 TRP B O 1
ATOM 3041 N N . VAL B 1 189 ? 21.859 0.574 11.164 1 96.44 189 VAL B N 1
ATOM 3042 C CA . VAL B 1 189 ? 20.75 1.149 10.414 1 96.44 189 VAL B CA 1
ATOM 3043 C C . VAL B 1 189 ? 19.922 2.047 11.328 1 96.44 189 VAL B C 1
ATOM 3045 O O . VAL B 1 189 ? 19.609 3.188 10.977 1 96.44 189 VAL B O 1
ATOM 3048 N N . ILE B 1 190 ? 19.609 1.588 12.516 1 95.5 190 ILE B N 1
ATOM 3049 C CA . ILE B 1 190 ? 18.797 2.338 13.469 1 95.5 190 ILE B CA 1
ATOM 3050 C C . ILE B 1 190 ? 19.547 3.604 13.891 1 95.5 190 ILE B C 1
ATOM 3052 O O . ILE B 1 190 ? 18.969 4.699 13.875 1 95.5 190 ILE B O 1
ATOM 3056 N N . ALA B 1 191 ? 20.766 3.465 14.164 1 95.62 191 ALA B N 1
ATOM 3057 C CA . ALA B 1 191 ? 21.578 4.594 14.617 1 95.62 191 ALA B CA 1
ATOM 3058 C C . ALA B 1 191 ? 21.75 5.629 13.508 1 95.62 191 ALA B C 1
ATOM 3060 O O . ALA B 1 191 ? 21.625 6.832 13.75 1 95.62 191 ALA B O 1
ATOM 3061 N N . SER B 1 192 ? 22.016 5.145 12.359 1 95.62 192 SER B N 1
ATOM 3062 C CA . SER B 1 192 ? 22.219 6.066 11.25 1 95.62 192 SER B CA 1
ATOM 3063 C C . SER B 1 192 ? 20.922 6.738 10.836 1 95.62 192 SER B C 1
ATOM 3065 O O . SER B 1 192 ? 20.922 7.902 10.43 1 95.62 192 SER B O 1
ATOM 3067 N N . HIS B 1 193 ? 19.891 6.012 10.898 1 95.38 193 HIS B N 1
ATOM 3068 C CA . HIS B 1 193 ? 18.594 6.602 10.602 1 95.38 193 HIS B CA 1
ATOM 3069 C C . HIS B 1 193 ? 18.25 7.719 11.586 1 95.38 193 HIS B C 1
ATOM 3071 O O . HIS B 1 193 ? 17.859 8.812 11.172 1 95.38 193 HIS B O 1
ATOM 3077 N N . TYR B 1 194 ? 18.406 7.453 12.867 1 94.38 194 TYR B N 1
ATOM 3078 C CA . TYR B 1 194 ? 18.203 8.484 13.883 1 94.38 194 TYR B CA 1
ATOM 3079 C C . TYR B 1 194 ? 19.172 9.648 13.68 1 94.38 194 TYR B C 1
ATOM 3081 O O . TYR B 1 194 ? 18.766 10.812 13.742 1 94.38 194 TYR B O 1
ATOM 3089 N N . GLY B 1 195 ? 20.406 9.305 13.477 1 93.44 195 GLY B N 1
ATOM 3090 C CA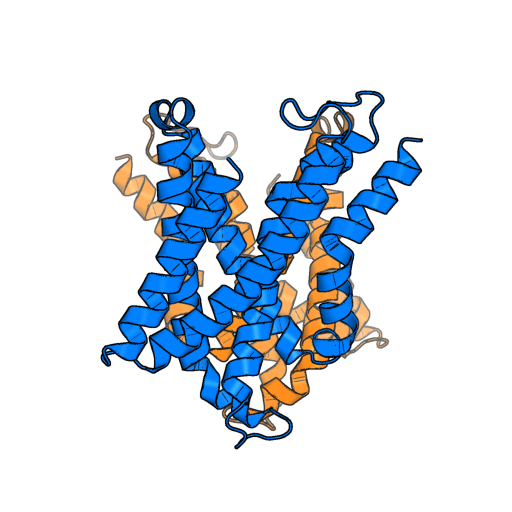 . GLY B 1 195 ? 21.406 10.336 13.25 1 93.44 195 GLY B CA 1
ATOM 3091 C C . GLY B 1 195 ? 21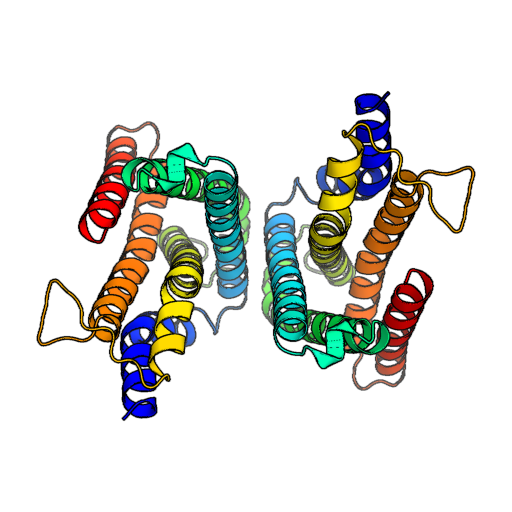.078 11.234 12.07 1 93.44 195 GLY B C 1
ATOM 3092 O O . GLY B 1 195 ? 21.141 12.461 12.188 1 93.44 195 GLY B O 1
ATOM 3093 N N . ALA B 1 196 ? 20.719 10.641 10.961 1 93.12 196 ALA B N 1
ATOM 3094 C CA . ALA B 1 196 ? 20.375 11.406 9.766 1 93.12 196 ALA B CA 1
ATOM 3095 C C . ALA B 1 196 ? 19.125 12.242 10 1 93.12 196 ALA B C 1
ATOM 3097 O O . ALA B 1 196 ? 19.062 13.398 9.578 1 93.12 196 ALA B O 1
ATOM 3098 N N . SER B 1 197 ? 18.125 11.688 10.688 1 91.88 197 SER B N 1
ATOM 3099 C CA . SER B 1 197 ? 16.859 12.383 10.945 1 91.88 197 SER B CA 1
ATOM 3100 C C . SER B 1 197 ? 17.062 13.57 11.883 1 91.88 197 SER B C 1
ATOM 3102 O O . SER B 1 197 ? 16.484 14.633 11.68 1 91.88 197 SER B O 1
ATOM 3104 N N . PHE B 1 198 ? 17.922 13.406 12.859 1 90.31 198 PHE B N 1
ATOM 3105 C CA . PHE B 1 198 ? 18.188 14.492 13.797 1 90.31 198 PHE B CA 1
ATOM 3106 C C . PHE B 1 198 ? 19.078 15.547 13.156 1 90.31 198 PHE B C 1
ATOM 3108 O O . PHE B 1 198 ? 18.969 16.734 13.477 1 90.31 198 PHE B O 1
ATOM 3115 N N . ALA B 1 199 ? 19.891 15.164 12.18 1 87.62 199 ALA B N 1
ATOM 3116 C CA . ALA B 1 199 ? 20.812 16.094 11.523 1 87.62 199 ALA B CA 1
ATOM 3117 C C . ALA B 1 199 ? 20.062 17.062 10.617 1 87.62 199 ALA B C 1
ATOM 3119 O O . ALA B 1 199 ? 20.484 18.203 10.438 1 87.62 199 ALA B O 1
ATOM 3120 N N . VAL B 1 200 ? 18.938 16.609 10.023 1 81.75 200 VAL B N 1
ATOM 3121 C CA . VAL B 1 200 ? 18.203 17.469 9.094 1 81.75 200 VAL B CA 1
ATOM 3122 C C . VAL B 1 200 ? 17.125 18.25 9.844 1 81.75 200 VAL B C 1
ATOM 3124 O O . VAL B 1 200 ? 16.438 19.094 9.258 1 81.75 200 VAL B O 1
ATOM 3127 N N . SER B 1 201 ? 16.75 17.938 11.141 1 74.62 201 SER B N 1
ATOM 3128 C CA . SER B 1 201 ? 15.75 18.641 11.93 1 74.62 201 SER B CA 1
ATOM 3129 C C . SER B 1 201 ? 16.359 19.891 12.586 1 74.62 201 SER B C 1
ATOM 3131 O O . SER B 1 201 ? 15.703 20.922 12.672 1 74.62 201 SER B O 1
#

Foldseek 3Di:
DLVVLLVVLVCLQCVVLVCCCVPPQVVDVVLVVLLQVLLVLLVVLVVVLVVCCVPPPVCVVPVLVSLVVSLVSNLVSLVVSLVVCVVCVQVQLVPDPHSPDPCSLLVSLLSSLSSNLVNCLCVPQVVVSVCSSDPDQCADPVDNVDTPSNVSSNLSNVVSVLSSVLSSQLSVLVVPPPDPSSVVSPVCSSVVSSVSSVVVD/DLVVLLVVLVCLQCVVLVCCCVPPQVVDVVLVVLLQVLLVLLVVLVVVLVVCCVPPPVCVVPVLVSLVVSLVSNLVSLVVSLVVCVVCVQVQLVVDPHSPDPCSLLVSLLSSLSSNLVNCLCVPQVVVSVCSSDPDQCADPVDNVDGPSNVSSNLSNVVSVLSSVLSSQLSVLVVPPPDPSSVVSPVVSSVVSSVSSVVVD

Organism: Mucor circinelloides f. circinelloides (strain 1006PhL) (NCBI:txid1220926)

Radius of gyration: 22.78 Å; Cα contacts (8 Å, |Δi|>4): 469; chains: 2; bounding box: 62×59×54 Å

Nearest PDB structures (foldseek):
  5fn5-assembly1_C  TM=8.542E-01  e=1.613E-08  Homo sapiens
  8tal-assembly1_A  TM=3.769E-01  e=9.581E+00  Mus musculus
  5fn5-assembly1_C  TM=8.543E-01  e=1.696E-08  Homo sapiens
  8tal-assembly1_A  TM=3.934E-01  e=7.023E+00  Mus musculus
  4dzv-assembly1_A  TM=3.158E-01  e=8.070E+00  synthetic construct